Protein AF-0000000065868910 (afdb_homodimer)

Foldseek 3Di:
DPPCVVPPVPPPPPPPVVVPPVPPPPPDLVRQLVVLLVVDPLLVVLVVVLVVLQVLLVVLCVVQPQCLQLDFDQVLLQLQALFAAADDCPDPRRNRWDQFVPRPGTDNSNVVSVPDPVDGARLGAHSRNGRLVSQLSLQSNLLQVLLVLLLVLLLPVLLVLLLCLQLVDDPSVVVSVVVLVVLVVDPLVVVLVVLCVVVNAASVSLSVSSNSNNNSVSSNVNNVQSNVVCPDPVNVVVVVVPDDSVCCCVPPVCVLCVLVSLLVSLLVSLVSSVVLLVCLLVVRHHDPPRHHLSVQLSSLVVCCVGRVSSNVVSVVVSVVNSVSSNSNSVSSVCSSDPVNVVD/DPPCPVCPVVPPPPPPVVVPPVPPPPPDLVRQLVVLLVVDPLLVVLVVVLVVLQVLLVVLCVVQPQCLQLDFDQVLLQLQALFAAADDCPDPRRNRWDQFVPRPGTDNSNVVSVPDPVDGARLGAHSRNGRLVSQLSLQSNLLLVLLVLLLVLLLPVLLVLLLCLQLVDDPSVVVSVVVLVVLVVDPLVVVLVVLCVVVNAASVSLSVSSNSNNNSVSSNVNNVQSNVVCPDPVNVVVVVVPDDSVCCCVPPVCVLCVLVSLLVSLLVSLVSSVVLLVCLLVVRHHDPPRHHLSVQLSSLVVCCVGRVSSNVVSVVVSVVNSVSSNSNSVSSVCSSDPVNVVD

Solvent-accessible surface area (backbone atoms only — not comparable to full-atom values): 35095 Å² total; per-residue (Å²): 138,80,82,74,74,71,75,74,69,75,75,68,81,73,72,70,60,70,76,61,61,72,53,66,77,80,60,53,72,62,56,49,24,49,55,48,28,66,68,35,62,65,20,46,51,20,47,50,51,52,53,50,49,53,51,45,37,58,53,36,54,76,74,49,37,64,67,68,28,55,42,58,52,83,91,43,21,77,44,38,27,58,37,49,18,18,76,42,82,79,38,86,86,19,39,20,60,38,56,47,78,92,48,93,52,71,37,53,49,48,66,76,40,65,44,58,87,84,68,67,33,67,52,7,23,38,74,55,29,22,44,39,49,47,31,44,54,38,1,49,34,45,38,47,51,42,23,52,53,22,48,49,43,20,50,55,52,4,44,52,50,6,46,52,32,27,66,70,30,72,68,59,22,50,52,53,49,49,52,48,47,53,59,70,18,44,52,62,68,59,52,40,52,54,44,32,73,73,70,34,64,21,64,68,46,42,29,50,48,49,31,73,54,56,16,52,60,44,13,50,53,39,16,54,50,35,50,62,49,61,70,35,68,67,48,49,51,41,49,73,72,64,52,54,68,64,55,47,40,61,69,55,43,43,69,71,45,40,57,61,50,54,26,49,49,31,52,44,37,42,53,42,40,46,50,47,20,53,34,21,50,63,71,46,17,63,48,79,76,55,46,26,40,27,41,39,32,40,58,11,61,79,36,38,93,61,42,46,62,52,23,47,52,38,44,49,54,50,18,52,54,25,34,31,32,42,40,29,17,50,31,48,43,56,26,61,39,70,79,56,68,78,108,136,81,81,75,72,71,75,72,68,72,76,66,78,72,71,71,59,71,74,58,62,72,52,67,76,78,58,52,73,64,55,50,23,50,54,47,29,66,69,35,62,66,22,46,51,20,47,50,50,51,52,49,49,52,51,46,37,58,52,36,56,75,74,48,37,66,66,68,28,54,43,57,52,84,90,42,21,78,43,38,26,58,36,50,19,17,77,40,80,80,39,88,86,20,40,20,62,39,56,46,77,92,48,92,53,69,37,54,48,48,66,75,39,65,45,57,88,82,68,68,34,68,53,6,25,38,75,53,29,23,45,39,50,47,30,45,54,39,1,50,33,46,37,48,51,43,23,52,54,22,48,49,43,20,49,55,50,5,42,53,50,5,44,52,31,27,67,68,29,71,69,59,24,51,52,52,51,50,50,47,47,53,60,70,17,45,53,64,66,59,55,40,51,51,43,33,72,72,71,32,65,21,65,68,46,43,28,50,48,50,31,73,56,56,15,51,60,43,14,52,54,39,16,55,50,36,50,61,48,61,70,33,67,68,49,49,51,41,50,73,72,62,52,55,68,65,56,46,40,62,70,54,44,42,68,71,43,42,57,60,51,53,25,48,48,30,52,44,36,42,53,43,40,47,50,46,21,52,34,20,51,63,72,47,17,64,47,80,75,54,46,26,39,25,42,40,33,39,58,9,58,78,36,37,94,62,42,46,62,52,23,49,52,37,44,49,53,49,17,53,53,25,35,32,34,43,41,30,18,49,29,47,42,56,24,59,40,70,78,55,68,78,108

Organism: Lactococcus lactis subsp. cremoris (strain MG1363) (NCBI:txid416870)

Sequence (686 aa):
MENLNKDFTLVGSKGSDSTEKIAKPALSFFQDAWRRFKKNKIALVAMWIIAITLVFSVISAFVVPQSKANYFNPNKSQVYGNLPPKLSGDLPFWNGDFKAPGSAEKTDVYKAQGVPEKDKYVFGTDKYGRSLAKRTVVGLRISLIIALAAALIDLVIGVTYGIISGWMGGKVDMVMQRIIEIIQSVPNLVVVTMLALLLGQGISSIIIAIGLFAWTGMARQVRNMVLSYKERDFVLASKTLGQSTWKIAVKHLLPNVSGVIVVQIMFDIPSMIMYEAVLSAINLGVKPPTSSLGTLINDGIASLQFYPFQLIIPAIVLSVLSLTFIFFGDGLRDAFDPRASEDMENLNKDFTLVGSKGSDSTEKIAKPALSFFQDAWRRFKKNKIALVAMWIIAITLVFSVISAFVVPQSKANYFNPNKSQVYGNLPPKLSGDLPFWNGDFKAPGSAEKTDVYKAQGVPEKDKYVFGTDKYGRSLAKRTVVGLRISLIIALAAALIDLVIGVTYGIISGWMGGKVDMVMQRIIEIIQSVPNLVVVTMLALLLGQGISSIIIAIGLFAWTGMARQVRNMVLSYKERDFVLASKTLGQSTWKIAVKHLLPNVSGVIVVQIMFDIPSMIMYEAVLSAINLGVKPPTSSLGTLINDGIASLQFYPFQLIIPAIVLSVLSLTFIFFGDGLRDAFDPRASED

Radius of gyration: 32.15 Å; Cα contacts (8 Å, |Δi|>4): 1007; chains: 2; bounding box: 78×123×79 Å

pLDDT: mean 84.63, std 15.51, range [30.28, 97.25]

InterPro domains:
  IPR000515 ABC transporter type 1, transmembrane domain MetI-like [PF00528] (158-340)
  IPR000515 ABC transporter type 1, transmembrane domain MetI-like [PS50928] (140-329)
  IPR000515 ABC transporter type 1, transmembrane domain MetI-like [cd06261] (156-323)
  IPR025966 Oligopeptide transport permease C-like, N-terminal domain [PF12911] (28-85)
  IPR035906 MetI-like superfamily [G3DSA:1.10.3720.10] (132-335)
  IPR035906 MetI-like superfamily [SSF161098] (137-323)
  IPR050366 Binding-protein-dependent transport system permease [PTHR43386] (20-340)

Secondary structure (DSSP, 8-state):
---------------THHHHS-------HHHHHHHHHHH-HHHHHHHHHHHHHHHHHHHHHHHS-HHHHH---GGGHHHHTTPPPBS-TTSTTSBSEE--TT-SS-EEHHHHTT--TT---TT-B-TT--BHHHHHHHHHHHHHHHHHHHHHHIIIIIHHHHHHHHHH-HHHHHHHHHHHHHHHHS-HHHHHHHHHHHH-SSHHHHHHHHHHHHHHHHHHHHHHHHHHHTTSHHHHHHHHTT--HHHHIIIIIHHHHHHHHHHHHHHHHHHHHHHHHHHHHTT-SSPTTS--HHHHHHHHHHTTTT-THHHHHHHHHHHHHHHHHHHHHHHHHHHH-GGGGG-/---------------THHHHS-------HHHHHHHHHHH-HHHHHHHHHHHHHHHHHHHHHHHS-HHHHH---GGGHHHHTTPPPBS-TTSTTSBSEE--TT-SS-EEHHHHTT--TT---TT-B-TT--BHHHHHHHHHHHHHHHHHHHHHHIIIIIHHHHHHHHHH-HHHHHHHHHHHHHHHHS-HHHHHHHHHHHH-SSHHHHHHHHHHHHHHHHHHHHHHHHHHHTTSHHHHHHHHTT--HHHHIIIIIHHHHHHHHHHHHHHHHHHHHHHHHHHHHTT-SSPTTS--HHHHHHHHHHTTTT-THHHHHHHHHHHHHHHHHHHHHHHHHHHH-GGGGG-

Nearest PDB structures (foldseek):
  8j5q-assembly1_C  TM=9.088E-01  e=9.327E-14  Mycobacterium tuberculosis H37Rv
  8xfc-assembly1_C  TM=8.810E-01  e=1.397E-12  Mycobacterium tuberculosis H37Rv
  8j5q-assembly1_B  TM=5.494E-01  e=4.510E-04  Mycobacterium tuberculosis H37Rv
  7ahd-assembly1_A  TM=5.963E-01  e=2.029E-03  Lactococcus lactis subsp. lactis
  7cad-assembly1_B  TM=5.732E-01  e=3.934E-02  Mycolicibacterium smegmatis MC2 155

Structure (mmCIF, N/CA/C/O backbone):
data_AF-0000000065868910-model_v1
#
loop_
_entity.id
_entity.type
_entity.pdbx_description
1 polymer 'Dipeptide transport system permease protein DppC'
#
loop_
_atom_site.group_PDB
_atom_site.id
_atom_site.type_symbol
_atom_site.label_atom_id
_atom_site.label_alt_id
_atom_site.label_comp_id
_atom_site.label_asym_id
_atom_site.label_entity_id
_atom_site.label_seq_id
_atom_site.pdbx_PDB_ins_code
_atom_site.Cartn_x
_atom_site.Cartn_y
_atom_site.Cartn_z
_atom_site.occupancy
_atom_site.B_iso_or_equiv
_atom_site.auth_seq_id
_atom_site.auth_comp_id
_atom_site.auth_asym_id
_atom_site.auth_atom_id
_atom_site.pdbx_PDB_model_num
ATOM 1 N N . MET A 1 1 ? 25.719 87.688 30.594 1 30.28 1 MET A N 1
ATOM 2 C CA . MET A 1 1 ? 24.625 87 29.938 1 30.28 1 MET A CA 1
ATOM 3 C C . MET A 1 1 ? 25.016 86.625 28.516 1 30.28 1 MET A C 1
ATOM 5 O O . MET A 1 1 ? 25 87.438 27.609 1 30.28 1 MET A O 1
ATOM 9 N N . GLU A 1 2 ? 26.078 85.75 28.297 1 35.91 2 GLU A N 1
ATOM 10 C CA . GLU A 1 2 ? 26.875 85.25 27.203 1 35.91 2 GLU A CA 1
ATOM 11 C C . GLU A 1 2 ? 26 84.5 26.172 1 35.91 2 GLU A C 1
ATOM 13 O O . GLU A 1 2 ? 25.188 83.688 26.531 1 35.91 2 GLU A O 1
ATOM 18 N N . ASN A 1 3 ? 25.641 85.25 25.062 1 35.62 3 ASN A N 1
ATOM 19 C CA . ASN A 1 3 ? 24.781 84.812 23.953 1 35.62 3 ASN A CA 1
ATOM 20 C C . ASN A 1 3 ? 25.234 83.5 23.359 1 35.62 3 ASN A C 1
ATOM 22 O O . ASN A 1 3 ? 26.25 83.438 22.672 1 35.62 3 ASN A O 1
ATOM 26 N N . LEU A 1 4 ? 25.234 82.438 24.094 1 36.81 4 LEU A N 1
ATOM 27 C CA . LEU A 1 4 ? 25.531 81.062 23.641 1 36.81 4 LEU A CA 1
ATOM 28 C C . LEU A 1 4 ? 24.641 80.688 22.469 1 36.81 4 LEU A C 1
ATOM 30 O O . LEU A 1 4 ? 23.516 80.188 22.672 1 36.81 4 LEU A O 1
ATOM 34 N N . ASN A 1 5 ? 24.422 81.562 21.469 1 35.78 5 ASN A N 1
ATOM 35 C CA . ASN A 1 5 ? 23.688 81.188 20.281 1 35.78 5 ASN A CA 1
ATOM 36 C C . ASN A 1 5 ? 24.281 79.938 19.656 1 35.78 5 ASN A C 1
ATOM 38 O O . ASN A 1 5 ? 25.172 80 18.797 1 35.78 5 ASN A O 1
ATOM 42 N N . LYS A 1 6 ? 24.75 79 20.484 1 37.94 6 LYS A N 1
ATOM 43 C CA . LYS A 1 6 ? 25.312 77.812 19.859 1 37.94 6 LYS A CA 1
ATOM 44 C C . LYS A 1 6 ? 24.375 77.25 18.781 1 37.94 6 LYS A C 1
ATOM 46 O O . LYS A 1 6 ? 23.188 77.062 19.016 1 37.94 6 LYS A O 1
ATOM 51 N N . ASP A 1 7 ? 24.703 77.5 17.516 1 37.38 7 ASP A N 1
ATOM 52 C CA . ASP A 1 7 ? 24.156 77 16.266 1 37.38 7 ASP A CA 1
ATOM 53 C C . ASP A 1 7 ? 23.875 75.5 16.328 1 37.38 7 ASP A C 1
ATOM 55 O O . ASP A 1 7 ? 24.797 74.75 16.562 1 37.38 7 ASP A O 1
ATOM 59 N N . PHE A 1 8 ? 22.828 75.125 17.062 1 43.12 8 PHE A N 1
ATOM 60 C CA . PHE A 1 8 ? 22.375 73.75 16.938 1 43.12 8 PHE A CA 1
ATOM 61 C C . PHE A 1 8 ? 22.25 73.312 15.461 1 43.12 8 PHE A C 1
ATOM 63 O O . PHE A 1 8 ? 21.469 73.938 14.727 1 43.12 8 PHE A O 1
ATOM 70 N N . THR A 1 9 ? 23.406 73.125 14.797 1 40.53 9 THR A N 1
ATOM 71 C CA . THR A 1 9 ? 23.266 72.562 13.461 1 40.53 9 THR A CA 1
ATOM 72 C C . THR A 1 9 ? 22.344 71.312 13.484 1 40.53 9 THR A C 1
ATOM 74 O O . THR A 1 9 ? 22.578 70.438 14.266 1 40.53 9 THR A O 1
ATOM 77 N N . LEU A 1 10 ? 21.109 71.625 13.242 1 39.44 10 LEU A N 1
ATOM 78 C CA . LEU A 1 10 ? 20.203 70.5 13.031 1 39.44 10 LEU A CA 1
ATOM 79 C C . LEU A 1 10 ? 20.875 69.375 12.211 1 39.44 10 LEU A C 1
ATOM 81 O O . LEU A 1 10 ? 21.328 69.625 11.094 1 39.44 10 LEU A O 1
ATOM 85 N N . VAL A 1 11 ? 21.734 68.5 12.812 1 42.72 11 VAL A N 1
ATOM 86 C CA . VAL A 1 11 ? 22.156 67.312 12.086 1 42.72 11 VAL A CA 1
ATOM 87 C C . VAL A 1 11 ? 20.969 66.688 11.359 1 42.72 11 VAL A C 1
ATOM 89 O O . VAL A 1 11 ? 19.969 66.375 11.984 1 42.72 11 VAL A O 1
ATOM 92 N N . GLY A 1 12 ? 20.578 67.188 10.164 1 38.25 12 GLY A N 1
ATOM 93 C CA . GLY A 1 12 ? 19.594 66.562 9.305 1 38.25 12 GLY A CA 1
ATOM 94 C C . GLY A 1 12 ? 19.547 65.062 9.445 1 38.25 12 GLY A C 1
ATOM 95 O O . GLY A 1 12 ? 20.531 64.438 9.828 1 38.25 12 GLY A O 1
ATOM 96 N N . SER A 1 13 ? 18.359 64.5 9.805 1 38.5 13 SER A N 1
ATOM 97 C CA . SER A 1 13 ? 18.109 63.062 9.805 1 38.5 13 SER A CA 1
ATOM 98 C C . SER A 1 13 ? 18.859 62.375 8.672 1 38.5 13 SER A C 1
ATOM 100 O O . SER A 1 13 ? 18.641 62.688 7.5 1 38.5 13 SER A O 1
ATOM 102 N N . LYS A 1 14 ? 20.109 62.125 8.758 1 39.91 14 LYS A N 1
ATOM 103 C CA . LYS A 1 14 ? 20.719 61.188 7.828 1 39.91 14 LYS A CA 1
ATOM 104 C C . LYS A 1 14 ? 19.734 60.094 7.418 1 39.91 14 LYS A C 1
ATOM 106 O O . LYS A 1 14 ? 19.078 59.5 8.273 1 39.91 14 LYS A O 1
ATOM 111 N N . GLY A 1 15 ? 19.188 60.094 6.191 1 35.72 15 GLY A N 1
ATOM 112 C CA . GLY A 1 15 ? 18.297 59.156 5.52 1 35.72 15 GLY A CA 1
ATOM 113 C C . GLY A 1 15 ? 18.562 57.719 5.879 1 35.72 15 GLY A C 1
ATOM 114 O O . GLY A 1 15 ? 19.719 57.312 6.02 1 35.72 15 GLY A O 1
ATOM 115 N N . SER A 1 16 ? 17.688 57.062 6.656 1 37.5 16 SER A N 1
ATOM 116 C CA . SER A 1 16 ? 17.516 55.656 6.906 1 37.5 16 SER A CA 1
ATOM 117 C C . SER A 1 16 ? 17.812 54.812 5.66 1 37.5 16 SER A C 1
ATOM 119 O O . SER A 1 16 ? 17.359 53.688 5.535 1 37.5 16 SER A O 1
ATOM 121 N N . ASP A 1 17 ? 18.375 55.344 4.598 1 37.22 17 ASP A N 1
ATOM 122 C CA . ASP A 1 17 ? 18.688 54.531 3.426 1 37.22 17 ASP A CA 1
ATOM 123 C C . ASP A 1 17 ? 19.641 53.375 3.783 1 37.22 17 ASP A C 1
ATOM 125 O O . ASP A 1 17 ? 19.922 52.531 2.951 1 37.22 17 ASP A O 1
ATOM 129 N N . SER A 1 18 ? 20.547 53.562 4.684 1 40.16 18 SER A N 1
ATOM 130 C CA . SER A 1 18 ? 21.5 52.469 4.898 1 40.16 18 SER A CA 1
ATOM 131 C C . SER A 1 18 ? 20.828 51.25 5.473 1 40.16 18 SER A C 1
ATOM 133 O O . SER A 1 18 ? 21.391 50.156 5.426 1 40.16 18 SER A O 1
ATOM 135 N N . THR A 1 19 ? 19.859 51.438 6.324 1 39.56 19 THR A N 1
ATOM 136 C CA . THR A 1 19 ? 19.281 50.219 6.855 1 39.56 19 THR A CA 1
ATOM 137 C C . THR A 1 19 ? 18.547 49.469 5.758 1 39.56 19 THR A C 1
ATOM 139 O O . THR A 1 19 ? 18.141 48.312 5.953 1 39.56 19 THR A O 1
ATO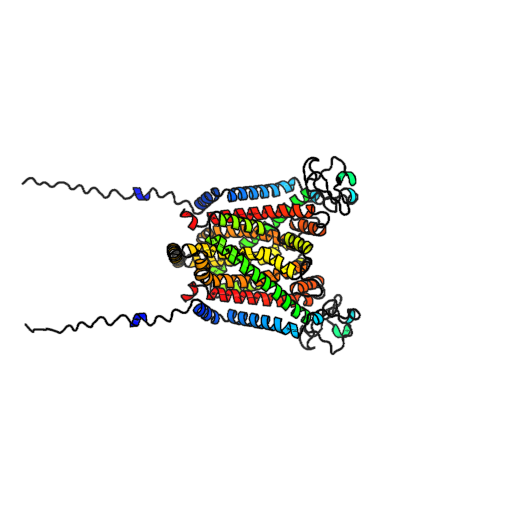M 142 N N . GLU A 1 20 ? 17.984 50.219 4.754 1 37.84 20 GLU A N 1
ATOM 143 C CA . GLU A 1 20 ? 17.156 49.5 3.781 1 37.84 20 GLU A CA 1
ATOM 144 C C . GLU A 1 20 ? 18.016 48.594 2.881 1 37.84 20 GLU A C 1
ATOM 146 O O . GLU A 1 20 ? 17.484 47.75 2.17 1 37.84 20 GLU A O 1
ATOM 151 N N . LYS A 1 21 ? 19.172 49.031 2.521 1 40.66 21 LYS A N 1
ATOM 152 C CA . LYS A 1 21 ? 19.875 48.375 1.429 1 40.66 21 LYS A CA 1
ATOM 153 C C . LYS A 1 21 ? 20.391 47 1.857 1 40.66 21 LYS A C 1
ATOM 155 O O . LYS A 1 21 ? 21 46.281 1.061 1 40.66 21 LYS A O 1
ATOM 160 N N . ILE A 1 22 ? 20.719 46.844 2.992 1 41.12 22 ILE A N 1
ATOM 161 C CA . ILE A 1 22 ? 21.312 45.531 3.217 1 41.12 22 ILE A CA 1
ATOM 162 C C . ILE A 1 22 ? 20.281 44.438 2.98 1 41.12 22 ILE A C 1
ATOM 164 O O . ILE A 1 22 ? 19.969 43.656 3.885 1 41.12 22 ILE A O 1
ATOM 168 N N . ALA A 1 23 ? 19.141 44.844 2.564 1 41.22 23 ALA A N 1
ATOM 169 C CA . ALA A 1 23 ? 18.219 43.75 2.291 1 41.22 23 ALA A CA 1
ATOM 170 C C . ALA A 1 23 ? 18.828 42.781 1.297 1 41.22 23 ALA A C 1
ATOM 172 O O . ALA A 1 23 ? 19.188 43.156 0.178 1 41.22 23 ALA A O 1
ATOM 173 N N . LYS A 1 24 ? 19.609 41.781 1.604 1 47.66 24 LYS A N 1
ATOM 174 C CA . LYS A 1 24 ? 19.922 40.688 0.692 1 47.66 24 LYS A CA 1
ATOM 175 C C . LYS A 1 24 ? 18.859 40.562 -0.392 1 47.66 24 LYS A C 1
ATOM 177 O O . LYS A 1 24 ? 17.672 40.656 -0.114 1 47.66 24 LYS A O 1
ATOM 182 N N . PRO A 1 25 ? 19.219 40.844 -1.608 1 46.59 25 PRO A N 1
ATOM 183 C CA . PRO A 1 25 ? 18.188 40.656 -2.627 1 46.59 25 PRO A CA 1
ATOM 184 C C . PRO A 1 25 ? 17.266 39.469 -2.314 1 46.59 25 PRO A C 1
ATOM 186 O O . PRO A 1 25 ? 17.719 38.438 -1.839 1 46.59 25 PRO A O 1
ATOM 189 N N . ALA A 1 26 ? 16.047 39.719 -1.896 1 52.47 26 ALA A N 1
ATOM 190 C CA . ALA A 1 26 ? 15.008 38.719 -1.653 1 52.47 26 ALA A CA 1
ATOM 191 C C . ALA A 1 26 ? 15.094 37.562 -2.664 1 52.47 26 ALA A C 1
ATOM 193 O O . ALA A 1 26 ? 14.859 37.781 -3.857 1 52.47 26 ALA A O 1
ATOM 194 N N . LEU A 1 27 ? 16.078 36.656 -2.541 1 61.53 27 LEU A N 1
ATOM 195 C CA . LEU A 1 27 ? 16.078 35.469 -3.408 1 61.53 27 LEU A CA 1
ATOM 196 C C . LEU A 1 27 ? 14.656 35 -3.674 1 61.53 27 LEU A C 1
ATOM 198 O O . LEU A 1 27 ? 13.773 35.125 -2.818 1 61.53 27 LEU A O 1
ATOM 202 N N . SER A 1 28 ? 14.523 34.719 -4.941 1 70.06 28 SER A N 1
ATOM 203 C CA . SER A 1 28 ? 13.266 34.062 -5.293 1 70.06 28 SER A CA 1
ATOM 204 C C . SER A 1 28 ? 13.047 32.781 -4.473 1 70.06 28 SER A C 1
ATOM 206 O O . SER A 1 28 ? 14 32.25 -3.922 1 70.06 28 SER A O 1
ATOM 208 N N . PHE A 1 29 ? 12.008 32.531 -4.027 1 73.69 29 PHE A N 1
ATOM 209 C CA . PHE A 1 29 ? 11.617 31.359 -3.268 1 73.69 29 PHE A CA 1
ATOM 210 C C . PHE A 1 29 ? 12.398 30.125 -3.73 1 73.69 29 PHE A C 1
ATOM 212 O O . PHE A 1 29 ? 12.938 29.391 -2.912 1 73.69 29 PHE A O 1
ATOM 219 N N . PHE A 1 30 ? 12.648 30.047 -4.977 1 77.69 30 PHE A N 1
ATOM 220 C CA . PHE A 1 30 ? 13.297 28.859 -5.531 1 77.69 30 PHE A CA 1
ATOM 221 C C . PHE A 1 30 ? 14.812 28.938 -5.371 1 77.69 30 PHE A C 1
ATOM 223 O O . PHE A 1 30 ? 15.484 27.922 -5.184 1 77.69 30 PHE A O 1
ATOM 230 N N . GLN A 1 31 ? 15.32 30.109 -5.473 1 82 31 GLN A N 1
ATOM 231 C CA . GLN A 1 31 ? 16.75 30.297 -5.293 1 82 31 GLN A CA 1
ATOM 232 C C . GLN A 1 31 ? 17.172 29.969 -3.861 1 82 31 GLN A C 1
ATOM 234 O O . GLN A 1 31 ? 18.219 29.344 -3.641 1 82 31 GLN A O 1
ATOM 239 N N . ASP A 1 32 ? 16.312 30.391 -2.969 1 84.44 32 ASP A N 1
ATOM 240 C CA . ASP A 1 32 ? 16.594 30.109 -1.564 1 84.44 32 ASP A CA 1
ATOM 241 C C . ASP A 1 32 ? 16.469 28.609 -1.268 1 84.44 32 ASP A C 1
ATOM 243 O O . ASP A 1 32 ? 17.281 28.047 -0.536 1 84.44 32 ASP A O 1
ATOM 247 N N . ALA A 1 33 ? 15.469 28.016 -1.807 1 85.75 33 ALA A N 1
ATOM 248 C CA . ALA A 1 33 ? 15.258 26.578 -1.625 1 85.75 33 ALA A CA 1
ATOM 249 C C . ALA A 1 33 ? 16.422 25.781 -2.184 1 85.75 33 ALA A C 1
ATOM 251 O O . ALA A 1 33 ? 16.859 24.797 -1.57 1 85.75 33 ALA A O 1
ATOM 252 N N . TRP A 1 34 ? 16.938 26.266 -3.301 1 87.75 34 TRP A N 1
ATOM 253 C CA . TRP A 1 34 ? 18.062 25.562 -3.93 1 87.75 34 TRP A CA 1
ATOM 254 C C . TRP A 1 34 ? 19.328 25.688 -3.084 1 87.75 34 TRP A C 1
ATOM 256 O O . TRP A 1 34 ? 20.094 24.734 -2.975 1 87.75 34 TRP A O 1
ATOM 266 N N . ARG A 1 35 ? 19.531 26.797 -2.561 1 89.19 35 ARG A N 1
ATOM 267 C CA . ARG A 1 35 ? 20.688 27.031 -1.694 1 89.19 35 ARG A CA 1
ATOM 268 C C . ARG A 1 35 ? 20.625 26.141 -0.458 1 89.19 35 ARG A C 1
ATOM 270 O O . ARG A 1 35 ? 21.625 25.547 -0.071 1 89.19 35 ARG A O 1
ATOM 277 N N . ARG A 1 36 ? 19.484 26.062 0.081 1 88.56 36 ARG A N 1
ATOM 278 C CA . ARG A 1 36 ? 19.297 25.219 1.259 1 88.56 36 ARG A CA 1
ATOM 279 C C . ARG A 1 36 ? 19.469 23.734 0.911 1 88.56 36 ARG A C 1
ATOM 281 O O . ARG A 1 36 ? 20.031 22.969 1.695 1 88.56 36 ARG A O 1
ATOM 288 N N . PHE A 1 37 ? 19.031 23.453 -0.189 1 91.44 37 PHE A N 1
ATOM 289 C CA . PHE A 1 37 ? 19.141 22.078 -0.653 1 91.44 37 PHE A CA 1
ATOM 290 C C . PHE A 1 37 ? 20.594 21.656 -0.79 1 91.44 37 PHE A C 1
ATOM 292 O O . PHE A 1 37 ? 20.969 20.547 -0.401 1 91.44 37 PHE A O 1
ATOM 299 N N . LYS A 1 38 ? 21.344 22.531 -1.324 1 92.12 38 LYS A N 1
ATOM 300 C CA . LYS A 1 38 ? 22.766 22.25 -1.573 1 92.12 38 LYS A CA 1
ATOM 301 C C . LYS A 1 38 ? 23.516 22.062 -0.264 1 92.12 38 LYS A C 1
ATOM 303 O O . LYS A 1 38 ? 24.594 21.453 -0.243 1 92.12 38 LYS A O 1
ATOM 308 N N . LYS A 1 39 ? 22.953 22.531 0.779 1 90.69 39 LYS A N 1
ATOM 309 C CA . LYS A 1 39 ? 23.609 22.406 2.078 1 90.69 39 LYS A CA 1
ATOM 310 C C . LYS A 1 39 ? 23.406 21.016 2.66 1 90.69 39 LYS A C 1
ATOM 312 O O . LYS A 1 39 ? 24.188 20.578 3.506 1 90.69 39 LYS A O 1
ATOM 317 N N . ASN A 1 40 ? 22.438 20.344 2.199 1 91.12 40 ASN A N 1
ATOM 318 C CA . ASN A 1 40 ? 22.172 18.969 2.625 1 91.12 40 ASN A CA 1
ATOM 319 C C . ASN A 1 40 ? 22.953 17.969 1.787 1 91.12 40 ASN A C 1
ATOM 321 O O . ASN A 1 40 ? 22.547 17.625 0.674 1 91.12 40 ASN A O 1
ATOM 325 N N . LYS A 1 41 ? 23.938 17.422 2.256 1 93.25 41 LYS A N 1
ATOM 326 C CA . LYS A 1 41 ? 24.844 16.547 1.519 1 93.25 41 LYS A CA 1
ATOM 327 C C . LYS A 1 41 ? 24.141 15.266 1.086 1 93.25 41 LYS A C 1
ATOM 329 O O . LYS A 1 41 ? 24.359 14.781 -0.027 1 93.25 41 LYS A O 1
ATOM 334 N N . ILE A 1 42 ? 23.328 14.773 1.961 1 92.06 42 ILE A N 1
ATOM 335 C CA . ILE A 1 42 ? 22.625 13.531 1.662 1 92.06 42 ILE A CA 1
ATOM 336 C C . ILE A 1 42 ? 21.656 13.758 0.502 1 92.06 42 ILE A C 1
ATOM 338 O O . ILE A 1 42 ? 21.562 12.922 -0.402 1 92.06 42 ILE A O 1
ATOM 342 N N . ALA A 1 43 ? 21 14.867 0.55 1 92.88 43 ALA A N 1
ATOM 343 C CA . ALA A 1 43 ? 20.062 15.203 -0.513 1 92.88 43 ALA A CA 1
ATOM 344 C C . ALA A 1 43 ? 20.781 15.406 -1.843 1 92.88 43 ALA A C 1
ATOM 346 O O . ALA A 1 43 ? 20.281 15.008 -2.895 1 92.88 43 ALA A O 1
ATOM 347 N N . LEU A 1 44 ? 21.922 15.961 -1.807 1 94.94 44 LEU A N 1
ATOM 348 C CA . LEU A 1 44 ? 22.703 16.203 -3.018 1 94.94 44 LEU A CA 1
ATOM 349 C C . LEU A 1 44 ? 23.188 14.883 -3.621 1 94.94 44 LEU A C 1
ATOM 351 O O . LEU A 1 4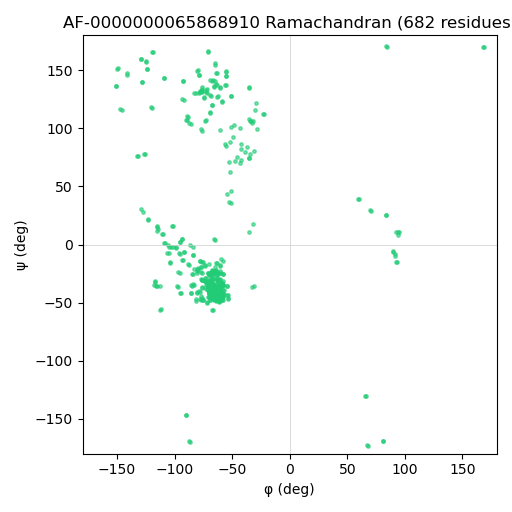4 ? 23.141 14.703 -4.84 1 94.94 44 LEU A O 1
ATOM 355 N N . VAL A 1 45 ? 23.625 14.055 -2.777 1 96.31 45 VAL A N 1
ATOM 356 C CA . VAL A 1 45 ? 24.062 12.742 -3.234 1 96.31 45 VAL A CA 1
ATOM 357 C C . VAL A 1 45 ? 22.891 11.992 -3.867 1 96.31 45 VAL A C 1
ATOM 359 O O . VAL A 1 45 ? 23.047 11.375 -4.926 1 96.31 45 VAL A O 1
ATOM 362 N N . ALA A 1 46 ? 21.766 12.062 -3.215 1 96.5 46 ALA A N 1
ATOM 363 C CA . ALA A 1 46 ? 20.562 11.406 -3.736 1 96.5 46 ALA A CA 1
ATOM 364 C C . ALA A 1 46 ? 20.188 11.969 -5.102 1 96.5 46 ALA A C 1
ATOM 366 O O . ALA A 1 46 ? 19.812 11.227 -6.008 1 96.5 46 ALA A O 1
ATOM 367 N N . MET A 1 47 ? 20.297 13.227 -5.223 1 95.94 47 MET A N 1
ATOM 368 C CA . MET A 1 47 ? 20 13.875 -6.496 1 95.94 47 MET A CA 1
ATOM 369 C C . MET A 1 47 ? 20.891 13.352 -7.605 1 95.94 47 MET A C 1
ATOM 371 O O . MET A 1 47 ? 20.422 13.031 -8.695 1 95.94 47 MET A O 1
ATOM 375 N N . TRP A 1 48 ? 22.141 13.266 -7.352 1 96.56 48 TRP A N 1
ATOM 376 C CA . TRP A 1 48 ? 23.109 12.789 -8.344 1 96.56 48 TRP A CA 1
ATOM 377 C C . TRP A 1 48 ? 22.859 11.328 -8.688 1 96.56 48 TRP A C 1
ATOM 379 O O . TRP A 1 48 ? 22.969 10.922 -9.844 1 96.56 48 TRP A O 1
ATOM 389 N N . ILE A 1 49 ? 22.562 10.547 -7.672 1 97.06 49 ILE A N 1
ATOM 390 C CA . ILE A 1 49 ? 22.281 9.133 -7.91 1 97.06 49 ILE A CA 1
ATOM 391 C C . ILE A 1 49 ? 21.062 8.984 -8.805 1 97.06 49 ILE A C 1
ATOM 393 O O . ILE A 1 49 ? 21.062 8.164 -9.727 1 97.06 49 ILE A O 1
ATOM 397 N N . ILE A 1 50 ? 20.031 9.734 -8.547 1 96.69 50 ILE A N 1
ATOM 398 C CA . ILE A 1 50 ? 18.828 9.695 -9.367 1 96.69 50 ILE A CA 1
ATOM 399 C C . ILE A 1 50 ? 19.172 10.102 -10.805 1 96.69 50 ILE A C 1
ATOM 401 O O . ILE A 1 50 ? 18.781 9.43 -11.758 1 96.69 50 ILE A O 1
ATOM 405 N N . ALA A 1 51 ? 19.969 11.211 -10.953 1 96.94 51 ALA A N 1
ATOM 406 C CA . ALA A 1 51 ? 20.344 11.703 -12.281 1 96.94 51 ALA A CA 1
ATOM 407 C C . ALA A 1 51 ? 21.172 10.656 -13.039 1 96.94 51 ALA A C 1
ATOM 409 O O . ALA A 1 51 ? 20.906 10.391 -14.211 1 96.94 51 ALA A O 1
ATOM 410 N N . ILE A 1 52 ? 22.062 10.094 -12.352 1 97.12 52 ILE A N 1
ATOM 411 C CA . ILE A 1 52 ? 22.922 9.086 -12.961 1 97.12 52 ILE A CA 1
ATOM 412 C C . ILE A 1 52 ? 22.094 7.859 -13.352 1 97.12 52 ILE A C 1
ATOM 414 O O . ILE A 1 52 ? 22.281 7.285 -14.422 1 97.12 52 ILE A O 1
ATOM 418 N N . THR A 1 53 ? 21.188 7.441 -12.453 1 96.75 53 THR A N 1
ATOM 419 C CA . THR A 1 53 ? 20.344 6.285 -12.711 1 96.75 53 THR A CA 1
ATOM 420 C C . THR A 1 53 ? 19.438 6.535 -13.914 1 96.75 53 THR A C 1
ATOM 422 O O . THR A 1 53 ? 19.25 5.645 -14.75 1 96.75 53 THR A O 1
ATOM 425 N N . LEU A 1 54 ? 18.922 7.723 -14.031 1 96.25 54 LEU A N 1
ATOM 426 C CA . LEU A 1 54 ? 18.062 8.07 -15.164 1 96.25 54 LEU A CA 1
ATOM 427 C C . LEU A 1 54 ? 18.859 8.078 -16.469 1 96.25 54 LEU A C 1
ATOM 429 O O . LEU A 1 54 ? 18.406 7.527 -17.469 1 96.25 54 LEU A O 1
ATOM 433 N N . VAL A 1 55 ? 20.031 8.672 -16.438 1 96.62 55 VAL A N 1
ATOM 434 C CA . VAL A 1 55 ? 20.875 8.711 -17.625 1 96.62 55 VAL A CA 1
ATOM 435 C C . VAL A 1 55 ? 21.312 7.293 -18 1 96.62 55 VAL A C 1
ATOM 437 O O . VAL A 1 55 ? 21.297 6.918 -19.172 1 96.62 55 VAL A O 1
ATOM 440 N N . PHE A 1 56 ? 21.703 6.555 -16.938 1 96.06 56 PHE A N 1
ATOM 441 C CA . PHE A 1 56 ? 22.094 5.164 -17.156 1 96.06 56 PHE A CA 1
ATOM 442 C C . PHE A 1 56 ? 20.938 4.375 -17.781 1 96.06 56 PHE A C 1
ATOM 444 O O . PHE A 1 56 ? 21.172 3.551 -18.672 1 96.06 56 PHE A O 1
ATOM 451 N N . SER A 1 57 ? 19.719 4.57 -17.234 1 94.69 57 SER A N 1
ATOM 452 C CA . SER A 1 57 ? 18.547 3.861 -17.75 1 94.69 57 SER A CA 1
ATOM 453 C C . SER A 1 57 ? 18.328 4.164 -19.234 1 94.69 57 SER A C 1
ATOM 455 O O . SER A 1 57 ? 17.984 3.268 -20 1 94.69 57 SER A O 1
ATOM 457 N N . VAL A 1 58 ? 18.594 5.367 -19.703 1 93.69 58 VAL A N 1
ATOM 458 C CA . VAL A 1 58 ? 18.406 5.762 -21.094 1 93.69 58 VAL A CA 1
ATOM 459 C C . VAL A 1 58 ? 19.531 5.18 -21.938 1 93.69 58 VAL A C 1
ATOM 461 O O . VAL A 1 58 ? 19.281 4.578 -23 1 93.69 58 VAL A O 1
ATOM 464 N N . ILE A 1 59 ? 20.734 5.297 -21.469 1 95.06 59 ILE A N 1
ATOM 465 C CA . ILE A 1 59 ? 21.891 4.828 -22.203 1 95.06 59 ILE A CA 1
ATOM 466 C C . ILE A 1 59 ? 21.859 3.307 -22.312 1 95.06 59 ILE A C 1
ATOM 468 O O . ILE A 1 59 ? 22.266 2.74 -23.328 1 95.06 59 ILE A O 1
ATOM 472 N N . SER A 1 60 ? 21.438 2.711 -21.234 1 93.81 60 SER A N 1
ATOM 473 C CA . SER A 1 60 ? 21.438 1.253 -21.203 1 93.81 60 SER A CA 1
ATOM 474 C C . SER A 1 60 ? 20.531 0.676 -22.281 1 93.81 60 SER A C 1
ATOM 476 O O . SER A 1 60 ? 20.703 -0.473 -22.688 1 93.81 60 SER A O 1
ATOM 478 N N . ALA A 1 61 ? 19.547 1.439 -22.719 1 92.56 61 ALA A N 1
ATOM 479 C CA . ALA A 1 61 ? 18.641 0.974 -23.766 1 92.56 61 ALA A CA 1
ATOM 480 C C . ALA A 1 61 ? 19.406 0.67 -25.047 1 92.56 61 ALA A C 1
ATOM 482 O O . ALA A 1 61 ? 19 -0.193 -25.828 1 92.56 61 ALA A O 1
ATOM 483 N N . PHE A 1 62 ? 20.609 1.29 -25.203 1 93.19 62 PHE A N 1
ATOM 484 C CA . PHE A 1 62 ? 21.406 1.112 -26.422 1 93.19 62 PHE A CA 1
ATOM 485 C C . PHE A 1 62 ? 22.469 0.035 -26.203 1 93.19 62 PHE A C 1
ATOM 487 O O . PHE A 1 62 ? 22.891 -0.611 -27.156 1 93.19 62 PHE A O 1
ATOM 494 N N . VAL A 1 63 ? 22.844 -0.204 -24.984 1 93.12 63 VAL A N 1
ATOM 495 C CA . VAL A 1 63 ? 23.938 -1.124 -24.688 1 93.12 63 VAL A CA 1
ATOM 496 C C . VAL A 1 63 ? 23.375 -2.496 -24.328 1 93.12 63 VAL A C 1
ATOM 498 O O . VAL A 1 63 ? 23.984 -3.523 -24.625 1 93.12 63 VAL A O 1
ATOM 501 N N . VAL A 1 64 ? 22.25 -2.488 -23.641 1 94.38 64 VAL A N 1
ATOM 502 C CA . VAL A 1 64 ? 21.594 -3.717 -23.203 1 94.38 64 VAL A CA 1
ATOM 503 C C . VAL A 1 64 ? 20.141 -3.719 -23.672 1 94.38 64 VAL A C 1
ATOM 505 O O . VAL A 1 64 ? 19.219 -3.521 -22.875 1 94.38 64 VAL A O 1
ATOM 508 N N . PRO A 1 65 ? 19.984 -4.027 -24.938 1 92.31 65 PRO A N 1
ATOM 509 C CA . PRO A 1 65 ? 18.594 -4.105 -25.406 1 92.31 65 PRO A CA 1
ATOM 510 C C . PRO A 1 65 ? 17.812 -5.234 -24.75 1 92.31 65 PRO A C 1
ATOM 512 O O . PRO A 1 65 ? 18.391 -6.176 -24.219 1 92.31 65 PRO A O 1
ATOM 515 N N . GLN A 1 66 ? 16.578 -5.09 -24.719 1 92.25 66 GLN A N 1
ATOM 516 C CA . GLN A 1 66 ? 15.688 -6.062 -24.094 1 92.25 66 GLN A CA 1
ATOM 517 C C . GLN A 1 66 ? 15.906 -7.461 -24.672 1 92.25 66 GLN A C 1
ATOM 519 O O . GLN A 1 66 ? 15.805 -8.453 -23.953 1 92.25 66 GLN A O 1
ATOM 524 N N . SER A 1 67 ? 16.188 -7.5 -25.938 1 92.44 67 SER A N 1
ATOM 525 C CA . SER A 1 67 ? 16.375 -8.781 -26.609 1 92.44 67 SER A CA 1
ATOM 526 C C . SER A 1 67 ? 17.578 -9.539 -26.031 1 92.44 67 SER A C 1
ATOM 528 O O . SER A 1 67 ? 17.516 -10.758 -25.859 1 92.44 67 SER A O 1
ATOM 530 N N . LYS A 1 68 ? 18.609 -8.789 -25.703 1 92.12 68 LYS A N 1
ATOM 531 C CA . LYS A 1 68 ? 19.797 -9.414 -25.109 1 92.12 68 LYS A CA 1
ATOM 532 C C . LYS A 1 68 ? 19.5 -9.922 -23.703 1 92.12 68 LYS A C 1
ATOM 534 O O . LYS A 1 68 ? 20 -10.969 -23.297 1 92.12 68 LYS A O 1
ATOM 539 N N . ALA A 1 69 ? 18.703 -9.227 -22.969 1 93.81 69 ALA A N 1
ATOM 540 C CA . ALA A 1 69 ? 18.359 -9.594 -21.609 1 93.81 69 ALA A CA 1
ATOM 541 C C . ALA A 1 69 ? 17.422 -10.805 -21.578 1 93.81 69 ALA A C 1
ATOM 543 O O . ALA A 1 69 ? 17.438 -11.586 -20.625 1 93.81 69 ALA A O 1
ATOM 544 N N . ASN A 1 70 ? 16.641 -10.922 -22.641 1 92.5 70 ASN A N 1
ATOM 545 C CA . ASN A 1 70 ? 15.641 -11.984 -22.688 1 92.5 70 ASN A CA 1
ATOM 546 C C . ASN A 1 70 ? 16.188 -13.242 -23.344 1 92.5 70 ASN A C 1
ATOM 548 O O . ASN A 1 70 ? 15.539 -14.297 -23.312 1 92.5 70 ASN A O 1
ATOM 552 N N . TYR A 1 71 ? 17.359 -13.133 -23.859 1 87.56 71 TYR A N 1
ATOM 553 C CA . TYR A 1 71 ? 17.906 -14.227 -24.656 1 87.56 71 TYR A CA 1
ATOM 554 C C . TYR A 1 71 ? 18.406 -15.352 -23.75 1 87.56 71 TYR A C 1
ATOM 556 O O . TYR A 1 71 ? 19 -15.109 -22.703 1 87.56 71 TYR A O 1
ATOM 564 N N . PHE A 1 72 ? 18 -16.516 -24.125 1 85.31 72 PHE A N 1
ATOM 565 C CA . PHE A 1 72 ? 18.594 -17.703 -23.547 1 85.31 72 PHE A CA 1
ATOM 566 C C . PHE A 1 72 ? 18.578 -18.859 -24.547 1 85.31 72 PHE A C 1
ATOM 568 O O . PHE A 1 72 ? 17.844 -18.812 -25.547 1 85.31 72 PHE A O 1
ATOM 575 N N . ASN A 1 73 ? 19.531 -19.734 -24.422 1 87.69 73 ASN A N 1
ATOM 576 C CA . ASN A 1 73 ? 19.578 -20.953 -25.234 1 87.69 73 ASN A CA 1
ATOM 577 C C . ASN A 1 73 ? 18.828 -22.094 -24.562 1 87.69 73 ASN A C 1
ATOM 579 O O . ASN A 1 73 ? 19.297 -22.672 -23.578 1 87.69 73 ASN A O 1
ATOM 583 N N . PRO A 1 74 ? 17.672 -22.406 -25.109 1 87.06 74 PRO A N 1
ATOM 584 C CA . PRO A 1 74 ? 16.859 -23.453 -24.484 1 87.06 74 PRO A CA 1
ATOM 585 C C . PRO A 1 74 ? 17.594 -24.797 -24.375 1 87.06 74 PRO A C 1
ATOM 587 O O . PRO A 1 74 ? 17.312 -25.594 -23.484 1 87.06 74 PRO A O 1
ATOM 590 N N . ASN A 1 75 ? 18.562 -25.062 -25.234 1 88.19 75 ASN A N 1
ATOM 591 C CA . ASN A 1 75 ? 19.281 -26.344 -25.25 1 88.19 75 ASN A CA 1
ATOM 592 C C . ASN A 1 75 ? 20.422 -26.344 -24.234 1 88.19 75 ASN A C 1
ATOM 594 O O . ASN A 1 75 ? 21.016 -27.391 -23.969 1 88.19 75 ASN A O 1
ATOM 598 N N . LYS A 1 76 ? 20.719 -25.219 -23.641 1 88.81 76 LYS A N 1
ATOM 599 C CA . LYS A 1 76 ? 21.828 -25.141 -22.703 1 88.81 76 LYS A CA 1
ATOM 600 C C . LYS A 1 76 ? 21.359 -24.625 -21.344 1 88.81 76 LYS A C 1
ATOM 602 O O . LYS A 1 76 ? 22.125 -23.984 -20.625 1 88.81 76 LYS A O 1
ATOM 607 N N . SER A 1 77 ? 20.094 -24.75 -21.094 1 88.06 77 SER A N 1
ATOM 608 C CA . SER A 1 77 ? 19.531 -24.25 -19.828 1 88.06 77 SER A CA 1
ATOM 609 C C . SER A 1 77 ? 20.125 -25 -18.641 1 88.06 77 SER A C 1
ATOM 611 O O . SER A 1 77 ? 20.25 -24.422 -17.547 1 88.06 77 SER A O 1
ATOM 613 N N . GLN A 1 78 ? 20.547 -26.188 -18.859 1 88.75 78 GLN A N 1
ATOM 614 C CA . GLN A 1 78 ? 21.125 -26.969 -17.766 1 88.75 78 GLN A CA 1
ATOM 615 C C . GLN A 1 78 ? 22.547 -26.516 -17.453 1 88.75 78 GLN A C 1
ATOM 617 O O . GLN A 1 78 ? 22.969 -26.562 -16.297 1 88.75 78 GLN A O 1
ATOM 622 N N . VAL A 1 79 ? 23.172 -26.031 -18.5 1 92.06 79 VAL A N 1
ATOM 623 C CA . VAL A 1 79 ? 24.547 -25.578 -18.344 1 92.06 79 VAL A CA 1
ATOM 624 C C . VAL A 1 79 ? 24.562 -24.172 -17.734 1 92.06 79 VAL A C 1
ATOM 626 O O . VAL A 1 79 ? 25.328 -23.906 -16.812 1 92.06 79 VAL A O 1
ATOM 629 N N . TYR A 1 80 ? 23.688 -23.375 -18.188 1 93.81 80 TYR A N 1
ATOM 630 C CA . TYR A 1 80 ? 23.781 -21.953 -17.844 1 93.81 80 TYR A CA 1
ATOM 631 C C . TYR A 1 80 ? 22.734 -21.578 -16.797 1 93.81 80 TYR A C 1
ATOM 633 O O . TYR A 1 80 ? 22.703 -20.453 -16.328 1 93.81 80 TYR A O 1
ATOM 641 N N . GLY A 1 81 ? 21.922 -22.516 -16.406 1 94.19 81 GLY A N 1
ATOM 642 C CA . GLY A 1 81 ? 20.859 -22.219 -15.469 1 94.19 81 GLY A CA 1
ATOM 643 C C . GLY A 1 81 ? 21.359 -22.078 -14.039 1 94.19 81 GLY A C 1
ATOM 644 O O . GLY A 1 81 ? 22.234 -22.812 -13.602 1 94.19 81 GLY A O 1
ATOM 645 N N . ASN A 1 82 ? 20.844 -21 -13.352 1 94.19 82 ASN A N 1
ATOM 646 C CA . ASN A 1 82 ? 21.031 -20.797 -11.914 1 94.19 82 ASN A CA 1
ATOM 647 C C . ASN A 1 82 ? 22.516 -20.703 -11.547 1 94.19 82 ASN A C 1
ATOM 649 O O . ASN A 1 82 ? 22.953 -21.297 -10.562 1 94.19 82 ASN A O 1
ATOM 653 N N . LEU A 1 83 ? 23.281 -20.062 -12.367 1 93.56 83 LEU A N 1
ATOM 654 C CA . LEU A 1 83 ? 24.672 -19.797 -12.055 1 93.56 83 LEU A CA 1
ATOM 655 C C . LEU A 1 83 ? 24.812 -18.672 -11.047 1 93.56 83 LEU A C 1
ATOM 657 O O . LEU A 1 83 ? 24.156 -17.625 -11.188 1 93.56 83 LEU A O 1
ATOM 661 N N . PRO A 1 84 ? 25.594 -18.844 -9.992 1 93.31 84 PRO A N 1
ATOM 662 C CA . PRO A 1 84 ? 25.812 -17.766 -9.023 1 93.31 84 PRO A CA 1
ATOM 663 C C . PRO A 1 84 ? 26.672 -16.641 -9.586 1 93.31 84 PRO A C 1
ATOM 665 O O . PRO A 1 84 ? 27.281 -16.797 -10.648 1 93.31 84 PRO A O 1
ATOM 668 N N . PRO A 1 85 ? 26.703 -15.5 -8.906 1 93.38 85 PRO A N 1
ATOM 669 C CA . PRO A 1 85 ? 27.516 -14.375 -9.367 1 93.38 85 PRO A CA 1
ATOM 670 C C . PRO A 1 85 ? 29 -14.703 -9.438 1 93.38 85 PRO A C 1
ATOM 672 O O . PRO A 1 85 ? 29.531 -15.383 -8.547 1 93.38 85 PRO A O 1
ATOM 675 N N . LYS A 1 86 ? 29.578 -14.328 -10.492 1 92.38 86 LYS A N 1
ATOM 676 C CA . LYS A 1 86 ? 31 -14.57 -10.68 1 92.38 86 LYS A CA 1
ATOM 677 C C . LYS A 1 86 ? 31.656 -13.445 -11.469 1 92.38 86 LYS A C 1
ATOM 679 O O . LYS A 1 86 ? 31.172 -13.062 -12.539 1 92.38 86 LYS A O 1
ATOM 684 N N . LEU A 1 87 ? 32.5 -12.773 -10.914 1 86.88 87 LEU A N 1
ATOM 685 C CA . LEU A 1 87 ? 33.312 -11.758 -11.594 1 86.88 87 LEU A CA 1
ATOM 686 C C . LEU A 1 87 ? 34.781 -12.188 -11.68 1 86.88 87 LEU A C 1
ATOM 688 O O . LEU A 1 87 ? 35.375 -12.109 -12.75 1 86.88 87 LEU A O 1
ATOM 692 N N . SER A 1 88 ? 35.281 -12.477 -10.461 1 81.69 88 SER A N 1
ATOM 693 C CA . SER A 1 88 ? 36.656 -12.977 -10.359 1 81.69 88 SER A CA 1
ATOM 694 C C . SER A 1 88 ? 36.75 -14.062 -9.297 1 81.69 88 SER A C 1
ATOM 696 O O . SER A 1 88 ? 35.969 -14.125 -8.375 1 81.69 88 SER A O 1
ATOM 698 N N . GLY A 1 89 ? 37.562 -14.93 -9.508 1 72.19 89 GLY A N 1
ATOM 699 C CA . GLY A 1 89 ? 37.75 -16.031 -8.586 1 72.19 89 GLY A CA 1
ATOM 700 C C . GLY A 1 89 ? 38.156 -15.586 -7.191 1 72.19 89 GLY A C 1
ATOM 701 O O . GLY A 1 89 ? 37.938 -16.312 -6.219 1 72.19 89 GLY A O 1
ATOM 702 N N . ASP A 1 90 ? 38.5 -14.406 -7.074 1 78.31 90 ASP A N 1
ATOM 703 C CA . ASP A 1 90 ? 39.094 -13.977 -5.809 1 78.31 90 ASP A CA 1
ATOM 704 C C . ASP A 1 90 ? 38.125 -13.125 -5.004 1 78.31 90 ASP A C 1
ATOM 706 O O . ASP A 1 90 ? 38.406 -12.781 -3.852 1 78.31 90 ASP A O 1
ATOM 710 N N . LEU A 1 91 ? 37.125 -12.836 -5.57 1 80.12 91 LEU A N 1
ATOM 711 C CA . LEU A 1 91 ? 36.188 -11.953 -4.863 1 80.12 91 LEU A CA 1
ATOM 712 C C . LEU A 1 91 ? 35.156 -12.75 -4.078 1 80.12 91 LEU A C 1
ATOM 714 O O . LEU A 1 91 ? 34.469 -13.586 -4.645 1 80.12 91 LEU A O 1
ATOM 718 N N . PRO A 1 92 ? 35.156 -12.391 -2.795 1 77.88 92 PRO A N 1
ATOM 719 C CA . PRO A 1 92 ? 34.156 -13.086 -2.002 1 77.88 92 PRO A CA 1
ATOM 720 C C . PRO A 1 92 ? 32.719 -12.773 -2.467 1 77.88 92 PRO A C 1
ATOM 722 O O . PRO A 1 92 ? 32.438 -11.656 -2.898 1 77.88 92 PRO A O 1
ATOM 725 N N . PHE A 1 93 ? 31.797 -13.609 -2.775 1 75.88 93 PHE A N 1
ATOM 726 C CA . PHE A 1 93 ? 30.391 -13.508 -3.15 1 75.88 93 PHE A CA 1
ATOM 727 C C . PHE A 1 93 ? 30.25 -13.414 -4.664 1 75.88 93 PHE A C 1
ATOM 729 O O . PHE A 1 93 ? 29.125 -13.469 -5.188 1 75.88 93 PHE A O 1
ATOM 736 N N . TRP A 1 94 ? 31.453 -13.266 -5.352 1 84.81 94 TRP A N 1
ATOM 737 C CA . TRP A 1 94 ? 31.438 -13.172 -6.805 1 84.81 94 TRP A CA 1
ATOM 738 C C . TRP A 1 94 ? 32.438 -14.164 -7.418 1 84.81 94 TRP A C 1
ATOM 740 O O . TRP A 1 94 ? 33.125 -13.844 -8.391 1 84.81 94 TRP A O 1
ATOM 750 N N . ASN A 1 95 ? 32.594 -15.195 -6.719 1 83.5 95 ASN A N 1
ATOM 751 C CA . ASN A 1 95 ? 33.594 -16.156 -7.188 1 83.5 95 ASN A CA 1
ATOM 752 C C . ASN A 1 95 ? 32.938 -17.359 -7.859 1 83.5 95 ASN A C 1
ATOM 754 O O . ASN A 1 95 ? 33.625 -18.281 -8.312 1 83.5 95 ASN A O 1
ATOM 758 N N . GLY A 1 96 ? 31.609 -17.375 -7.867 1 84.31 96 GLY A N 1
ATOM 759 C CA . GLY A 1 96 ? 30.922 -18.484 -8.531 1 84.31 96 GLY A CA 1
ATOM 760 C C . GLY A 1 96 ? 30.656 -19.656 -7.609 1 84.31 96 GLY A C 1
ATOM 761 O O . GLY A 1 96 ? 29.953 -20.594 -7.984 1 84.31 96 GLY A O 1
ATOM 762 N N . ASP A 1 97 ? 31.219 -19.516 -6.387 1 82.12 97 ASP A N 1
ATOM 763 C CA . ASP A 1 97 ? 31 -20.578 -5.414 1 82.12 97 ASP A CA 1
ATOM 764 C C . ASP A 1 97 ? 29.609 -20.469 -4.789 1 82.12 97 ASP A C 1
ATOM 766 O O . ASP A 1 97 ? 29.141 -19.375 -4.477 1 82.12 97 ASP A O 1
ATOM 770 N N . PHE A 1 98 ? 28.984 -21.594 -4.809 1 84.38 98 PHE A N 1
ATOM 771 C CA . PHE A 1 98 ? 27.641 -21.625 -4.258 1 84.38 98 PHE A CA 1
ATOM 772 C C . PHE A 1 98 ? 27.312 -23 -3.703 1 84.38 98 PHE A C 1
ATOM 774 O O . PHE A 1 98 ? 27.812 -24.016 -4.215 1 84.38 98 PHE A O 1
ATOM 781 N N . LYS A 1 99 ? 26.734 -22.875 -2.592 1 78.75 99 LYS A N 1
ATOM 782 C CA . LYS A 1 99 ? 26.266 -24.156 -2.049 1 78.75 99 LYS A CA 1
ATOM 783 C C . LYS A 1 99 ? 24.984 -24.609 -2.762 1 78.75 99 LYS A C 1
ATOM 785 O O . LYS A 1 99 ? 23.906 -24.094 -2.502 1 78.75 99 LYS A O 1
ATOM 790 N N . ALA A 1 100 ? 25.172 -25.516 -3.711 1 72.31 100 ALA A N 1
ATOM 791 C CA . ALA A 1 100 ? 24.031 -26.016 -4.477 1 72.31 100 ALA A CA 1
ATOM 792 C C . ALA A 1 100 ? 23.047 -26.766 -3.578 1 72.31 100 ALA A C 1
ATOM 794 O O . ALA A 1 100 ? 23.438 -27.281 -2.525 1 72.31 100 ALA A O 1
ATOM 795 N N . PRO A 1 101 ? 21.781 -26.672 -3.922 1 72.69 101 PRO A N 1
ATOM 796 C CA . PRO A 1 101 ? 20.812 -27.406 -3.123 1 72.69 101 PRO A CA 1
ATOM 797 C C . PRO A 1 101 ? 21.188 -28.875 -2.936 1 72.69 101 PRO A C 1
ATOM 799 O O . PRO A 1 101 ? 21.484 -29.562 -3.91 1 72.69 101 PRO A O 1
ATOM 802 N N . GLY A 1 102 ? 21.203 -29.281 -1.755 1 69.38 102 GLY A N 1
ATOM 803 C CA . GLY A 1 102 ? 21.484 -30.688 -1.478 1 69.38 102 GLY A CA 1
ATOM 804 C C . GLY A 1 102 ? 22.953 -30.953 -1.222 1 69.38 102 GLY A C 1
ATOM 805 O O . GLY A 1 102 ? 23.328 -32.031 -0.768 1 69.38 102 GLY A O 1
ATOM 806 N N . SER A 1 103 ? 23.781 -29.938 -1.61 1 73.19 103 SER A N 1
ATOM 807 C CA . SER A 1 103 ? 25.203 -30.141 -1.42 1 73.19 103 SER A CA 1
ATOM 808 C C . SER A 1 103 ? 25.672 -29.594 -0.07 1 73.19 103 SER A C 1
ATOM 810 O O . SER A 1 103 ? 25.094 -28.641 0.453 1 73.19 103 SER A O 1
ATOM 812 N N . ALA A 1 104 ? 26.547 -30.281 0.589 1 77 104 ALA A N 1
ATOM 813 C CA . ALA A 1 104 ? 27.062 -29.891 1.9 1 77 104 ALA A CA 1
ATOM 814 C C . ALA A 1 104 ? 28.156 -28.844 1.77 1 77 104 ALA A C 1
ATOM 816 O O . ALA A 1 104 ? 28.422 -28.094 2.715 1 77 104 ALA A O 1
ATOM 817 N N . GLU A 1 105 ? 28.734 -28.875 0.566 1 79.94 105 GLU A N 1
ATOM 818 C CA . GLU A 1 105 ? 29.875 -27.984 0.426 1 79.94 105 GLU A CA 1
ATOM 819 C C . GLU A 1 105 ? 29.688 -27.016 -0.748 1 79.94 105 GLU A C 1
ATOM 821 O O . GLU A 1 105 ? 28.891 -27.297 -1.653 1 79.94 105 GLU A O 1
ATOM 826 N N . LYS A 1 106 ? 30.312 -25.891 -0.541 1 84.56 106 LYS A N 1
ATOM 827 C CA . LYS A 1 106 ? 30.328 -24.938 -1.642 1 84.56 106 LYS A CA 1
ATOM 828 C C . LYS A 1 106 ? 31.203 -25.438 -2.791 1 84.56 106 LYS A C 1
ATOM 830 O O . LYS A 1 106 ? 32.281 -26 -2.564 1 84.56 106 LYS A O 1
ATOM 835 N N . THR A 1 107 ? 30.703 -25.453 -3.938 1 83.88 107 THR A N 1
ATOM 836 C CA . THR A 1 107 ? 31.438 -25.844 -5.125 1 83.88 107 THR A CA 1
ATOM 837 C C . THR A 1 107 ? 31.391 -24.75 -6.191 1 83.88 107 THR A C 1
ATOM 839 O O . THR A 1 107 ? 30.562 -23.844 -6.117 1 83.88 107 THR A O 1
ATOM 842 N N . ASP A 1 108 ? 32.344 -24.828 -7.023 1 87.25 108 ASP A N 1
ATOM 843 C CA . ASP A 1 108 ? 32.281 -23.969 -8.195 1 87.25 108 ASP A CA 1
ATOM 844 C C . ASP A 1 108 ? 31.234 -24.453 -9.188 1 87.25 108 ASP A C 1
ATOM 846 O O . ASP A 1 108 ? 31.484 -25.375 -9.977 1 87.25 108 ASP A O 1
ATOM 850 N N . VAL A 1 109 ? 30.188 -23.828 -9.297 1 90.06 109 VAL A N 1
ATOM 851 C CA . VAL A 1 109 ? 29.031 -24.266 -10.055 1 90.06 109 VAL A CA 1
ATOM 852 C C . VAL A 1 109 ? 29.312 -24.125 -11.555 1 90.06 109 VAL A C 1
ATOM 854 O O . VAL A 1 109 ? 28.812 -24.922 -12.352 1 90.06 109 VAL A O 1
ATOM 857 N N . TYR A 1 110 ? 30.109 -23.156 -11.922 1 92 110 TYR A N 1
ATOM 858 C CA . TYR A 1 110 ? 30.453 -22.953 -13.32 1 92 110 TYR A CA 1
ATOM 859 C C . TYR A 1 110 ? 31.203 -24.156 -13.883 1 92 110 TYR A C 1
ATOM 861 O O . TYR A 1 110 ? 30.891 -24.625 -14.984 1 92 110 TYR A O 1
ATOM 869 N N . LYS A 1 111 ? 32.156 -24.609 -13.109 1 89.31 111 LYS A N 1
ATOM 870 C CA . LYS A 1 111 ? 32.906 -25.781 -13.523 1 89.31 111 LYS A CA 1
ATOM 871 C C . LYS A 1 111 ? 32.062 -27.047 -13.5 1 89.31 111 LYS A C 1
ATOM 873 O O . LYS A 1 111 ? 32.125 -27.859 -14.414 1 89.31 111 LYS A O 1
ATOM 878 N N . ALA A 1 112 ? 31.297 -27.125 -12.461 1 88.69 112 ALA A N 1
ATOM 879 C CA . ALA A 1 112 ? 30.469 -28.312 -12.266 1 88.69 112 ALA A CA 1
ATOM 880 C C . ALA A 1 112 ? 29.453 -28.453 -13.391 1 88.69 112 ALA A C 1
ATOM 882 O O . ALA A 1 112 ? 29.109 -29.578 -13.789 1 88.69 112 ALA A O 1
ATOM 883 N N . GLN A 1 113 ? 29.016 -27.312 -13.938 1 91.81 113 GLN A N 1
ATOM 884 C CA . GLN A 1 113 ? 27.969 -27.344 -14.953 1 91.81 113 GLN A CA 1
ATOM 885 C C . GLN A 1 113 ? 28.562 -27.25 -16.359 1 91.81 113 GLN A C 1
ATOM 887 O O . GLN A 1 113 ? 27.828 -27.219 -17.344 1 91.81 113 GLN A O 1
ATOM 892 N N . GLY A 1 114 ? 29.891 -27.109 -16.438 1 91.94 114 GLY A N 1
ATOM 893 C CA . GLY A 1 114 ? 30.578 -27.141 -17.719 1 91.94 114 GLY A CA 1
ATOM 894 C C . GLY A 1 114 ? 30.562 -25.797 -18.438 1 91.94 114 GLY A C 1
ATOM 895 O O . GLY A 1 114 ? 30.547 -25.75 -19.672 1 91.94 114 GLY A O 1
ATOM 896 N N . VAL A 1 115 ? 30.438 -24.781 -17.75 1 92.69 115 VAL A N 1
ATOM 897 C CA . VAL A 1 115 ? 30.438 -23.438 -18.344 1 92.69 115 VAL A CA 1
ATOM 898 C C . VAL A 1 115 ? 31.844 -23.094 -18.812 1 92.69 115 VAL A C 1
ATOM 900 O O . VAL A 1 115 ? 32.812 -23.266 -18.062 1 92.69 115 VAL A O 1
ATOM 903 N N . PRO A 1 116 ? 31.953 -22.641 -20.031 1 92.31 116 PRO A N 1
ATOM 904 C CA . PRO A 1 116 ? 33.281 -22.203 -20.484 1 92.31 116 PRO A CA 1
ATOM 905 C C . PRO A 1 116 ? 33.906 -21.141 -19.578 1 92.31 116 PRO A C 1
ATOM 907 O O . PRO A 1 116 ? 33.188 -20.281 -19.062 1 92.31 116 PRO A O 1
ATOM 910 N N . GLU A 1 117 ? 35.188 -21.094 -19.453 1 87.56 117 GLU A N 1
ATOM 911 C CA . GLU A 1 117 ? 35.906 -20.203 -18.547 1 87.56 117 GLU A CA 1
ATOM 912 C C . GLU A 1 117 ? 35.719 -18.75 -18.922 1 87.56 117 GLU A C 1
ATOM 914 O O . GLU A 1 117 ? 35.75 -17.875 -18.062 1 87.56 117 GLU A O 1
ATOM 919 N N . LYS A 1 118 ? 35.406 -18.594 -20.094 1 88.38 118 LYS A N 1
ATOM 920 C CA . LYS A 1 118 ? 35.25 -17.219 -20.562 1 88.38 118 LYS A CA 1
ATOM 921 C C . LYS A 1 118 ? 33.906 -16.625 -20.172 1 88.38 118 LYS A C 1
ATOM 923 O O . LYS A 1 118 ? 33.781 -15.398 -20.094 1 88.38 118 LYS A O 1
ATOM 928 N N . ASP A 1 119 ? 33 -17.469 -19.922 1 90.62 119 ASP A N 1
ATOM 929 C CA . ASP A 1 119 ? 31.656 -17 -19.625 1 90.62 119 ASP A CA 1
ATOM 930 C C . ASP A 1 119 ? 31.484 -16.734 -18.125 1 90.62 119 ASP A C 1
ATOM 932 O O . ASP A 1 119 ? 31.656 -17.641 -17.312 1 90.62 119 ASP A O 1
ATOM 936 N N . LYS A 1 120 ? 31.375 -15.453 -17.781 1 91.25 120 LYS A N 1
ATOM 937 C CA . LYS A 1 120 ? 31.125 -15.039 -16.406 1 91.25 120 LYS A CA 1
ATOM 938 C C . LYS A 1 120 ? 29.938 -14.078 -16.328 1 91.25 120 LYS A C 1
ATOM 940 O O . LYS A 1 120 ? 29.766 -13.234 -17.203 1 91.25 120 LYS A O 1
ATOM 945 N N . TYR A 1 121 ? 29.203 -14.281 -15.344 1 94.06 121 TYR A N 1
ATOM 946 C CA . TYR A 1 121 ? 28.016 -13.453 -15.141 1 94.06 121 TYR A CA 1
ATOM 947 C C . TYR A 1 121 ? 28.078 -12.727 -13.805 1 94.06 121 TYR A C 1
ATOM 949 O O . TYR A 1 121 ? 28 -13.352 -12.742 1 94.06 121 TYR A O 1
ATOM 957 N N . VAL A 1 122 ? 28.078 -11.516 -13.852 1 93.88 122 VAL A N 1
ATOM 958 C CA . VAL A 1 122 ? 28.328 -10.656 -12.695 1 93.88 122 VAL A CA 1
ATOM 959 C C . VAL A 1 122 ? 27.281 -10.922 -11.617 1 93.88 122 VAL A C 1
ATOM 961 O O . VAL A 1 122 ? 27.594 -11 -10.43 1 93.88 122 VAL A O 1
ATOM 964 N N . PHE A 1 123 ? 25.984 -11.094 -12.016 1 95.94 123 PHE A N 1
ATOM 965 C CA . PHE A 1 123 ? 24.922 -11.312 -11.047 1 95.94 123 PHE A CA 1
ATOM 966 C C . PHE A 1 123 ? 24.391 -12.734 -11.148 1 95.94 123 PHE A C 1
ATOM 968 O O . PHE A 1 123 ? 23.359 -13.062 -10.555 1 95.94 123 PHE A O 1
ATOM 975 N N . GLY A 1 124 ? 25.109 -13.484 -11.922 1 95.19 124 GLY A N 1
ATOM 976 C CA . GLY A 1 124 ? 24.609 -14.836 -12.133 1 95.19 124 GLY A CA 1
ATOM 977 C C . GLY A 1 124 ? 23.516 -14.914 -13.172 1 95.19 124 GLY A C 1
ATOM 978 O O . GLY A 1 124 ? 23.328 -13.992 -13.969 1 95.19 124 GLY A O 1
ATOM 979 N N . THR A 1 125 ? 22.859 -16.109 -13.234 1 95.62 125 THR A N 1
ATOM 980 C CA . THR A 1 125 ? 21.812 -16.344 -14.219 1 95.62 125 THR A CA 1
ATOM 981 C C . THR A 1 125 ? 20.547 -16.891 -13.547 1 95.62 125 THR A C 1
ATOM 983 O O . THR A 1 125 ? 20.578 -17.25 -12.375 1 95.62 125 THR A O 1
ATOM 986 N N . ASP A 1 126 ? 19.453 -16.75 -14.242 1 95.25 126 ASP A N 1
ATOM 987 C CA . ASP A 1 126 ? 18.203 -17.281 -13.719 1 95.25 126 ASP A CA 1
ATOM 988 C C . ASP A 1 126 ? 18.031 -18.75 -14.133 1 95.25 126 ASP A C 1
ATOM 990 O O . ASP A 1 126 ? 18.969 -19.391 -14.594 1 95.25 126 ASP A O 1
ATOM 994 N N . LYS A 1 127 ? 16.906 -19.312 -13.938 1 92.5 127 LYS A N 1
ATOM 995 C CA . LYS A 1 127 ? 16.641 -20.719 -14.148 1 92.5 127 LYS A CA 1
ATOM 996 C C . LYS A 1 127 ? 16.797 -21.109 -15.617 1 92.5 127 LYS A C 1
ATOM 998 O O . LYS A 1 127 ? 17.078 -22.25 -15.945 1 92.5 127 LYS A O 1
ATOM 1003 N N . TYR A 1 128 ? 16.656 -20.109 -16.516 1 93.38 128 TYR A N 1
ATOM 1004 C CA . TYR A 1 128 ? 16.75 -20.359 -17.953 1 93.38 128 TYR A CA 1
ATOM 1005 C C . TYR A 1 128 ? 18.141 -20.078 -18.469 1 93.38 128 TYR A C 1
ATOM 1007 O O . TYR A 1 128 ? 18.453 -20.344 -19.641 1 93.38 128 TYR A O 1
ATOM 1015 N N . GLY A 1 129 ? 18.984 -19.5 -17.609 1 94.25 129 GLY A N 1
ATOM 1016 C CA . GLY A 1 129 ? 20.344 -19.172 -18.031 1 94.25 129 GLY A CA 1
ATOM 1017 C C . GLY A 1 129 ? 20.484 -17.75 -18.516 1 94.25 129 GLY A C 1
ATOM 1018 O O . GLY A 1 129 ? 21.5 -17.391 -19.125 1 94.25 129 GLY A O 1
ATOM 1019 N N . ARG A 1 130 ? 19.484 -16.984 -18.297 1 95.62 130 ARG A N 1
ATOM 1020 C CA . ARG A 1 130 ? 19.562 -15.578 -18.719 1 95.62 130 ARG A CA 1
ATOM 1021 C C . ARG A 1 130 ? 20.391 -14.766 -17.719 1 95.62 130 ARG A C 1
ATOM 1023 O O . ARG A 1 130 ? 20.297 -14.977 -16.5 1 95.62 130 ARG A O 1
ATOM 1030 N N . SER A 1 131 ? 21.109 -13.789 -18.188 1 95.81 131 SER A N 1
ATOM 1031 C CA . SER A 1 131 ? 21.969 -12.945 -17.359 1 95.81 131 SER A CA 1
ATOM 1032 C C . SER A 1 131 ? 21.125 -12.086 -16.406 1 95.81 131 SER A C 1
ATOM 1034 O O . SER A 1 131 ? 20.359 -11.227 -16.859 1 95.81 131 SER A O 1
ATOM 1036 N N . LEU A 1 132 ? 21.344 -12.25 -15.156 1 97 132 LEU A N 1
ATOM 1037 C CA . LEU A 1 132 ? 20.609 -11.469 -14.172 1 97 132 LEU A CA 1
ATOM 1038 C C . LEU A 1 132 ? 21.031 -10 -14.211 1 97 132 LEU A C 1
ATOM 1040 O O . LEU A 1 132 ? 20.219 -9.109 -13.969 1 97 132 LEU A O 1
ATOM 1044 N N . ALA A 1 133 ? 22.281 -9.812 -14.57 1 96.62 133 ALA A N 1
ATOM 1045 C CA . ALA A 1 133 ? 22.75 -8.438 -14.672 1 96.62 133 ALA A CA 1
ATOM 1046 C C . ALA A 1 133 ? 22.031 -7.684 -15.781 1 96.62 133 ALA A C 1
ATOM 1048 O O . ALA A 1 133 ? 21.547 -6.566 -15.57 1 96.62 133 ALA A O 1
ATOM 1049 N N . LYS A 1 134 ? 21.922 -8.281 -16.922 1 96.81 134 LYS A N 1
ATOM 1050 C CA . LYS A 1 134 ? 21.25 -7.652 -18.047 1 96.81 134 LYS A CA 1
ATOM 1051 C C . LYS A 1 134 ? 19.766 -7.473 -17.781 1 96.81 134 LYS A C 1
ATOM 1053 O O . LYS A 1 134 ? 19.203 -6.422 -18.078 1 96.81 134 LYS A O 1
ATOM 1058 N N . ARG A 1 135 ? 19.219 -8.453 -17.156 1 97.25 135 ARG A N 1
ATOM 1059 C CA . ARG A 1 135 ? 17.797 -8.391 -16.859 1 97.25 135 ARG A CA 1
ATOM 1060 C C . ARG A 1 135 ? 17.5 -7.344 -15.781 1 97.25 135 ARG A C 1
ATOM 1062 O O . ARG A 1 135 ? 16.438 -6.711 -15.797 1 97.25 135 ARG A O 1
ATOM 1069 N N . THR A 1 136 ? 18.391 -7.18 -14.867 1 97.12 136 THR A N 1
ATOM 1070 C CA . THR A 1 136 ? 18.234 -6.156 -13.836 1 97.12 136 THR A CA 1
ATOM 1071 C C . THR A 1 136 ? 18.328 -4.762 -14.445 1 97.12 136 THR A C 1
ATOM 1073 O O . THR A 1 136 ? 17.562 -3.861 -14.062 1 97.12 136 THR A O 1
ATOM 1076 N N . VAL A 1 137 ? 19.219 -4.609 -15.391 1 97.19 137 VAL A N 1
ATOM 1077 C CA . VAL A 1 137 ? 19.375 -3.322 -16.062 1 97.19 137 VAL A CA 1
ATOM 1078 C C . VAL A 1 137 ? 18.078 -2.973 -16.812 1 97.19 137 VAL A C 1
ATOM 1080 O O . VAL A 1 137 ? 17.578 -1.856 -16.688 1 97.19 137 VAL A O 1
ATOM 1083 N N . VAL A 1 138 ? 17.594 -3.914 -17.531 1 96.56 138 VAL A N 1
ATOM 1084 C CA . VAL A 1 138 ? 16.359 -3.695 -18.266 1 96.56 138 VAL A CA 1
ATOM 1085 C C . VAL A 1 138 ? 15.203 -3.49 -17.281 1 96.56 138 VAL A C 1
ATOM 1087 O O . VAL A 1 138 ? 14.344 -2.635 -17.5 1 96.56 138 VAL A O 1
ATOM 1090 N N . GLY A 1 139 ? 15.227 -4.273 -16.234 1 96.06 139 GLY A N 1
ATOM 1091 C CA . GLY A 1 139 ? 14.211 -4.145 -15.195 1 96.06 139 GLY A CA 1
ATOM 1092 C C . GLY A 1 139 ? 14.188 -2.771 -14.547 1 96.06 139 GLY A C 1
ATOM 1093 O O . GLY A 1 139 ? 13.117 -2.227 -14.281 1 96.06 139 GLY A O 1
ATOM 1094 N N . LEU A 1 140 ? 15.344 -2.268 -14.328 1 96.25 140 LEU A N 1
ATOM 1095 C CA . LEU A 1 140 ? 15.453 -0.921 -13.773 1 96.25 140 LEU A CA 1
ATOM 1096 C C . LEU A 1 140 ? 14.836 0.106 -14.719 1 96.25 140 LEU A C 1
ATOM 1098 O O . LEU A 1 140 ? 14.078 0.978 -14.281 1 96.25 140 LEU A O 1
ATOM 1102 N N . ARG A 1 141 ? 15.102 -0.001 -15.953 1 96.25 141 ARG A N 1
ATOM 1103 C CA . ARG A 1 141 ? 14.578 0.91 -16.969 1 96.25 141 ARG A CA 1
ATOM 1104 C C . ARG A 1 141 ? 13.055 0.849 -17.031 1 96.25 141 ARG A C 1
ATOM 1106 O O . ARG A 1 141 ? 12.383 1.885 -17.016 1 96.25 141 ARG A O 1
ATOM 1113 N N . ILE A 1 142 ? 12.531 -0.336 -17.031 1 95 142 ILE A N 1
ATOM 1114 C CA . ILE A 1 142 ? 11.094 -0.537 -17.188 1 95 142 ILE A CA 1
ATOM 1115 C C . ILE A 1 142 ? 10.375 -0.051 -15.93 1 95 142 ILE A C 1
ATOM 1117 O O . ILE A 1 142 ? 9.344 0.621 -16.016 1 95 142 ILE A O 1
ATOM 1121 N N . SER A 1 143 ? 10.891 -0.397 -14.758 1 95.12 143 SER A N 1
ATOM 1122 C CA . SER A 1 143 ? 10.289 0.045 -13.5 1 95.12 143 SER A CA 1
ATOM 1123 C C . SER A 1 143 ? 10.281 1.566 -13.398 1 95.12 143 SER A C 1
ATOM 1125 O O . SER A 1 143 ? 9.305 2.156 -12.922 1 95.12 143 SER A O 1
ATOM 1127 N N . LEU A 1 144 ? 11.312 2.184 -13.883 1 95.69 144 LEU A N 1
ATOM 1128 C CA . LEU A 1 144 ? 11.391 3.641 -13.859 1 95.69 144 LEU A CA 1
ATOM 1129 C C . LEU A 1 144 ? 10.375 4.254 -14.82 1 95.69 144 LEU A C 1
ATOM 1131 O O . LEU A 1 144 ? 9.719 5.246 -14.492 1 95.69 144 LEU A O 1
ATOM 1135 N N . ILE A 1 145 ? 10.227 3.668 -15.953 1 95.12 145 ILE A N 1
ATOM 1136 C CA . ILE A 1 145 ? 9.266 4.152 -16.938 1 95.12 145 ILE A CA 1
ATOM 1137 C C . ILE A 1 145 ? 7.855 4.074 -16.359 1 95.12 145 ILE A C 1
ATOM 1139 O O . ILE A 1 145 ? 7.09 5.035 -16.453 1 95.12 145 ILE A O 1
ATOM 1143 N N . ILE A 1 146 ? 7.547 2.973 -15.734 1 95 146 ILE A N 1
ATOM 1144 C CA . ILE A 1 146 ? 6.223 2.764 -15.148 1 95 146 ILE A CA 1
ATOM 1145 C C . ILE A 1 146 ? 5.984 3.775 -14.031 1 95 146 ILE A C 1
ATOM 1147 O O . ILE A 1 146 ? 4.941 4.434 -13.992 1 95 146 ILE A O 1
ATOM 1151 N N . ALA A 1 147 ? 6.941 3.893 -13.172 1 95.69 147 ALA A N 1
ATOM 1152 C CA . ALA A 1 147 ? 6.805 4.777 -12.023 1 95.69 147 ALA A CA 1
ATOM 1153 C C . ALA A 1 147 ? 6.676 6.234 -12.461 1 95.69 147 ALA A C 1
ATOM 1155 O O . ALA A 1 147 ? 5.848 6.98 -11.93 1 95.69 147 ALA A O 1
ATOM 1156 N N . LEU A 1 148 ? 7.457 6.66 -13.43 1 95.88 148 LEU A N 1
ATOM 1157 C CA . LEU A 1 148 ? 7.441 8.047 -13.891 1 95.88 148 LEU A CA 1
ATOM 1158 C C . LEU A 1 148 ? 6.156 8.352 -14.656 1 95.88 148 LEU A C 1
ATOM 1160 O O . LEU A 1 148 ? 5.605 9.445 -14.531 1 95.88 148 LEU A O 1
ATOM 1164 N N . ALA A 1 149 ? 5.723 7.426 -15.438 1 96.56 149 ALA A N 1
ATOM 1165 C CA . ALA A 1 149 ? 4.453 7.605 -16.125 1 96.56 149 ALA A CA 1
ATOM 1166 C C . ALA A 1 149 ? 3.297 7.723 -15.141 1 96.56 149 ALA A C 1
ATOM 1168 O O . ALA A 1 149 ? 2.43 8.586 -15.289 1 96.56 149 ALA A O 1
ATOM 1169 N N . ALA A 1 150 ? 3.293 6.836 -14.164 1 96 150 ALA A N 1
ATOM 1170 C CA . ALA A 1 150 ? 2.262 6.891 -13.133 1 96 150 ALA A CA 1
ATOM 1171 C C . ALA A 1 150 ? 2.344 8.195 -12.344 1 96 150 ALA A C 1
ATOM 1173 O O . ALA A 1 150 ? 1.318 8.766 -11.977 1 96 150 ALA A O 1
ATOM 1174 N N . ALA A 1 151 ? 3.555 8.602 -12.078 1 96.5 151 ALA A N 1
ATOM 1175 C CA . ALA A 1 151 ? 3.764 9.859 -11.375 1 96.5 151 ALA A CA 1
ATOM 1176 C C . ALA A 1 151 ? 3.191 11.031 -12.164 1 96.5 151 ALA A C 1
ATOM 1178 O O . ALA A 1 151 ? 2.662 11.984 -11.578 1 96.5 151 ALA A O 1
ATOM 1179 N N . LEU A 1 152 ? 3.322 10.977 -13.453 1 96.69 152 LEU A N 1
ATOM 1180 C CA . LEU A 1 152 ? 2.777 12.031 -14.305 1 96.69 152 LEU A CA 1
ATOM 1181 C C . LEU A 1 152 ? 1.256 12.07 -14.211 1 96.69 152 LEU A C 1
ATOM 1183 O O . LEU A 1 152 ? 0.663 13.156 -14.148 1 96.69 152 LEU A O 1
ATOM 1187 N N . ILE A 1 153 ? 0.677 10.961 -14.18 1 96.12 153 ILE A N 1
ATOM 1188 C CA . ILE A 1 153 ? -0.771 10.883 -14.016 1 96.12 153 ILE A CA 1
ATOM 1189 C C . ILE A 1 153 ? -1.165 11.438 -12.648 1 96.12 153 ILE A C 1
ATOM 1191 O O . ILE A 1 153 ? -2.115 12.219 -12.539 1 96.12 153 ILE A O 1
ATOM 1195 N N . ASP A 1 154 ? -0.451 11.016 -11.703 1 96.06 154 ASP A N 1
ATOM 1196 C CA . ASP A 1 154 ? -0.651 11.492 -10.336 1 96.06 154 ASP A CA 1
ATOM 1197 C C . ASP A 1 154 ? -0.587 13.016 -10.273 1 96.06 154 ASP A C 1
ATOM 1199 O O . ASP A 1 154 ? -1.437 13.648 -9.648 1 96.06 154 ASP A O 1
ATOM 1203 N N . LEU A 1 155 ? 0.359 13.531 -10.945 1 95.5 155 LEU A N 1
ATOM 1204 C CA . LEU A 1 155 ? 0.581 14.969 -10.945 1 95.5 155 LEU A CA 1
ATOM 1205 C C . LEU A 1 155 ? -0.54 15.688 -11.688 1 95.5 155 LEU A C 1
ATOM 1207 O O . LEU A 1 155 ? -1.134 16.625 -11.156 1 95.5 155 LEU A O 1
ATOM 1211 N N . VAL A 1 156 ? -0.891 15.258 -12.812 1 95.94 156 VAL A N 1
ATOM 1212 C CA . VAL A 1 156 ? -1.849 15.945 -13.672 1 95.94 156 VAL A CA 1
ATOM 1213 C C . VAL A 1 156 ? -3.252 15.82 -13.078 1 95.94 156 VAL A C 1
ATOM 1215 O O . VAL A 1 156 ? -3.932 16.828 -12.852 1 95.94 156 VAL A O 1
ATOM 1218 N N . ILE A 1 157 ? -3.631 14.648 -12.75 1 96.88 157 ILE A N 1
ATOM 1219 C CA . ILE A 1 157 ? -4.988 14.422 -12.266 1 96.88 157 ILE A CA 1
ATOM 1220 C C . ILE A 1 157 ? -5.098 14.867 -10.805 1 96.88 157 ILE A C 1
ATOM 1222 O O . ILE A 1 157 ? -6.047 15.562 -10.438 1 96.88 157 ILE A O 1
ATOM 1226 N N . GLY A 1 158 ? -4.137 14.461 -10.008 1 96.94 158 GLY A N 1
ATOM 1227 C CA . GLY A 1 158 ? -4.18 14.781 -8.586 1 96.94 158 GLY A CA 1
ATOM 1228 C C . GLY A 1 158 ? -4.16 16.281 -8.312 1 96.94 158 GLY A C 1
ATOM 1229 O O . GLY A 1 158 ? -4.984 16.781 -7.555 1 96.94 158 GLY A O 1
ATOM 1230 N N . VAL A 1 159 ? -3.266 16.938 -8.93 1 94.56 159 VAL A N 1
ATOM 1231 C CA . VAL A 1 159 ? -3.131 18.375 -8.711 1 94.56 159 VAL A CA 1
ATOM 1232 C C . VAL A 1 159 ? -4.367 19.094 -9.242 1 94.56 159 VAL A C 1
ATOM 1234 O O . VAL A 1 159 ? -4.941 19.953 -8.547 1 94.56 159 VAL A O 1
ATOM 1237 N N . THR A 1 160 ? -4.797 18.75 -10.469 1 94.75 160 THR A N 1
ATOM 1238 C CA . THR A 1 160 ? -5.961 19.391 -11.062 1 94.75 160 THR A CA 1
ATOM 1239 C C . THR A 1 160 ? -7.207 19.141 -10.219 1 94.75 160 THR A C 1
ATOM 1241 O O . THR A 1 160 ? -7.961 20.078 -9.922 1 94.75 160 THR A O 1
ATOM 1244 N N . TYR A 1 161 ? -7.418 17.938 -9.82 1 96.5 161 TYR A N 1
ATOM 1245 C CA . TYR A 1 161 ? -8.562 17.562 -8.992 1 96.5 161 TYR A CA 1
ATOM 1246 C C . TYR A 1 161 ? -8.523 18.297 -7.652 1 96.5 161 TYR A C 1
ATOM 1248 O O . TYR A 1 161 ? -9.547 18.812 -7.191 1 96.5 161 TYR A O 1
ATOM 1256 N N . GLY A 1 162 ? -7.348 18.344 -7.031 1 95.38 162 GLY A N 1
ATOM 1257 C CA . GLY A 1 162 ? -7.191 19.016 -5.754 1 95.38 162 GLY A CA 1
ATOM 1258 C C . GLY A 1 162 ? -7.457 20.5 -5.828 1 95.38 162 GLY A C 1
ATOM 1259 O O . GLY A 1 162 ? -8.086 21.078 -4.934 1 95.38 162 GLY A O 1
ATOM 1260 N N . ILE A 1 163 ? -6.988 21.109 -6.863 1 92.62 163 ILE A N 1
ATOM 1261 C CA . ILE A 1 163 ? -7.188 22.547 -7.039 1 92.62 163 ILE A CA 1
ATOM 1262 C C . ILE A 1 163 ? -8.672 22.844 -7.203 1 92.62 163 ILE A C 1
ATOM 1264 O O . ILE A 1 163 ? -9.211 23.75 -6.562 1 92.62 163 ILE A O 1
ATOM 1268 N N . ILE A 1 164 ? -9.352 22.062 -8.047 1 93.75 164 ILE A N 1
ATOM 1269 C CA . ILE A 1 164 ? -10.773 22.281 -8.297 1 93.75 164 ILE A CA 1
ATOM 1270 C C . ILE A 1 164 ? -11.57 22.078 -7.012 1 93.75 164 ILE A C 1
ATOM 1272 O O . ILE A 1 164 ? -12.391 22.922 -6.641 1 93.75 164 ILE A O 1
ATOM 1276 N N . SER A 1 165 ? -11.273 20.984 -6.324 1 95.31 165 SER A N 1
ATOM 1277 C CA . SER A 1 165 ? -11.984 20.656 -5.09 1 95.31 165 SER A CA 1
ATOM 1278 C C . SER A 1 165 ? -11.766 21.734 -4.031 1 95.31 165 SER A C 1
ATOM 1280 O O . SER A 1 165 ? -12.727 22.234 -3.438 1 95.31 165 SER A O 1
ATOM 1282 N N . GLY A 1 166 ? -10.57 22.141 -3.846 1 91.62 166 GLY A N 1
ATOM 1283 C CA . GLY A 1 166 ? -10.25 23.156 -2.846 1 91.62 166 GLY A CA 1
ATOM 1284 C C . GLY A 1 166 ? -10.766 24.531 -3.201 1 91.62 166 GLY A C 1
ATOM 1285 O O . GLY A 1 166 ? -11.289 25.25 -2.34 1 91.62 166 GLY A O 1
ATOM 1286 N N . TRP A 1 167 ? -10.688 24.875 -4.406 1 89 167 TRP A N 1
ATOM 1287 C CA . TRP A 1 167 ? -11.023 26.219 -4.84 1 89 167 TRP A CA 1
ATOM 1288 C C . TRP A 1 167 ? -12.531 26.422 -4.859 1 89 167 TRP A C 1
ATOM 1290 O O . TRP A 1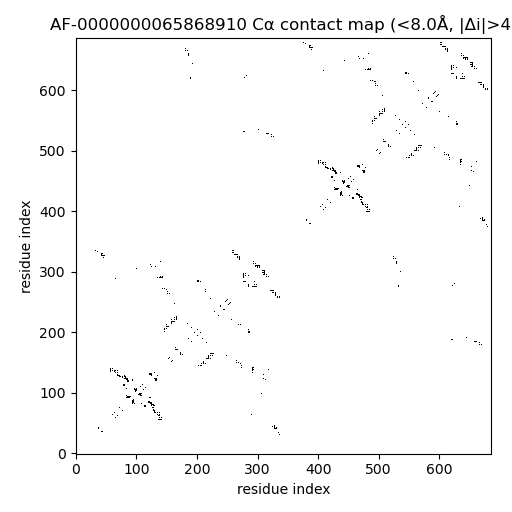 167 ? -13.031 27.469 -4.438 1 89 167 TRP A O 1
ATOM 1300 N N . MET A 1 168 ? -13.242 25.547 -5.414 1 90.12 168 MET A N 1
ATOM 1301 C CA . MET A 1 168 ? -14.688 25.688 -5.523 1 90.12 168 MET A CA 1
ATOM 1302 C C . MET A 1 168 ? -15.359 25.531 -4.16 1 90.12 168 MET A C 1
ATOM 1304 O O . MET A 1 168 ? -16.25 26.312 -3.818 1 90.12 168 MET A O 1
ATOM 1308 N N . GLY A 1 169 ? -14.961 24.547 -3.424 1 89.69 169 GLY A N 1
ATOM 1309 C CA . GLY A 1 169 ? -15.531 24.344 -2.102 1 89.69 169 GLY A CA 1
ATOM 1310 C C . GLY A 1 169 ? -16.984 23.922 -2.137 1 89.69 169 GLY A C 1
ATOM 1311 O O . GLY A 1 169 ? -17.484 23.5 -3.182 1 89.69 169 GLY A O 1
ATOM 1312 N N . GLY A 1 170 ? -17.672 23.828 -0.973 1 91.88 170 GLY A N 1
ATOM 1313 C CA . GLY A 1 170 ? -19.109 23.594 -0.867 1 91.88 170 GLY A CA 1
ATOM 1314 C C . GLY A 1 170 ? -19.5 22.219 -1.37 1 91.88 170 GLY A C 1
ATOM 1315 O O . GLY A 1 170 ? -18.906 21.203 -0.992 1 91.88 170 GLY A O 1
ATOM 1316 N N . LYS A 1 171 ? -20.5 22.25 -2.209 1 94.94 171 LYS A N 1
ATOM 1317 C CA . LYS A 1 171 ? -21.062 21 -2.691 1 94.94 171 LYS A CA 1
ATOM 1318 C C . LYS A 1 171 ? -20.125 20.297 -3.662 1 94.94 171 LYS A C 1
ATOM 1320 O O . LYS A 1 171 ? -20.047 19.062 -3.693 1 94.94 171 LYS A O 1
ATOM 1325 N N . VAL A 1 172 ? -19.438 21.125 -4.414 1 95.88 172 VAL A N 1
ATOM 1326 C CA . VAL A 1 172 ? -18.484 20.547 -5.367 1 95.88 172 VAL A CA 1
ATOM 1327 C C . VAL A 1 172 ? -17.391 19.812 -4.617 1 95.88 172 VAL A C 1
ATOM 1329 O O . VAL A 1 172 ? -17.062 18.672 -4.945 1 95.88 172 VAL A O 1
ATOM 1332 N N . ASP A 1 173 ? -16.844 20.406 -3.619 1 95.38 173 ASP A N 1
ATOM 1333 C CA . ASP A 1 173 ? -15.828 19.781 -2.779 1 95.38 173 ASP A CA 1
ATOM 1334 C C . ASP A 1 173 ? -16.359 18.516 -2.123 1 95.38 173 ASP A C 1
ATOM 1336 O O . ASP A 1 173 ? -15.68 17.484 -2.109 1 95.38 173 ASP A O 1
ATOM 1340 N N . MET A 1 174 ? -17.578 18.625 -1.682 1 92.81 174 MET A N 1
ATOM 1341 C CA . MET A 1 174 ? -18.172 17.484 -1.001 1 92.81 174 MET A CA 1
ATOM 1342 C C . MET A 1 174 ? -18.297 16.297 -1.945 1 92.81 174 MET A C 1
ATOM 1344 O O . MET A 1 174 ? -17.938 15.172 -1.589 1 92.81 174 MET A O 1
ATOM 1348 N N . VAL A 1 175 ? -18.766 16.547 -3.088 1 96.5 175 VAL A N 1
ATOM 1349 C CA . VAL A 1 175 ? -18.969 15.484 -4.062 1 96.5 175 VAL A CA 1
ATOM 1350 C C . VAL A 1 175 ? -17.609 14.914 -4.496 1 96.5 175 VAL A C 1
ATOM 1352 O O . VAL A 1 175 ? -17.453 13.703 -4.609 1 96.5 175 VAL A O 1
ATOM 1355 N N . MET A 1 176 ? -16.703 15.789 -4.723 1 97.25 176 MET A N 1
ATOM 1356 C CA . MET A 1 176 ? -15.383 15.359 -5.18 1 97.25 176 MET A CA 1
ATOM 1357 C C . MET A 1 176 ? -14.672 14.531 -4.109 1 97.25 176 MET A C 1
ATOM 1359 O O . MET A 1 176 ? -14.016 13.539 -4.414 1 97.25 176 MET A O 1
ATOM 1363 N N . GLN A 1 177 ? -14.859 14.852 -2.885 1 94.25 177 GLN A N 1
ATOM 1364 C CA . GLN A 1 177 ? -14.281 14.086 -1.793 1 94.25 177 GLN A CA 1
ATOM 1365 C C . GLN A 1 177 ? -14.961 12.727 -1.655 1 94.25 177 GLN A C 1
ATOM 1367 O O . GLN A 1 177 ? -14.305 11.719 -1.377 1 94.25 177 GLN A O 1
ATOM 1372 N N . ARG A 1 178 ? -16.297 12.734 -1.909 1 93.88 178 ARG A N 1
ATOM 1373 C CA . ARG A 1 178 ? -17.016 11.461 -1.872 1 93.88 178 ARG A CA 1
ATOM 1374 C C . ARG A 1 178 ? -16.484 10.508 -2.941 1 93.88 178 ARG A C 1
ATOM 1376 O O . ARG A 1 178 ? -16.359 9.305 -2.703 1 93.88 178 ARG A O 1
ATOM 1383 N N . ILE A 1 179 ? -16.203 11.016 -4.027 1 96.5 179 ILE A N 1
ATOM 1384 C CA . ILE A 1 179 ? -15.688 10.203 -5.121 1 96.5 179 ILE A CA 1
ATOM 1385 C C . ILE A 1 179 ? -14.344 9.594 -4.727 1 96.5 179 ILE A C 1
ATOM 1387 O O . ILE A 1 179 ? -14.109 8.406 -4.934 1 96.5 179 ILE A O 1
ATOM 1391 N N . ILE A 1 180 ? -13.461 10.375 -4.141 1 95.5 180 ILE A N 1
ATOM 1392 C CA . ILE A 1 180 ? -12.156 9.898 -3.697 1 95.5 180 ILE A CA 1
ATOM 1393 C C . ILE A 1 180 ? -12.336 8.805 -2.648 1 95.5 180 ILE A C 1
ATOM 1395 O O . ILE A 1 180 ? -11.648 7.777 -2.686 1 95.5 180 ILE A O 1
ATOM 1399 N N . GLU A 1 181 ? -13.305 8.984 -1.762 1 91.75 181 GLU A N 1
ATOM 1400 C CA . GLU A 1 181 ? -13.531 8.008 -0.699 1 91.75 181 GLU A CA 1
ATOM 1401 C C . GLU A 1 181 ? -14.031 6.68 -1.266 1 91.75 181 GLU A C 1
ATOM 1403 O O . GLU A 1 181 ? -13.609 5.609 -0.815 1 91.75 181 GLU A O 1
ATOM 1408 N N . ILE A 1 182 ? -14.812 6.766 -2.234 1 93 182 ILE A N 1
ATOM 1409 C CA . ILE A 1 182 ? -15.328 5.566 -2.881 1 93 182 ILE A CA 1
ATOM 1410 C C . ILE A 1 182 ? -14.195 4.836 -3.598 1 93 182 ILE A C 1
ATOM 1412 O O . ILE A 1 182 ? -14.055 3.617 -3.473 1 93 182 ILE A O 1
ATOM 1416 N N . ILE A 1 183 ? -13.414 5.547 -4.301 1 93.19 183 ILE A N 1
ATOM 1417 C CA . ILE A 1 183 ? -12.289 4.957 -5.02 1 93.19 183 ILE A CA 1
ATOM 1418 C C . ILE A 1 183 ? -11.344 4.273 -4.031 1 93.19 183 ILE A C 1
ATOM 1420 O O . ILE A 1 183 ? -10.891 3.152 -4.27 1 93.19 183 ILE A O 1
ATOM 1424 N N . GLN A 1 184 ? -11.094 4.879 -2.912 1 91 184 GLN A N 1
ATOM 1425 C CA . GLN A 1 184 ? -10.141 4.375 -1.932 1 91 184 GLN A CA 1
ATOM 1426 C C . GLN A 1 184 ? -10.719 3.188 -1.165 1 91 184 GLN A C 1
ATOM 1428 O O . GLN A 1 184 ? -9.977 2.449 -0.508 1 91 184 GLN A O 1
ATOM 1433 N N . SER A 1 185 ? -12 3.008 -1.256 1 90.94 185 SER A N 1
ATOM 1434 C CA . SER A 1 185 ? -12.641 1.942 -0.49 1 90.94 185 SER A CA 1
ATOM 1435 C C . SER A 1 185 ? -12.633 0.627 -1.262 1 90.94 185 SER A C 1
ATOM 1437 O O . SER A 1 185 ? -12.859 -0.439 -0.683 1 90.94 185 SER A O 1
ATOM 1439 N N . VAL A 1 186 ? -12.422 0.711 -2.525 1 90.38 186 VAL A N 1
ATOM 1440 C CA . VAL A 1 186 ? -12.414 -0.48 -3.367 1 90.38 186 VAL A CA 1
ATOM 1441 C C . VAL A 1 186 ? -11.055 -1.167 -3.277 1 90.38 186 VAL A C 1
ATOM 1443 O O . VAL A 1 186 ? -10.016 -0.516 -3.396 1 90.38 186 VAL A O 1
ATOM 1446 N N . PRO A 1 187 ? -11.062 -2.424 -3.037 1 87.62 187 PRO A N 1
ATOM 1447 C CA . PRO A 1 187 ? -9.781 -3.133 -3.01 1 87.62 187 PRO A CA 1
ATOM 1448 C C . PRO A 1 187 ? -9.016 -3.016 -4.324 1 87.62 187 PRO A C 1
ATOM 1450 O O . PRO A 1 187 ? -9.516 -3.422 -5.375 1 87.62 187 PRO A O 1
ATOM 1453 N N . ASN A 1 188 ? -7.875 -2.531 -4.242 1 85.19 188 ASN A N 1
ATOM 1454 C CA . ASN A 1 188 ? -7.078 -2.268 -5.434 1 85.19 188 ASN A CA 1
ATOM 1455 C C . ASN A 1 188 ? -6.848 -3.539 -6.246 1 85.19 188 ASN A C 1
ATOM 1457 O O . ASN A 1 188 ? -6.809 -3.494 -7.477 1 85.19 188 ASN A O 1
ATOM 1461 N N . LEU A 1 189 ? -6.75 -4.617 -5.543 1 82 189 LEU A N 1
ATOM 1462 C CA . LEU A 1 189 ? -6.488 -5.887 -6.211 1 82 189 LEU A CA 1
ATOM 1463 C C . LEU A 1 189 ? -7.629 -6.246 -7.16 1 82 189 LEU A C 1
ATOM 1465 O O . LEU A 1 189 ? -7.395 -6.793 -8.234 1 82 189 LEU A O 1
ATOM 1469 N N . VAL A 1 190 ? -8.812 -5.965 -6.719 1 83.94 190 VAL A N 1
ATOM 1470 C CA . VAL A 1 190 ? -9.992 -6.293 -7.508 1 83.94 190 VAL A CA 1
ATOM 1471 C C . VAL A 1 190 ? -10.016 -5.449 -8.781 1 83.94 190 VAL A C 1
ATOM 1473 O O . VAL A 1 190 ? -10.219 -5.977 -9.883 1 83.94 190 VAL A O 1
ATOM 1476 N N . VAL A 1 191 ? -9.711 -4.281 -8.633 1 84.75 191 VAL A N 1
ATOM 1477 C CA . VAL A 1 191 ? -9.75 -3.352 -9.758 1 84.75 191 VAL A CA 1
ATOM 1478 C C . VAL A 1 191 ? -8.641 -3.697 -10.758 1 84.75 191 VAL A C 1
ATOM 1480 O O . VAL A 1 191 ? -8.883 -3.734 -11.961 1 84.75 191 VAL A O 1
ATOM 1483 N N . VAL A 1 192 ? -7.539 -3.957 -10.258 1 82 192 VAL A N 1
ATOM 1484 C CA . VAL A 1 192 ? -6.398 -4.219 -11.125 1 82 192 VAL A CA 1
ATOM 1485 C C . VAL A 1 192 ? -6.602 -5.539 -11.859 1 82 192 VAL A C 1
ATOM 1487 O O . VAL A 1 192 ? -6.227 -5.672 -13.031 1 82 192 VAL A O 1
ATOM 1490 N N . THR A 1 193 ? -7.141 -6.516 -11.172 1 81.56 193 THR A N 1
ATOM 1491 C CA . THR A 1 193 ? -7.426 -7.797 -11.812 1 81.56 193 THR A CA 1
ATOM 1492 C C . THR A 1 193 ? -8.453 -7.621 -12.93 1 81.56 193 THR A C 1
ATOM 1494 O O . THR A 1 193 ? -8.297 -8.188 -14.016 1 81.56 193 THR A O 1
ATOM 1497 N N . MET A 1 194 ? -9.461 -6.824 -12.594 1 83.25 194 MET A N 1
ATOM 1498 C CA . MET A 1 194 ? -10.484 -6.562 -13.602 1 83.25 194 MET A CA 1
ATOM 1499 C C . MET A 1 194 ? -9.891 -5.828 -14.797 1 83.25 194 MET A C 1
ATOM 1501 O O . MET A 1 194 ? -10.234 -6.125 -15.945 1 83.25 194 MET A O 1
ATOM 1505 N N . LEU A 1 195 ? -9.008 -4.969 -14.547 1 84.19 195 LEU A N 1
ATOM 1506 C CA . LEU A 1 195 ? -8.359 -4.223 -15.617 1 84.19 195 LEU A CA 1
ATOM 1507 C C . LEU A 1 195 ? -7.469 -5.137 -16.453 1 84.19 195 LEU A C 1
ATOM 1509 O O . LEU A 1 195 ? -7.398 -4.992 -17.672 1 84.19 195 LEU A O 1
ATOM 1513 N N . ALA A 1 196 ? -6.77 -5.98 -15.75 1 79.56 196 ALA A N 1
ATOM 1514 C CA . ALA A 1 196 ? -5.918 -6.938 -16.453 1 79.56 196 ALA A CA 1
ATOM 1515 C C . ALA A 1 196 ? -6.742 -7.832 -17.375 1 79.56 196 ALA A C 1
ATOM 1517 O O . ALA A 1 196 ? -6.281 -8.211 -18.453 1 79.56 196 ALA A O 1
ATOM 1518 N N . LEU A 1 197 ? -7.926 -8.188 -16.969 1 79.69 197 LEU A N 1
ATOM 1519 C CA . LEU A 1 197 ? -8.812 -9.008 -17.797 1 79.69 197 LEU A CA 1
ATOM 1520 C C . LEU A 1 197 ? -9.289 -8.227 -19.016 1 79.69 197 LEU A C 1
ATOM 1522 O O . LEU A 1 197 ? -9.445 -8.797 -20.094 1 79.69 197 LEU A O 1
ATOM 1526 N N . LEU A 1 198 ? -9.445 -6.938 -18.844 1 83.81 198 LEU A N 1
ATOM 1527 C CA . LEU A 1 198 ? -10 -6.109 -19.906 1 83.81 198 LEU A CA 1
ATOM 1528 C C . LEU A 1 198 ? -8.906 -5.66 -20.875 1 83.81 198 LEU A C 1
ATOM 1530 O O . LEU A 1 198 ? -9.109 -5.668 -22.094 1 83.81 198 LEU A O 1
ATOM 1534 N N . LEU A 1 199 ? -7.727 -5.277 -20.344 1 86.25 199 LEU A N 1
ATOM 1535 C CA . LEU A 1 199 ? -6.684 -4.672 -21.156 1 86.25 199 LEU A CA 1
ATOM 1536 C C . LEU A 1 199 ? -5.562 -5.664 -21.438 1 86.25 199 LEU A C 1
ATOM 1538 O O . LEU A 1 199 ? -4.738 -5.445 -22.328 1 86.25 199 LEU A O 1
ATOM 1542 N N . GLY A 1 200 ? -5.527 -6.766 -20.688 1 82.56 200 GLY A N 1
ATOM 1543 C CA . GLY A 1 200 ? -4.418 -7.703 -20.766 1 82.56 200 GLY A CA 1
ATOM 1544 C C . GLY A 1 200 ? -3.232 -7.312 -19.906 1 82.56 200 GLY A C 1
ATOM 1545 O O . GLY A 1 200 ? -3.225 -6.234 -19.312 1 82.56 200 GLY A O 1
ATOM 1546 N N . GLN A 1 201 ? -2.285 -8.195 -19.781 1 82.88 201 GLN A N 1
ATOM 1547 C CA . GLN A 1 201 ? -1.045 -7.918 -19.062 1 82.88 201 GLN A CA 1
ATOM 1548 C C . GLN A 1 201 ? -0.15 -6.969 -19.859 1 82.88 201 GLN A C 1
ATOM 1550 O O . GLN A 1 201 ? -0.088 -7.043 -21.094 1 82.88 201 GLN A O 1
ATOM 1555 N N . GLY A 1 202 ? 0.383 -5.91 -19.156 1 86.38 202 GLY A N 1
ATOM 1556 C CA . GLY A 1 202 ? 1.275 -5.016 -19.875 1 86.38 202 GLY A CA 1
ATOM 1557 C C . GLY A 1 202 ? 1.597 -3.748 -19.109 1 86.38 202 GLY A C 1
ATOM 1558 O O . GLY A 1 202 ? 0.982 -3.467 -18.078 1 86.38 202 GLY A O 1
ATOM 1559 N N . ILE A 1 203 ? 2.531 -3.086 -19.672 1 89.94 203 ILE A N 1
ATOM 1560 C CA . ILE A 1 203 ? 3.049 -1.873 -19.047 1 89.94 203 ILE A CA 1
ATOM 1561 C C . ILE A 1 203 ? 1.944 -0.822 -18.969 1 89.94 203 ILE A C 1
ATOM 1563 O O . ILE A 1 203 ? 1.768 -0.174 -17.938 1 89.94 203 ILE A O 1
ATOM 1567 N N . SER A 1 204 ? 1.142 -0.748 -20 1 89.81 204 SER A N 1
ATOM 1568 C CA . SER A 1 204 ? 0.075 0.248 -20.031 1 89.81 204 SER A CA 1
ATOM 1569 C C . SER A 1 204 ? -0.986 -0.048 -18.969 1 89.81 204 SER A C 1
ATOM 1571 O O . SER A 1 204 ? -1.481 0.866 -18.312 1 89.81 204 SER A O 1
ATOM 1573 N N . SER A 1 205 ? -1.313 -1.347 -18.859 1 88.88 205 SER A N 1
ATOM 1574 C CA . SER A 1 205 ? -2.305 -1.744 -17.859 1 88.88 205 SER A CA 1
ATOM 1575 C C . SER A 1 205 ? -1.835 -1.417 -16.453 1 88.88 205 SER A C 1
ATOM 1577 O O . SER A 1 205 ? -2.625 -0.976 -15.609 1 88.88 205 SER A O 1
ATOM 1579 N N . ILE A 1 206 ? -0.559 -1.576 -16.203 1 90.75 206 ILE A N 1
ATOM 1580 C CA . ILE A 1 206 ? 0.017 -1.327 -14.891 1 90.75 206 ILE A CA 1
ATOM 1581 C C . ILE A 1 206 ? -0.005 0.171 -14.594 1 90.75 206 ILE A C 1
ATOM 1583 O O . ILE A 1 206 ? -0.394 0.586 -13.5 1 90.75 206 ILE A O 1
ATOM 1587 N N . ILE A 1 207 ? 0.333 0.949 -15.602 1 93.62 207 ILE A N 1
ATOM 1588 C CA . ILE A 1 207 ? 0.375 2.398 -15.438 1 93.62 207 ILE A CA 1
ATOM 1589 C C . ILE A 1 207 ? -1.025 2.924 -15.133 1 93.62 207 ILE A C 1
ATOM 1591 O O . ILE A 1 207 ? -1.206 3.734 -14.219 1 93.62 207 ILE A O 1
ATOM 1595 N N . ILE A 1 208 ? -1.97 2.398 -15.773 1 91.12 208 ILE A N 1
ATOM 1596 C CA . ILE A 1 208 ? -3.35 2.828 -15.578 1 91.12 208 ILE A CA 1
ATOM 1597 C C . ILE A 1 208 ? -3.846 2.379 -14.203 1 91.12 208 ILE A C 1
ATOM 1599 O O . ILE A 1 208 ? -4.52 3.137 -13.5 1 91.12 208 ILE A O 1
ATOM 1603 N N . ALA A 1 209 ? -3.482 1.151 -13.867 1 90.06 209 ALA A N 1
ATOM 1604 C CA . ALA A 1 209 ? -3.896 0.609 -12.578 1 90.06 209 ALA A CA 1
ATOM 1605 C C . ALA A 1 209 ? -3.346 1.449 -11.43 1 90.06 209 ALA A C 1
ATOM 1607 O O . ALA A 1 209 ? -4.074 1.786 -10.492 1 90.06 209 ALA A O 1
ATOM 1608 N N . ILE A 1 210 ? -2.098 1.794 -11.516 1 91 210 ILE A N 1
ATOM 1609 C CA . ILE A 1 210 ? -1.467 2.605 -10.477 1 91 210 ILE A CA 1
ATOM 1610 C C . ILE A 1 210 ? -2.064 4.012 -10.492 1 91 210 ILE A C 1
ATOM 1612 O O . ILE A 1 210 ? -2.402 4.555 -9.438 1 91 210 ILE A O 1
ATOM 1616 N N . GLY A 1 211 ? -2.26 4.527 -11.688 1 91.56 211 GLY A N 1
ATOM 1617 C CA . GLY A 1 211 ? -2.773 5.879 -11.852 1 91.56 211 GLY A CA 1
ATOM 1618 C C . GLY A 1 211 ? -4.207 6.031 -11.375 1 91.56 211 GLY A C 1
ATOM 1619 O O . GLY A 1 211 ? -4.625 7.121 -10.984 1 91.56 211 GLY A O 1
ATOM 1620 N N . LEU A 1 212 ? -4.953 5 -11.305 1 90.12 212 LEU A N 1
ATOM 1621 C CA . LEU A 1 212 ? -6.355 5.043 -10.906 1 90.12 212 LEU A CA 1
ATOM 1622 C C . LEU A 1 212 ? -6.496 5.344 -9.422 1 90.12 212 LEU A C 1
ATOM 1624 O O . LEU A 1 212 ? -7.508 5.902 -8.992 1 90.12 212 LEU A O 1
ATOM 1628 N N . PHE A 1 213 ? -5.434 5.008 -8.656 1 89.62 213 PHE A N 1
ATOM 1629 C CA . PHE A 1 213 ? -5.547 5.145 -7.207 1 89.62 213 PHE A CA 1
ATOM 1630 C C . PHE A 1 213 ? -4.551 6.176 -6.684 1 89.62 213 PHE A C 1
ATOM 1632 O O . PHE A 1 213 ? -4.844 6.902 -5.734 1 89.62 213 PHE A O 1
ATOM 1639 N N . ALA A 1 214 ? -3.459 6.285 -7.301 1 90.56 214 ALA A N 1
ATOM 1640 C CA . ALA A 1 214 ? -2.334 7.035 -6.75 1 90.56 214 ALA A CA 1
ATOM 1641 C C . ALA A 1 214 ? -2.643 8.531 -6.695 1 90.56 214 ALA A C 1
ATOM 1643 O O . ALA A 1 214 ? -2.156 9.242 -5.812 1 90.56 214 ALA A O 1
ATOM 1644 N N . TRP A 1 215 ? -3.537 8.992 -7.527 1 95.06 215 TRP A N 1
ATOM 1645 C CA . TRP A 1 215 ? -3.77 10.43 -7.641 1 95.06 215 TRP A CA 1
ATOM 1646 C C . TRP A 1 215 ? -4.602 10.945 -6.473 1 95.06 215 TRP A C 1
ATOM 1648 O O . TRP A 1 215 ? -4.625 12.148 -6.199 1 95.06 215 TRP A O 1
ATOM 1658 N N . THR A 1 216 ? -5.312 10.125 -5.762 1 94.44 216 THR A N 1
ATOM 1659 C CA . THR A 1 216 ? -6.242 10.562 -4.723 1 94.44 216 THR A CA 1
ATOM 1660 C C . THR A 1 216 ? -5.492 11.203 -3.562 1 94.44 216 THR A C 1
ATOM 1662 O O . THR A 1 216 ? -5.953 12.203 -2.996 1 94.44 216 THR A O 1
ATOM 1665 N N . GLY A 1 217 ? -4.324 10.68 -3.227 1 91.69 217 GLY A N 1
ATOM 1666 C CA . GLY A 1 217 ? -3.518 11.289 -2.18 1 91.69 217 GLY A CA 1
ATOM 1667 C C . GLY A 1 217 ? -3.018 12.672 -2.541 1 91.69 217 GLY A C 1
ATOM 1668 O O . GLY A 1 217 ? -3.1 13.594 -1.731 1 91.69 217 GLY A O 1
ATOM 1669 N N . MET A 1 218 ? -2.543 12.773 -3.707 1 94.56 218 MET A N 1
ATOM 1670 C CA . MET A 1 218 ? -2.092 14.062 -4.215 1 94.56 218 MET A CA 1
ATOM 1671 C C . MET A 1 218 ? -3.242 15.062 -4.25 1 94.56 218 MET A C 1
ATOM 1673 O O . MET A 1 218 ? -3.076 16.219 -3.855 1 94.56 218 MET A O 1
ATOM 1677 N N . ALA A 1 219 ? -4.367 14.609 -4.664 1 96.38 219 ALA A N 1
ATOM 1678 C CA . ALA A 1 219 ? -5.539 15.477 -4.73 1 96.38 219 ALA A CA 1
ATOM 1679 C C . ALA A 1 219 ? -5.902 16.016 -3.354 1 96.38 219 ALA A C 1
ATOM 1681 O O . ALA A 1 219 ? -6.172 17.219 -3.205 1 96.38 219 ALA A O 1
ATOM 1682 N N . ARG A 1 220 ? -5.867 15.203 -2.443 1 92.38 220 ARG A N 1
ATOM 1683 C CA . ARG A 1 220 ? -6.219 15.625 -1.091 1 92.38 220 ARG A CA 1
ATOM 1684 C C . ARG A 1 220 ? -5.176 16.578 -0.531 1 92.38 220 ARG A C 1
ATOM 1686 O O . ARG A 1 220 ? -5.52 17.547 0.151 1 92.38 220 ARG A O 1
ATOM 1693 N N . GLN A 1 221 ? -4.008 16.266 -0.745 1 90.88 221 GLN A N 1
ATOM 1694 C CA . GLN A 1 221 ? -2.938 17.125 -0.262 1 90.88 221 GLN A CA 1
ATOM 1695 C C . GLN A 1 221 ? -3.031 18.516 -0.882 1 90.88 221 GLN A C 1
ATOM 1697 O O . GLN A 1 221 ? -2.951 19.531 -0.176 1 90.88 221 GLN A O 1
ATOM 1702 N N . VAL A 1 222 ? -3.191 18.547 -2.148 1 93.44 222 VAL A N 1
ATOM 1703 C CA . VAL A 1 222 ? -3.285 19.812 -2.859 1 93.44 222 VAL A CA 1
ATOM 1704 C C . VAL A 1 222 ? -4.539 20.562 -2.414 1 93.44 222 VAL A C 1
ATOM 1706 O O . VAL A 1 222 ? -4.5 21.781 -2.188 1 93.44 222 VAL A O 1
ATOM 1709 N N . ARG A 1 223 ? -5.602 19.828 -2.324 1 94.31 223 ARG A N 1
ATOM 1710 C CA . ARG A 1 223 ? -6.836 20.438 -1.837 1 94.31 223 ARG A CA 1
ATOM 1711 C C . ARG A 1 223 ? -6.617 21.125 -0.496 1 94.31 223 ARG A C 1
ATOM 1713 O O . ARG A 1 223 ? -7.07 22.266 -0.29 1 94.31 223 ARG A O 1
ATOM 1720 N N . ASN A 1 224 ? -5.973 20.5 0.387 1 89.44 224 ASN A N 1
ATOM 1721 C CA . ASN A 1 224 ? -5.738 21.047 1.716 1 89.44 224 ASN A CA 1
ATOM 1722 C C . ASN A 1 224 ? -4.898 22.328 1.65 1 89.44 224 ASN A C 1
ATOM 1724 O O . ASN A 1 224 ? -5.145 23.281 2.398 1 89.44 224 ASN A O 1
ATOM 1728 N N . MET A 1 225 ? -4.008 22.328 0.786 1 89.31 225 MET A N 1
ATOM 1729 C CA . MET A 1 225 ? -3.188 23.531 0.613 1 89.31 225 MET A CA 1
ATOM 1730 C C . MET A 1 225 ? -4.004 24.672 0.01 1 89.31 225 MET A C 1
ATOM 1732 O O . MET A 1 225 ? -3.846 25.828 0.399 1 89.31 225 MET A O 1
ATOM 1736 N N . VAL A 1 226 ? -4.816 24.297 -0.893 1 90.06 226 VAL A N 1
ATOM 1737 C CA . VAL A 1 226 ? -5.66 25.281 -1.553 1 90.06 226 VAL A CA 1
ATOM 1738 C C . VAL A 1 226 ? -6.621 25.906 -0.539 1 90.06 226 VAL A C 1
ATOM 1740 O O . VAL A 1 226 ? -6.832 27.125 -0.537 1 90.06 226 VAL A O 1
ATOM 1743 N N . LEU A 1 227 ? -7.176 25.141 0.28 1 88.06 227 LEU A N 1
ATOM 1744 C CA . LEU A 1 227 ? -8.102 25.625 1.294 1 88.06 227 LEU A CA 1
ATOM 1745 C C . LEU A 1 227 ? -7.422 26.625 2.227 1 88.06 227 LEU A C 1
ATOM 1747 O O . LEU A 1 227 ? -8.016 27.641 2.6 1 88.06 227 LEU A O 1
ATOM 1751 N N . SER A 1 228 ? -6.227 26.312 2.545 1 85.44 228 SER A N 1
ATOM 1752 C CA . SER A 1 228 ? -5.473 27.203 3.42 1 85.44 228 SER A CA 1
ATOM 1753 C C . SER A 1 228 ? -5.051 28.469 2.682 1 85.44 228 SER A C 1
ATOM 1755 O O . SER A 1 228 ? -5.035 29.562 3.264 1 85.44 228 SER A O 1
ATOM 1757 N N . TYR A 1 229 ? -4.805 28.344 1.452 1 82.62 229 TYR A N 1
ATOM 1758 C CA . TYR A 1 229 ? -4.297 29.438 0.643 1 82.62 229 TYR A CA 1
ATOM 1759 C C . TYR A 1 229 ? -5.422 30.406 0.266 1 82.62 229 TYR A C 1
ATOM 1761 O O . TYR A 1 229 ? -5.211 31.609 0.185 1 82.62 229 TYR A O 1
ATOM 1769 N N . LYS A 1 230 ? -6.492 29.875 -0.025 1 84.75 230 LYS A N 1
ATOM 1770 C CA . LYS A 1 230 ? -7.605 30.672 -0.534 1 84.75 230 LYS A CA 1
ATOM 1771 C C . LYS A 1 230 ? -8.094 31.672 0.512 1 84.75 230 LYS A C 1
ATOM 1773 O O . LYS A 1 230 ? -8.758 32.656 0.178 1 84.75 230 LYS A O 1
ATOM 1778 N N . GLU A 1 231 ? -7.723 31.484 1.727 1 82.25 231 GLU A N 1
ATOM 1779 C CA . GLU A 1 231 ? -8.164 32.344 2.807 1 82.25 231 GLU A CA 1
ATOM 1780 C C . GLU A 1 231 ? -7.16 33.469 3.061 1 82.25 231 GLU A C 1
ATOM 1782 O O . GLU A 1 231 ? -7.387 34.344 3.91 1 82.25 231 GLU A O 1
ATOM 1787 N N . ARG A 1 232 ? -6.203 33.5 2.256 1 81.44 232 ARG A N 1
ATOM 1788 C CA . ARG A 1 232 ? -5.188 34.531 2.426 1 81.44 232 ARG A CA 1
ATOM 1789 C C . ARG A 1 232 ? -5.652 35.875 1.829 1 81.44 232 ARG A C 1
ATOM 1791 O O . ARG A 1 232 ? -6.383 35.875 0.837 1 81.44 232 ARG A O 1
ATOM 1798 N N . ASP A 1 233 ? -5.195 37 2.4 1 74.12 233 ASP A N 1
ATOM 1799 C CA . ASP A 1 233 ? -5.66 38.344 2.092 1 74.12 233 ASP A CA 1
ATOM 1800 C C . ASP A 1 233 ? -5.422 38.688 0.621 1 74.12 233 ASP A C 1
ATOM 1802 O O . ASP A 1 233 ? -6.277 39.281 -0.026 1 74.12 233 ASP A O 1
ATOM 1806 N N . PHE A 1 234 ? -4.328 38.344 0.121 1 72.19 234 PHE A N 1
ATOM 1807 C CA . PHE A 1 234 ? -4.008 38.719 -1.252 1 72.19 234 PHE A CA 1
ATOM 1808 C C . PHE A 1 234 ? -4.922 38 -2.236 1 72.19 234 PHE A C 1
ATOM 1810 O O . PHE A 1 234 ? -5.242 38.531 -3.299 1 72.19 234 PHE A O 1
ATOM 1817 N N . VAL A 1 235 ? -5.297 36.812 -1.931 1 77.31 235 VAL A N 1
ATOM 1818 C CA . VAL A 1 235 ? -6.215 36.062 -2.789 1 77.31 235 VAL A CA 1
ATOM 1819 C C . VAL A 1 235 ? -7.586 36.719 -2.785 1 77.31 235 VAL A C 1
ATOM 1821 O O . VAL A 1 235 ? -8.203 36.875 -3.84 1 77.31 235 VAL A O 1
ATOM 1824 N N . LEU A 1 236 ? -7.93 37.156 -1.605 1 76.81 236 LEU A N 1
ATOM 1825 C CA . LEU A 1 236 ? -9.211 37.844 -1.473 1 76.81 236 LEU A CA 1
ATOM 1826 C C . LEU A 1 236 ? -9.211 39.156 -2.244 1 76.81 236 LEU A C 1
ATOM 1828 O O . LEU A 1 236 ? -10.203 39.5 -2.887 1 76.81 236 LEU A O 1
ATOM 1832 N N . ALA A 1 237 ? -8.062 39.75 -2.129 1 75.81 237 ALA A N 1
ATOM 1833 C CA . ALA A 1 237 ? -7.91 41.031 -2.846 1 75.81 237 ALA A CA 1
ATOM 1834 C C . ALA A 1 237 ? -7.98 40.812 -4.355 1 75.81 237 ALA A C 1
ATOM 1836 O O . ALA A 1 237 ? -8.625 41.562 -5.07 1 75.81 237 ALA A O 1
ATOM 1837 N N . SER A 1 238 ? -7.402 39.75 -4.832 1 78.88 238 SER A N 1
ATOM 1838 C CA . SER A 1 238 ? -7.379 39.469 -6.262 1 78.88 238 SER A CA 1
ATOM 1839 C C . SER A 1 238 ? -8.773 39.094 -6.77 1 78.88 238 SER A C 1
ATOM 1841 O O . SER A 1 238 ? -9.148 39.469 -7.879 1 78.88 238 SER A O 1
ATOM 1843 N N . LYS A 1 239 ? -9.5 38.406 -5.992 1 78.06 239 LYS A N 1
ATOM 1844 C CA . LYS A 1 239 ? -10.867 38.062 -6.348 1 78.06 239 LYS A CA 1
ATOM 1845 C C . LYS A 1 239 ? -11.75 39.281 -6.441 1 78.06 239 LYS A C 1
ATOM 1847 O O . LYS A 1 239 ? -12.602 39.375 -7.332 1 78.06 239 LYS A O 1
ATOM 1852 N N . THR A 1 240 ? -11.445 40.188 -5.559 1 77.5 240 THR A N 1
ATOM 1853 C CA . THR A 1 240 ? -12.211 41.438 -5.547 1 77.5 240 THR A CA 1
ATOM 1854 C C . THR A 1 240 ? -11.898 42.281 -6.773 1 77.5 240 THR A C 1
ATOM 1856 O O . THR A 1 240 ? -12.742 43.062 -7.246 1 77.5 240 THR A O 1
ATOM 1859 N N . LEU A 1 241 ? -10.742 42.094 -7.297 1 81.31 241 LEU A N 1
ATOM 1860 C CA . LEU A 1 241 ? -10.32 42.812 -8.477 1 81.31 241 LEU A CA 1
ATOM 1861 C C . LEU A 1 241 ? -10.797 42.156 -9.75 1 81.31 241 LEU A C 1
ATOM 1863 O O . LEU A 1 241 ? -10.5 42.594 -10.859 1 81.31 241 LEU A O 1
ATOM 1867 N N . GLY A 1 242 ? -11.484 41.031 -9.656 1 77.31 242 GLY A N 1
ATOM 1868 C CA . GLY A 1 242 ? -12.148 40.375 -10.781 1 77.31 242 GLY A CA 1
ATOM 1869 C C . GLY A 1 242 ? -11.305 39.344 -11.461 1 77.31 242 GLY A C 1
ATOM 1870 O O . GLY A 1 242 ? -11.594 38.938 -12.594 1 77.31 242 GLY A O 1
ATOM 1871 N N . GLN A 1 243 ? -10.258 39 -10.906 1 77.75 243 GLN A N 1
ATOM 1872 C CA . GLN A 1 243 ? -9.43 38 -11.547 1 77.75 243 GLN A CA 1
ATOM 1873 C C . GLN A 1 243 ? -10.109 36.625 -11.516 1 77.75 243 GLN A C 1
ATOM 1875 O O . GLN A 1 243 ? -10.797 36.281 -10.547 1 77.75 243 GLN A O 1
ATOM 1880 N N . SER A 1 244 ? -9.891 35.938 -12.68 1 81.94 244 SER A N 1
ATOM 1881 C CA . SER A 1 244 ? -10.469 34.594 -12.781 1 81.94 244 SER A CA 1
ATOM 1882 C C . SER A 1 244 ? -9.812 33.625 -11.789 1 81.94 244 SER A C 1
ATOM 1884 O O . SER A 1 244 ? -8.617 33.719 -11.531 1 81.94 244 SER A O 1
ATOM 1886 N N . THR A 1 245 ? -10.578 32.75 -11.188 1 76.56 245 THR A N 1
ATOM 1887 C CA . THR A 1 245 ? -10.148 31.812 -10.156 1 76.56 245 THR A CA 1
ATOM 1888 C C . THR A 1 245 ? -9.023 30.922 -10.68 1 76.56 245 THR A C 1
ATOM 1890 O O . THR A 1 245 ? -8.07 30.625 -9.953 1 76.56 245 THR A O 1
ATOM 1893 N N . TRP A 1 246 ? -9.172 30.656 -11.898 1 80.25 246 TRP A N 1
ATOM 1894 C CA . TRP A 1 246 ? -8.172 29.766 -12.484 1 80.25 246 TRP A CA 1
ATOM 1895 C C . TRP A 1 246 ? -6.848 30.484 -12.672 1 80.25 246 TRP A C 1
ATOM 1897 O O . TRP A 1 246 ? -5.781 29.906 -12.453 1 80.25 246 TRP A O 1
ATOM 1907 N N . LYS A 1 247 ? -6.922 31.688 -13.008 1 81.12 247 LYS A N 1
ATOM 1908 C CA . LYS A 1 247 ? -5.711 32.469 -13.172 1 81.12 247 LYS A CA 1
ATOM 1909 C C . LYS A 1 247 ? -4.996 32.688 -11.836 1 81.12 247 LYS A C 1
ATOM 1911 O O . LYS A 1 247 ? -3.766 32.625 -11.773 1 81.12 247 LYS A O 1
ATOM 1916 N N . ILE A 1 248 ? -5.777 32.844 -10.859 1 80.62 248 ILE A N 1
ATOM 1917 C CA . ILE A 1 248 ? -5.211 33 -9.523 1 80.62 248 ILE A CA 1
ATOM 1918 C C . ILE A 1 248 ? -4.531 31.688 -9.102 1 80.62 248 ILE A C 1
ATOM 1920 O O . ILE A 1 248 ? -3.426 31.703 -8.555 1 80.62 248 ILE A O 1
ATOM 1924 N N . ALA A 1 249 ? -5.207 30.578 -9.391 1 78.81 249 ALA A N 1
ATOM 1925 C CA . ALA A 1 249 ? -4.668 29.281 -8.992 1 78.81 249 ALA A CA 1
ATOM 1926 C C . ALA A 1 249 ? -3.338 29 -9.688 1 78.81 249 ALA A C 1
ATOM 1928 O O . ALA A 1 249 ? -2.361 28.625 -9.039 1 78.81 249 ALA A O 1
ATOM 1929 N N . VAL A 1 250 ? -3.268 29.25 -10.938 1 80.56 250 VAL A N 1
ATOM 1930 C CA . VAL A 1 250 ? -2.092 28.891 -11.727 1 80.56 250 VAL A CA 1
ATOM 1931 C C . VAL A 1 250 ? -0.966 29.891 -11.445 1 80.56 250 VAL A C 1
ATOM 1933 O O . VAL A 1 250 ? 0.2 29.5 -11.344 1 80.56 250 VAL A O 1
ATOM 1936 N N . LYS A 1 251 ? -1.282 31.109 -11.258 1 78.94 251 LYS A N 1
ATOM 1937 C CA . LYS A 1 251 ? -0.275 32.156 -11.141 1 78.94 251 LYS A CA 1
ATOM 1938 C C . LYS A 1 251 ? 0.244 32.281 -9.711 1 78.94 251 LYS A C 1
ATOM 1940 O O . LYS A 1 251 ? 1.427 32.531 -9.492 1 78.94 251 LYS A O 1
ATOM 1945 N N . HIS A 1 252 ? -0.607 32.062 -8.781 1 78.25 252 HIS A N 1
ATOM 1946 C CA . HIS A 1 252 ? -0.2 32.375 -7.414 1 78.25 252 HIS A CA 1
ATOM 1947 C C . HIS A 1 252 ? -0.19 31.125 -6.547 1 78.25 252 HIS A C 1
ATOM 1949 O O . HIS A 1 252 ? 0.695 30.953 -5.707 1 78.25 252 HIS A O 1
ATOM 1955 N N . LEU A 1 253 ? -1.082 30.234 -6.77 1 82.5 253 LEU A N 1
ATOM 1956 C CA . LEU A 1 253 ? -1.204 29.078 -5.891 1 82.5 253 LEU A CA 1
ATOM 1957 C C . LEU A 1 253 ? -0.185 28.016 -6.258 1 82.5 253 LEU A C 1
ATOM 1959 O O . LEU A 1 253 ? 0.529 27.5 -5.387 1 82.5 253 LEU A O 1
ATOM 1963 N N . LEU A 1 254 ? -0.117 27.703 -7.551 1 85 254 LEU A N 1
ATOM 1964 C CA . LEU A 1 254 ? 0.697 26.578 -7.996 1 85 254 LEU A CA 1
ATOM 1965 C C . LEU A 1 254 ? 2.164 26.797 -7.637 1 85 254 LEU A C 1
ATOM 1967 O O . LEU A 1 254 ? 2.814 25.891 -7.105 1 85 254 LEU A O 1
ATOM 1971 N N . PRO A 1 255 ? 2.67 27.969 -7.898 1 80.81 255 PRO A N 1
ATOM 1972 C CA . PRO A 1 255 ? 4.062 28.203 -7.508 1 80.81 255 PRO A CA 1
ATOM 1973 C C . PRO A 1 255 ? 4.285 28.078 -6.004 1 80.81 255 PRO A C 1
ATOM 1975 O O . PRO A 1 255 ? 5.34 27.609 -5.566 1 80.81 255 PRO A O 1
ATOM 1978 N N . ASN A 1 256 ? 3.279 28.438 -5.234 1 79.88 256 ASN A N 1
ATOM 1979 C CA . ASN A 1 256 ? 3.395 28.406 -3.779 1 79.88 256 ASN A CA 1
ATOM 1980 C C . ASN A 1 256 ? 3.277 27 -3.23 1 79.88 256 ASN A C 1
ATOM 1982 O O . ASN A 1 256 ? 3.822 26.688 -2.168 1 79.88 256 ASN A O 1
ATOM 1986 N N . VAL A 1 257 ? 2.629 26.156 -3.992 1 86.44 257 VAL A N 1
ATOM 1987 C CA . VAL A 1 257 ? 2.4 24.812 -3.469 1 86.44 257 VAL A CA 1
ATOM 1988 C C . VAL A 1 257 ? 3.271 23.812 -4.223 1 86.44 257 VAL A C 1
ATOM 1990 O O . VAL A 1 257 ? 3.264 22.625 -3.912 1 86.44 257 VAL A O 1
ATOM 1993 N N . SER A 1 258 ? 4.07 24.266 -5.152 1 88.25 258 SER A N 1
ATOM 1994 C CA . SER A 1 258 ? 4.883 23.406 -5.996 1 88.25 258 SER A CA 1
ATOM 1995 C C . SER A 1 258 ? 5.895 22.609 -5.164 1 88.25 258 SER A C 1
ATOM 1997 O O . SER A 1 258 ? 6.191 21.453 -5.473 1 88.25 258 SER A O 1
ATOM 1999 N N . GLY A 1 259 ? 6.418 23.234 -4.141 1 86.44 259 GLY A N 1
ATOM 2000 C CA . GLY A 1 25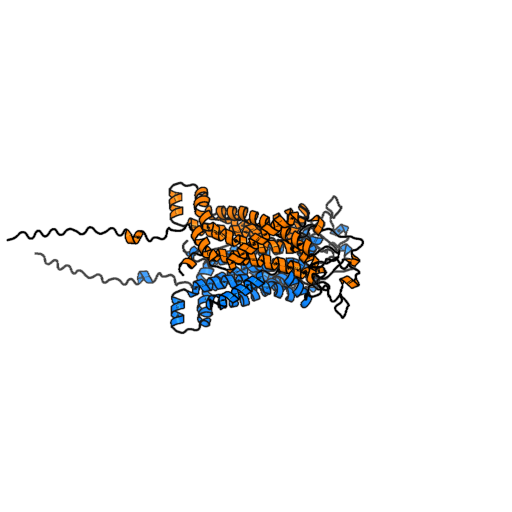9 ? 7.352 22.547 -3.273 1 86.44 259 GLY A CA 1
ATOM 2001 C C . GLY A 1 259 ? 6.754 21.297 -2.641 1 86.44 259 GLY A C 1
ATOM 2002 O O . GLY A 1 259 ? 7.355 20.219 -2.689 1 86.44 259 GLY A O 1
ATOM 2003 N N . VAL A 1 260 ? 5.582 21.453 -2.172 1 87 260 VAL A N 1
ATOM 2004 C CA . VAL A 1 260 ? 4.902 20.359 -1.502 1 87 260 VAL A CA 1
ATOM 2005 C C . VAL A 1 260 ? 4.559 19.266 -2.518 1 87 260 VAL A C 1
ATOM 2007 O O . VAL A 1 260 ? 4.656 18.078 -2.217 1 87 260 VAL A O 1
ATOM 2010 N N . ILE A 1 261 ? 4.215 19.656 -3.688 1 93.19 261 ILE A N 1
ATOM 2011 C CA . ILE A 1 261 ? 3.83 18.719 -4.746 1 93.19 261 ILE A CA 1
ATOM 2012 C C . ILE A 1 261 ? 5.035 17.875 -5.156 1 93.19 261 ILE A C 1
ATOM 2014 O O . ILE A 1 261 ? 4.938 16.656 -5.254 1 93.19 261 ILE A O 1
ATOM 2018 N N . VAL A 1 262 ? 6.16 18.562 -5.332 1 91.69 262 VAL A N 1
ATOM 2019 C CA . VAL A 1 262 ? 7.359 17.859 -5.777 1 91.69 262 VAL A CA 1
ATOM 2020 C C . VAL A 1 262 ? 7.828 16.891 -4.691 1 91.69 262 VAL A C 1
ATOM 2022 O O . VAL A 1 262 ? 8.242 15.766 -4.984 1 91.69 262 VAL A O 1
ATOM 2025 N N . VAL A 1 263 ? 7.766 17.344 -3.48 1 90.94 263 VAL A N 1
ATOM 2026 C CA . VAL A 1 263 ? 8.148 16.5 -2.355 1 90.94 263 VAL A CA 1
ATOM 2027 C C . VAL A 1 263 ? 7.266 15.25 -2.312 1 90.94 263 VAL A C 1
ATOM 2029 O O . VAL A 1 263 ? 7.762 14.133 -2.166 1 90.94 263 VAL A O 1
ATOM 2032 N N . GLN A 1 264 ? 6.035 15.422 -2.535 1 92.56 264 GLN A N 1
ATOM 2033 C CA . GLN A 1 264 ? 5.098 14.305 -2.48 1 92.56 264 GLN A CA 1
ATOM 2034 C C . GLN A 1 264 ? 5.371 13.305 -3.598 1 92.56 264 GLN A C 1
ATOM 2036 O O . GLN A 1 264 ? 5.305 12.094 -3.381 1 92.56 264 GLN A O 1
ATOM 2041 N N . ILE A 1 265 ? 5.668 13.766 -4.688 1 94.31 265 ILE A N 1
ATOM 2042 C CA . ILE A 1 265 ? 5.922 12.891 -5.828 1 94.31 265 ILE A CA 1
ATOM 2043 C C . ILE A 1 265 ? 7.156 12.031 -5.555 1 94.31 265 ILE A C 1
ATOM 2045 O O . ILE A 1 265 ? 7.203 10.859 -5.938 1 94.31 265 ILE A O 1
ATOM 2049 N N . MET A 1 266 ? 8.148 12.641 -4.969 1 93.81 266 MET A N 1
ATOM 2050 C CA . MET A 1 266 ? 9.375 11.906 -4.66 1 93.81 266 MET A CA 1
ATOM 2051 C C . MET A 1 266 ? 9.094 10.75 -3.707 1 93.81 266 MET A C 1
ATOM 2053 O O . MET A 1 266 ? 9.742 9.703 -3.787 1 93.81 266 MET A O 1
ATOM 2057 N N . PHE A 1 267 ? 8.141 10.906 -2.906 1 90 267 PHE A N 1
ATOM 2058 C CA . PHE A 1 267 ? 7.785 9.844 -1.971 1 90 267 PHE A CA 1
ATOM 2059 C C . PHE A 1 267 ? 6.852 8.836 -2.625 1 90 267 PHE A C 1
ATOM 2061 O O . PHE A 1 267 ? 6.836 7.66 -2.25 1 90 267 PHE A O 1
ATOM 2068 N N . ASP A 1 268 ? 6.105 9.227 -3.623 1 93.81 268 ASP A N 1
ATOM 2069 C CA . ASP A 1 268 ? 5.145 8.344 -4.289 1 93.81 268 ASP A CA 1
ATOM 2070 C C . ASP A 1 268 ? 5.852 7.371 -5.227 1 93.81 268 ASP A C 1
ATOM 2072 O O . ASP A 1 268 ? 5.406 6.238 -5.402 1 93.81 268 ASP A O 1
ATOM 2076 N N . ILE A 1 269 ? 6.953 7.82 -5.754 1 93.88 269 ILE A N 1
ATOM 2077 C CA . ILE A 1 269 ? 7.625 7.043 -6.793 1 93.88 269 ILE A CA 1
ATOM 2078 C C . ILE A 1 269 ? 8.047 5.688 -6.23 1 93.88 269 ILE A C 1
ATOM 2080 O O . ILE A 1 269 ? 7.727 4.645 -6.809 1 93.88 269 ILE A O 1
ATOM 2084 N N . PRO A 1 270 ? 8.688 5.637 -5.082 1 92.19 270 PRO A N 1
ATOM 2085 C CA . PRO A 1 270 ? 9.016 4.328 -4.516 1 92.19 270 PRO A CA 1
ATOM 2086 C C . PRO A 1 270 ? 7.777 3.457 -4.293 1 92.19 270 PRO A C 1
ATOM 2088 O O . PRO A 1 270 ? 7.812 2.25 -4.551 1 92.19 270 PRO A O 1
ATOM 2091 N N . SER A 1 271 ? 6.738 4.051 -3.861 1 90.62 271 SER A N 1
ATOM 2092 C CA . SER A 1 271 ? 5.504 3.314 -3.625 1 90.62 271 SER A CA 1
ATOM 2093 C C . SER A 1 271 ? 4.938 2.752 -4.926 1 90.62 271 SER A C 1
ATOM 2095 O O . SER A 1 271 ? 4.383 1.651 -4.941 1 90.62 271 SER A O 1
ATOM 2097 N N . MET A 1 272 ? 5.062 3.486 -5.941 1 92.75 272 MET A N 1
ATOM 2098 C CA . MET A 1 272 ? 4.574 3.051 -7.246 1 92.75 272 MET A CA 1
ATOM 2099 C C . MET A 1 272 ? 5.395 1.877 -7.77 1 92.75 272 MET A C 1
ATOM 2101 O O . MET A 1 272 ? 4.848 0.938 -8.352 1 92.75 272 MET A O 1
ATOM 2105 N N . ILE A 1 273 ? 6.656 1.993 -7.562 1 90.81 273 ILE A N 1
ATOM 2106 C CA . ILE A 1 273 ? 7.527 0.9 -7.98 1 90.81 273 ILE A CA 1
ATOM 2107 C C . ILE A 1 273 ? 7.18 -0.364 -7.195 1 90.81 273 ILE A C 1
ATOM 2109 O O . ILE A 1 273 ? 7.078 -1.45 -7.77 1 90.81 273 ILE A O 1
ATOM 2113 N N . MET A 1 274 ? 6.977 -0.212 -5.977 1 87.75 274 MET A N 1
ATOM 2114 C CA . MET A 1 274 ? 6.637 -1.348 -5.125 1 87.75 274 MET A CA 1
ATOM 2115 C C . MET A 1 274 ? 5.281 -1.928 -5.508 1 87.75 274 MET A C 1
ATOM 2117 O O . MET A 1 274 ? 5.086 -3.145 -5.465 1 87.75 274 MET A O 1
ATOM 2121 N N . TYR A 1 275 ? 4.355 -1.044 -5.797 1 88.38 275 TYR A N 1
ATOM 2122 C CA . TYR A 1 275 ? 3.039 -1.506 -6.227 1 88.38 275 TYR A CA 1
ATOM 2123 C C . TYR A 1 275 ? 3.141 -2.318 -7.512 1 88.38 275 TYR A C 1
ATOM 2125 O O . TYR A 1 275 ? 2.449 -3.326 -7.672 1 88.38 275 TYR A O 1
ATOM 2133 N N . GLU A 1 276 ? 3.98 -1.848 -8.398 1 88.06 276 GLU A N 1
ATOM 2134 C CA . GLU A 1 276 ? 4.23 -2.605 -9.625 1 88.06 276 GLU A CA 1
ATOM 2135 C C . GLU A 1 276 ? 4.781 -3.992 -9.305 1 88.06 276 GLU A C 1
ATOM 2137 O O . GLU A 1 276 ? 4.414 -4.973 -9.953 1 88.06 276 GLU A O 1
ATOM 2142 N N . ALA A 1 277 ? 5.633 -4.047 -8.359 1 84.69 277 ALA A N 1
ATOM 2143 C CA . ALA A 1 277 ? 6.207 -5.328 -7.961 1 84.69 277 ALA A CA 1
ATOM 2144 C C . ALA A 1 277 ? 5.129 -6.262 -7.418 1 84.69 277 ALA A C 1
ATOM 2146 O O . ALA A 1 277 ? 5.145 -7.465 -7.695 1 84.69 277 ALA A O 1
ATOM 2147 N N . VAL A 1 278 ? 4.23 -5.699 -6.738 1 82.44 278 VAL A N 1
ATOM 2148 C CA . VAL A 1 278 ? 3.135 -6.48 -6.176 1 82.44 278 VAL A CA 1
ATOM 2149 C C . VAL A 1 278 ? 2.25 -7.012 -7.305 1 82.44 278 VAL A C 1
ATOM 2151 O O . VAL A 1 278 ? 1.852 -8.18 -7.293 1 82.44 278 VAL A O 1
ATOM 2154 N N . LEU A 1 279 ? 1.982 -6.223 -8.242 1 84.06 279 LEU A N 1
ATOM 2155 C CA . LEU A 1 279 ? 1.166 -6.637 -9.375 1 84.06 279 LEU A CA 1
ATOM 2156 C C . LEU A 1 279 ? 1.858 -7.742 -10.164 1 84.06 279 LEU A C 1
ATOM 2158 O O . LEU A 1 279 ? 1.206 -8.68 -10.641 1 84.06 279 LEU A O 1
ATOM 2162 N N . SER A 1 280 ? 3.127 -7.602 -10.25 1 80.88 280 SER A N 1
ATOM 2163 C CA . SER A 1 280 ? 3.9 -8.625 -10.953 1 80.88 280 SER A CA 1
ATOM 2164 C C . SER A 1 280 ? 3.867 -9.945 -10.203 1 80.88 280 SER A C 1
ATOM 2166 O O . SER A 1 280 ? 3.834 -11.016 -10.82 1 80.88 280 SER A O 1
ATOM 2168 N N . ALA A 1 281 ? 3.826 -9.875 -8.961 1 75.56 281 ALA A N 1
ATOM 2169 C CA . ALA A 1 281 ? 3.822 -11.07 -8.133 1 75.56 281 ALA A CA 1
ATOM 2170 C C . ALA A 1 281 ? 2.516 -11.844 -8.297 1 75.56 281 ALA A C 1
ATOM 2172 O O . ALA A 1 281 ? 2.48 -13.062 -8.109 1 75.56 281 ALA A O 1
ATOM 2173 N N . ILE A 1 282 ? 1.472 -11.172 -8.648 1 74 282 ILE A N 1
ATOM 2174 C CA . ILE A 1 282 ? 0.203 -11.859 -8.836 1 74 282 ILE A CA 1
ATOM 2175 C C . ILE A 1 282 ? -0.06 -12.055 -10.328 1 74 282 ILE A C 1
ATOM 2177 O O . ILE A 1 282 ? -1.211 -12.188 -10.75 1 74 282 ILE A O 1
ATOM 2181 N N . ASN A 1 283 ? 1.006 -11.883 -11.047 1 75.19 283 ASN A N 1
ATOM 2182 C CA . ASN A 1 283 ? 1.012 -12.141 -12.484 1 75.19 283 ASN A CA 1
ATOM 2183 C C . ASN A 1 283 ? 0.175 -11.117 -13.242 1 75.19 283 ASN A C 1
ATOM 2185 O O . ASN A 1 283 ? -0.479 -11.453 -14.227 1 75.19 283 ASN A O 1
ATOM 2189 N N . LEU A 1 284 ? 0.104 -9.969 -12.719 1 77.44 284 LEU A N 1
ATOM 2190 C CA . LEU A 1 284 ? -0.592 -8.883 -13.406 1 77.44 284 LEU A CA 1
ATOM 2191 C C . LEU A 1 284 ? 0.38 -7.773 -13.789 1 77.44 284 LEU A C 1
ATOM 2193 O O . LEU A 1 284 ? -0.041 -6.668 -14.125 1 77.44 284 LEU A O 1
ATOM 2197 N N . GLY A 1 285 ? 1.598 -8.109 -13.656 1 79.94 285 GLY A N 1
ATOM 2198 C CA . GLY A 1 285 ? 2.631 -7.129 -13.961 1 79.94 285 GLY A CA 1
ATOM 2199 C C . GLY A 1 285 ? 3.072 -7.164 -15.414 1 79.94 285 GLY A C 1
ATOM 2200 O O . GLY A 1 285 ? 2.258 -7.387 -16.312 1 79.94 285 GLY A O 1
ATOM 2201 N N . VAL A 1 286 ? 4.266 -6.902 -15.617 1 88.06 286 VAL A N 1
ATOM 2202 C CA . VAL A 1 286 ? 4.883 -6.871 -16.938 1 88.06 286 VAL A CA 1
ATOM 2203 C C . VAL A 1 286 ? 4.887 -8.273 -17.547 1 88.06 286 VAL A C 1
ATOM 2205 O O . VAL A 1 286 ? 5.164 -9.258 -16.844 1 88.06 286 VAL A O 1
ATOM 2208 N N . LYS A 1 287 ? 4.535 -8.336 -18.75 1 88.31 287 LYS A N 1
ATOM 2209 C CA . LYS A 1 287 ? 4.441 -9.625 -19.438 1 88.31 287 LYS A CA 1
ATOM 2210 C C . LYS A 1 287 ? 5.824 -10.172 -19.766 1 88.31 287 LYS A C 1
ATOM 2212 O O . LYS A 1 287 ? 6.664 -9.461 -20.312 1 88.31 287 LYS A O 1
ATOM 2217 N N . PRO A 1 288 ? 6.035 -11.398 -19.328 1 87.75 288 PRO A N 1
ATOM 2218 C CA . PRO A 1 288 ? 7.27 -12.039 -19.781 1 87.75 288 PRO A CA 1
ATOM 2219 C C . PRO A 1 288 ? 7.402 -12.07 -21.297 1 87.75 288 PRO A C 1
ATOM 2221 O O . PRO A 1 288 ? 6.395 -12.133 -22.016 1 87.75 288 PRO A O 1
ATOM 2224 N N . PRO A 1 289 ? 8.664 -11.938 -21.828 1 91.81 289 PRO A N 1
ATOM 2225 C CA . PRO A 1 289 ? 9.953 -12.117 -21.156 1 91.81 289 PRO A CA 1
ATOM 2226 C C . PRO A 1 289 ? 10.531 -10.805 -20.641 1 91.81 289 PRO A C 1
ATOM 2228 O O . PRO A 1 289 ? 11.609 -10.797 -20.031 1 91.81 289 PRO A O 1
ATOM 2231 N N . THR A 1 290 ? 9.75 -9.773 -20.859 1 90 290 THR A N 1
ATOM 2232 C CA . THR A 1 290 ? 10.227 -8.492 -20.359 1 90 290 THR A CA 1
ATOM 2233 C C . THR A 1 290 ? 10.336 -8.5 -18.844 1 90 290 THR A C 1
ATOM 2235 O O . THR A 1 290 ? 9.461 -9.039 -18.156 1 90 290 THR A O 1
ATOM 2238 N N . SER A 1 291 ? 11.43 -7.918 -18.422 1 92.5 291 SER A N 1
ATOM 2239 C CA . SER A 1 291 ? 11.633 -7.93 -16.984 1 92.5 291 SER A CA 1
ATOM 2240 C C . SER A 1 291 ? 11.461 -6.539 -16.391 1 92.5 291 SER A C 1
ATOM 2242 O O . SER A 1 291 ? 11.75 -5.535 -17.047 1 92.5 291 SER A O 1
ATOM 2244 N N . SER A 1 292 ? 10.906 -6.48 -15.25 1 94.62 292 SER A N 1
ATOM 2245 C CA . SER A 1 292 ? 10.961 -5.359 -14.32 1 94.62 292 SER A CA 1
ATOM 2246 C C . SER A 1 292 ? 11.602 -5.77 -13 1 94.62 292 SER A C 1
ATOM 2248 O O . SER A 1 292 ? 11.867 -6.953 -12.773 1 94.62 292 SER A O 1
ATOM 2250 N N . LEU A 1 293 ? 11.961 -4.809 -12.227 1 93.75 293 LEU A N 1
ATOM 2251 C CA . LEU A 1 293 ? 12.5 -5.172 -10.922 1 93.75 293 LEU A CA 1
ATOM 2252 C C . LEU A 1 293 ? 11.492 -5.996 -10.133 1 93.75 293 LEU A C 1
ATOM 2254 O O . LEU A 1 293 ? 11.867 -6.926 -9.414 1 93.75 293 LEU A O 1
ATOM 2258 N N . GLY A 1 294 ? 10.266 -5.68 -10.32 1 90.5 294 GLY A N 1
ATOM 2259 C CA . GLY A 1 294 ? 9.211 -6.426 -9.656 1 90.5 294 GLY A CA 1
ATOM 2260 C C . GLY A 1 294 ? 9.094 -7.859 -10.141 1 90.5 294 GLY A C 1
ATOM 2261 O O . GLY A 1 294 ? 8.961 -8.781 -9.328 1 90.5 294 GLY A O 1
ATOM 2262 N N . THR A 1 295 ? 9.141 -8.07 -11.43 1 92.25 295 THR A N 1
ATOM 2263 C CA . THR A 1 295 ? 9.031 -9.422 -11.953 1 92.25 295 THR A CA 1
ATOM 2264 C C . THR A 1 295 ? 10.25 -10.25 -11.547 1 92.25 295 THR A C 1
ATOM 2266 O O . THR A 1 295 ? 10.141 -11.461 -11.32 1 92.25 295 THR A O 1
ATOM 2269 N N . LEU A 1 296 ? 11.414 -9.562 -11.484 1 94.25 296 LEU A N 1
ATOM 2270 C CA . LEU A 1 296 ? 12.609 -10.273 -11.062 1 94.25 296 LEU A CA 1
ATOM 2271 C C . LEU A 1 296 ? 12.492 -10.711 -9.609 1 94.25 296 LEU A C 1
ATOM 2273 O O . LEU A 1 296 ? 12.922 -11.82 -9.25 1 94.25 296 LEU A O 1
ATOM 2277 N N . ILE A 1 297 ? 11.93 -9.922 -8.836 1 91.06 297 ILE A N 1
ATOM 2278 C CA . ILE A 1 297 ? 11.703 -10.258 -7.434 1 91.06 297 ILE A CA 1
ATOM 2279 C C . ILE A 1 297 ? 10.711 -11.414 -7.336 1 91.06 297 ILE A C 1
ATOM 2281 O O . ILE A 1 297 ? 10.938 -12.375 -6.602 1 91.06 297 ILE A O 1
ATOM 2285 N N . ASN A 1 298 ? 9.695 -11.352 -8.117 1 87.56 298 ASN A N 1
ATOM 2286 C CA . ASN A 1 298 ? 8.703 -12.422 -8.133 1 87.56 298 ASN A CA 1
ATOM 2287 C C . ASN A 1 298 ? 9.328 -13.75 -8.547 1 87.56 298 ASN A C 1
ATOM 2289 O O . ASN A 1 298 ? 9.07 -14.781 -7.926 1 87.56 298 ASN A O 1
ATOM 2293 N N . ASP A 1 299 ? 10.102 -13.688 -9.586 1 90.5 299 ASP A N 1
ATOM 2294 C CA . ASP A 1 299 ? 10.797 -14.883 -10.047 1 90.5 299 ASP A CA 1
ATOM 2295 C C . ASP A 1 299 ? 11.75 -15.414 -8.977 1 90.5 299 ASP A C 1
ATOM 2297 O O . ASP A 1 299 ? 11.914 -16.625 -8.82 1 90.5 299 ASP A O 1
ATOM 2301 N N . GLY A 1 300 ? 12.375 -14.477 -8.297 1 90.44 300 GLY A N 1
ATOM 2302 C CA . GLY A 1 300 ? 13.312 -14.828 -7.246 1 90.44 300 GLY A CA 1
ATOM 2303 C C . GLY A 1 300 ? 12.656 -15.484 -6.051 1 90.44 300 GLY A C 1
ATOM 2304 O O . GLY A 1 300 ? 13.266 -16.312 -5.375 1 90.44 300 GLY A O 1
ATOM 2305 N N . ILE A 1 301 ? 11.438 -15.164 -5.797 1 85 301 ILE A N 1
ATOM 2306 C CA . ILE A 1 301 ? 10.703 -15.75 -4.68 1 85 301 ILE A CA 1
ATOM 2307 C C . ILE A 1 301 ? 10.523 -17.25 -4.906 1 85 301 ILE A C 1
ATOM 2309 O O . ILE A 1 301 ? 10.688 -18.047 -3.984 1 85 301 ILE A O 1
ATOM 2313 N N . ALA A 1 302 ? 10.297 -17.609 -6.113 1 83 302 ALA A N 1
ATOM 2314 C CA . ALA A 1 302 ? 10.078 -19 -6.457 1 83 302 ALA A CA 1
ATOM 2315 C C . ALA A 1 302 ? 11.344 -19.828 -6.234 1 83 302 ALA A C 1
ATOM 2317 O O . ALA A 1 302 ? 11.273 -21.031 -5.953 1 83 302 ALA A O 1
ATOM 2318 N N . SER A 1 303 ? 12.492 -19.172 -6.285 1 86.56 303 SER A N 1
ATOM 2319 C CA . SER A 1 303 ? 13.758 -19.875 -6.172 1 86.56 303 SER A CA 1
ATOM 2320 C C . SER A 1 303 ? 14.508 -19.469 -4.91 1 86.56 303 SER A C 1
ATOM 2322 O O . SER A 1 303 ? 15.711 -19.734 -4.781 1 86.56 303 SER A O 1
ATOM 2324 N N . LEU A 1 304 ? 13.867 -18.875 -4.023 1 85.12 304 LEU A N 1
ATOM 2325 C CA . LEU A 1 304 ? 14.5 -18.25 -2.873 1 85.12 304 LEU A CA 1
ATOM 2326 C C . LEU A 1 304 ? 15.219 -19.281 -2.014 1 85.12 304 LEU A C 1
ATOM 2328 O O . LEU A 1 304 ? 16.328 -19.047 -1.527 1 85.12 304 LEU A O 1
ATOM 2332 N N . GLN A 1 305 ? 14.688 -20.453 -1.873 1 82.19 305 GLN A N 1
ATOM 2333 C CA . GLN A 1 305 ? 15.227 -21.469 -0.982 1 82.19 305 GLN A CA 1
ATOM 2334 C C . GLN A 1 305 ? 16.547 -22.016 -1.519 1 82.19 305 GLN A C 1
ATOM 2336 O O . GLN A 1 305 ? 17.406 -22.438 -0.746 1 82.19 305 GLN A O 1
ATOM 2341 N N . PHE A 1 306 ? 16.734 -21.938 -2.812 1 86.25 306 PHE A N 1
ATOM 2342 C CA . PHE A 1 306 ? 17.891 -22.578 -3.418 1 86.25 306 PHE A CA 1
ATOM 2343 C C . PHE A 1 306 ? 18.859 -21.547 -3.977 1 86.25 306 PHE A C 1
ATOM 2345 O O . PHE A 1 306 ? 20.078 -21.719 -3.885 1 86.25 306 PHE A O 1
ATOM 2352 N N . TYR A 1 307 ? 18.281 -20.484 -4.5 1 90.81 307 TYR A N 1
ATOM 2353 C CA . TYR A 1 307 ? 19.109 -19.484 -5.16 1 90.81 307 TYR A CA 1
ATOM 2354 C C . TYR A 1 307 ? 18.75 -18.078 -4.684 1 90.81 307 TYR A C 1
ATOM 2356 O O . TYR A 1 307 ? 18.25 -17.266 -5.461 1 90.81 307 TYR A O 1
ATOM 2364 N N . PRO A 1 308 ? 19.172 -17.703 -3.482 1 89.12 308 PRO A N 1
ATOM 2365 C CA . PRO A 1 308 ? 18.734 -16.438 -2.877 1 89.12 308 PRO A CA 1
ATOM 2366 C C . PRO A 1 308 ? 19.266 -15.211 -3.609 1 89.12 308 PRO A C 1
ATOM 2368 O O . PRO A 1 308 ? 18.672 -14.133 -3.537 1 89.12 308 PRO A O 1
ATOM 2371 N N . PHE A 1 309 ? 20.375 -15.383 -4.355 1 91.38 309 PHE A N 1
ATOM 2372 C CA . PHE A 1 309 ? 20.953 -14.219 -5.031 1 91.38 309 PHE A CA 1
ATOM 2373 C C . PHE A 1 309 ? 20.016 -13.703 -6.109 1 91.38 309 PHE A C 1
ATOM 2375 O O . PHE A 1 309 ? 20.047 -12.523 -6.461 1 91.38 309 PHE A O 1
ATOM 2382 N N . GLN A 1 310 ? 19.125 -14.547 -6.629 1 94.06 310 GLN A N 1
ATOM 2383 C CA . GLN A 1 310 ? 18.188 -14.148 -7.684 1 94.06 310 GLN A CA 1
ATOM 2384 C C . GLN A 1 310 ? 17.141 -13.172 -7.156 1 94.06 310 GLN A C 1
ATOM 2386 O O . GLN A 1 310 ? 16.594 -12.375 -7.914 1 94.06 310 GLN A O 1
ATOM 2391 N N . LEU A 1 311 ? 16.906 -13.219 -5.906 1 92 311 LEU A N 1
ATOM 2392 C CA . LEU A 1 311 ? 15.961 -12.305 -5.273 1 92 311 LEU A CA 1
ATOM 2393 C C . LEU A 1 311 ? 16.688 -11.094 -4.691 1 92 311 LEU A C 1
ATOM 2395 O O . LEU A 1 311 ? 16.219 -9.961 -4.828 1 92 311 LEU A O 1
ATOM 2399 N N . ILE A 1 312 ? 17.781 -11.32 -4.086 1 92.06 312 ILE A N 1
ATOM 2400 C CA . ILE A 1 312 ? 18.469 -10.312 -3.293 1 92.06 312 ILE A CA 1
ATOM 2401 C C . ILE A 1 312 ? 18.984 -9.195 -4.203 1 92.06 312 ILE A C 1
ATOM 2403 O O . ILE A 1 312 ? 18.891 -8.016 -3.854 1 92.06 312 ILE A O 1
ATOM 2407 N N . ILE A 1 313 ? 19.422 -9.531 -5.332 1 94 313 ILE A N 1
ATOM 2408 C CA . ILE A 1 313 ? 20.047 -8.555 -6.215 1 94 313 ILE A CA 1
ATOM 2409 C C . ILE A 1 313 ? 19 -7.539 -6.684 1 94 313 ILE A C 1
ATOM 2411 O O . ILE A 1 313 ? 19.156 -6.336 -6.449 1 94 313 ILE A O 1
ATOM 2415 N N . PRO A 1 314 ? 17.906 -8.023 -7.305 1 94.75 314 PRO A N 1
ATOM 2416 C CA . PRO A 1 314 ? 16.906 -7.023 -7.691 1 94.75 314 PRO A CA 1
ATOM 2417 C C . PRO A 1 314 ? 16.297 -6.305 -6.488 1 94.75 314 PRO A C 1
ATOM 2419 O O . PRO A 1 314 ? 15.93 -5.129 -6.59 1 94.75 314 PRO A O 1
ATOM 2422 N N . ALA A 1 315 ? 16.219 -6.945 -5.391 1 93.75 315 ALA A N 1
ATOM 2423 C CA . ALA A 1 315 ? 15.68 -6.328 -4.184 1 93.75 315 ALA A CA 1
ATOM 2424 C C . ALA A 1 315 ? 16.578 -5.188 -3.705 1 93.75 315 ALA A C 1
ATOM 2426 O O . ALA A 1 315 ? 16.078 -4.137 -3.293 1 93.75 315 ALA A O 1
ATOM 2427 N N . ILE A 1 316 ? 17.844 -5.391 -3.754 1 95.19 316 ILE A N 1
ATOM 2428 C CA . ILE A 1 316 ? 18.797 -4.367 -3.338 1 95.19 316 ILE A CA 1
ATOM 2429 C C . ILE A 1 316 ? 18.734 -3.182 -4.297 1 95.19 316 ILE A C 1
ATOM 2431 O O . ILE A 1 316 ? 18.719 -2.025 -3.867 1 95.19 316 ILE A O 1
ATOM 2435 N N . VAL A 1 317 ? 18.6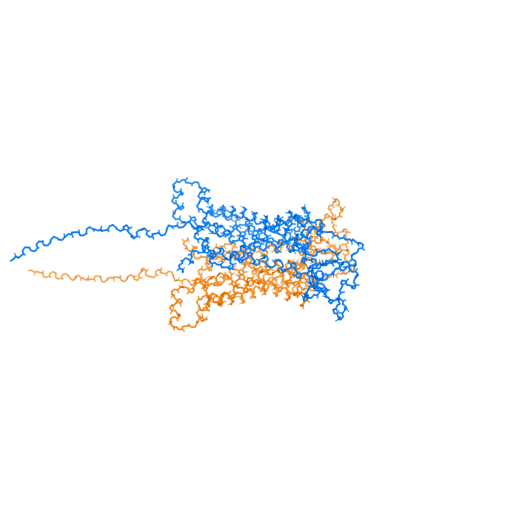88 -3.531 -5.562 1 95.5 317 VAL A N 1
ATOM 2436 C CA . VAL A 1 317 ? 18.609 -2.471 -6.562 1 95.5 317 VAL A CA 1
ATOM 2437 C C . VAL A 1 317 ? 17.344 -1.643 -6.34 1 95.5 317 VAL A C 1
ATOM 2439 O O . VAL A 1 317 ? 17.391 -0.41 -6.336 1 95.5 317 VAL A O 1
ATOM 2442 N N . LEU A 1 318 ? 16.281 -2.297 -6.113 1 94.88 318 LEU A N 1
ATOM 2443 C CA . LEU A 1 318 ? 15.016 -1.615 -5.871 1 94.88 318 LEU A CA 1
ATOM 2444 C C . LEU A 1 318 ? 15.07 -0.808 -4.578 1 94.88 318 LEU A C 1
ATOM 2446 O O . LEU A 1 318 ? 14.586 0.326 -4.531 1 94.88 318 LEU A O 1
ATOM 2450 N N . SER A 1 319 ? 15.617 -1.36 -3.57 1 95.06 319 SER A N 1
ATOM 2451 C CA . SER A 1 319 ? 15.719 -0.692 -2.277 1 95.06 319 SER A CA 1
ATOM 2452 C C . SER A 1 319 ? 16.578 0.562 -2.365 1 95.06 319 SER A C 1
ATOM 2454 O O . SER A 1 319 ? 16.219 1.609 -1.826 1 95.06 319 SER A O 1
ATOM 2456 N N . VAL A 1 320 ? 17.688 0.444 -3.014 1 95.25 320 VAL A N 1
ATOM 2457 C CA . VAL A 1 320 ? 18.578 1.585 -3.164 1 95.25 320 VAL A CA 1
ATOM 2458 C C . VAL A 1 320 ? 17.891 2.68 -3.973 1 95.25 320 VAL A C 1
ATOM 2460 O O . VAL A 1 320 ? 17.969 3.861 -3.625 1 95.25 320 VAL A O 1
ATOM 2463 N N . LEU A 1 321 ? 17.25 2.252 -5.023 1 95.25 321 LEU A N 1
ATOM 2464 C CA . LEU A 1 321 ? 16.5 3.205 -5.828 1 95.25 321 LEU A CA 1
ATOM 2465 C C . LEU A 1 321 ? 15.445 3.916 -4.988 1 95.25 321 LEU A C 1
ATOM 2467 O O . LEU A 1 321 ? 15.344 5.145 -5.02 1 95.25 321 LEU A O 1
ATOM 2471 N N . SER A 1 322 ? 14.711 3.17 -4.242 1 94.69 322 SER A N 1
ATOM 2472 C CA . SER A 1 322 ? 13.656 3.719 -3.396 1 94.69 322 SER A CA 1
ATOM 2473 C C . SER A 1 322 ? 14.234 4.652 -2.336 1 94.69 322 SER A C 1
ATOM 2475 O O . SER A 1 322 ? 13.695 5.742 -2.107 1 94.69 322 SER A O 1
ATOM 2477 N N . LEU A 1 323 ? 15.266 4.246 -1.725 1 94.88 323 LEU A N 1
ATOM 2478 C CA . LEU A 1 323 ? 15.914 5.047 -0.692 1 94.88 323 LEU A CA 1
ATOM 2479 C C . LEU A 1 323 ? 16.391 6.379 -1.259 1 94.88 323 LEU A C 1
ATOM 2481 O O . LEU A 1 323 ? 16.281 7.414 -0.598 1 94.88 323 LEU A O 1
ATOM 2485 N N . THR A 1 324 ? 16.922 6.277 -2.4 1 96.56 324 THR A N 1
ATOM 2486 C CA . THR A 1 324 ? 17.438 7.484 -3.043 1 96.56 324 THR A CA 1
ATOM 2487 C C . THR A 1 324 ? 16.312 8.492 -3.27 1 96.56 324 THR A C 1
ATOM 2489 O O . THR A 1 324 ? 16.469 9.68 -3.002 1 96.56 324 THR A O 1
ATOM 2492 N N . PHE A 1 325 ? 15.195 8.055 -3.713 1 96.19 325 PHE A N 1
ATOM 2493 C CA . PHE A 1 325 ? 14.062 8.945 -3.91 1 96.19 325 PHE A CA 1
ATOM 2494 C C . PHE A 1 325 ? 13.555 9.484 -2.578 1 96.19 325 PHE A C 1
ATOM 2496 O O . PHE A 1 325 ? 13.18 10.656 -2.48 1 96.19 325 PHE A O 1
ATOM 2503 N N . ILE A 1 326 ? 13.594 8.703 -1.567 1 93.94 326 ILE A N 1
ATOM 2504 C CA . ILE A 1 326 ? 13.133 9.117 -0.246 1 93.94 326 ILE A CA 1
ATOM 2505 C C . ILE A 1 326 ? 14.055 10.195 0.311 1 93.94 326 ILE A C 1
ATOM 2507 O O . ILE A 1 326 ? 13.586 11.234 0.781 1 93.94 326 ILE A O 1
ATOM 2511 N N . PHE A 1 327 ? 15.328 9.992 0.148 1 94.38 327 PHE A N 1
ATOM 2512 C CA . PHE A 1 327 ? 16.297 10.969 0.633 1 94.38 327 PHE A CA 1
ATOM 2513 C C . PHE A 1 327 ? 16.188 12.273 -0.153 1 94.38 327 PHE A C 1
ATOM 2515 O O . PHE A 1 327 ? 16.297 13.359 0.419 1 94.38 327 PHE A O 1
ATOM 2522 N N . PHE A 1 328 ? 16.031 12.117 -1.438 1 95.44 328 PHE A N 1
ATOM 2523 C CA . PHE A 1 328 ? 15.852 13.305 -2.271 1 95.44 328 PHE A CA 1
ATOM 2524 C C . PHE A 1 328 ? 14.609 14.078 -1.857 1 95.44 328 PHE A C 1
ATOM 2526 O O . PHE A 1 328 ? 14.641 15.305 -1.738 1 95.44 328 PHE A O 1
ATOM 2533 N N . GLY A 1 329 ? 13.516 13.352 -1.61 1 93.12 329 GLY A N 1
ATOM 2534 C CA . GLY A 1 329 ? 12.281 13.969 -1.141 1 93.12 329 GLY A CA 1
ATOM 2535 C C . GLY A 1 329 ? 12.445 14.68 0.19 1 93.12 329 GLY A C 1
ATOM 2536 O O . GLY A 1 329 ? 11.953 15.797 0.367 1 93.12 329 GLY A O 1
ATOM 2537 N N . ASP A 1 330 ? 13.109 14.07 1.089 1 89.69 330 ASP A N 1
ATOM 2538 C CA . ASP A 1 330 ? 13.367 14.672 2.393 1 89.69 330 ASP A CA 1
ATOM 2539 C C . ASP A 1 330 ? 14.203 15.945 2.252 1 89.69 330 ASP A C 1
ATOM 2541 O O . ASP A 1 330 ? 13.945 16.938 2.934 1 89.69 330 ASP A O 1
ATOM 2545 N N . GLY A 1 331 ? 15.203 15.82 1.45 1 90.94 331 GLY A N 1
ATOM 2546 C CA . GLY A 1 331 ? 16.016 17 1.193 1 90.94 331 GLY A CA 1
ATOM 2547 C C . GLY A 1 331 ? 15.211 18.156 0.626 1 90.94 331 GLY A C 1
ATOM 2548 O O . GLY A 1 331 ? 15.391 19.312 1.035 1 90.94 331 GLY A O 1
ATOM 2549 N N . LEU A 1 332 ? 14.336 17.844 -0.282 1 91.69 332 LEU A N 1
ATOM 2550 C CA . LEU A 1 332 ? 13.469 18.859 -0.864 1 91.69 332 LEU A CA 1
ATOM 2551 C C . LEU A 1 332 ? 12.516 19.438 0.184 1 91.69 332 LEU A C 1
ATOM 2553 O O . LEU A 1 332 ? 12.281 20.641 0.225 1 91.69 332 LEU A O 1
ATOM 2557 N N . ARG A 1 333 ? 12.023 18.531 0.941 1 88.31 333 ARG A N 1
ATOM 2558 C CA . ARG A 1 333 ? 11.109 18.953 1.993 1 88.31 333 ARG A CA 1
ATOM 2559 C C . ARG A 1 333 ? 11.781 19.938 2.947 1 88.31 333 ARG A C 1
ATOM 2561 O O . ARG A 1 333 ? 11.195 20.953 3.301 1 88.31 333 ARG A O 1
ATOM 2568 N N . ASP A 1 334 ? 12.961 19.672 3.361 1 86.75 334 ASP A N 1
ATOM 2569 C CA . ASP A 1 334 ? 13.719 20.547 4.242 1 86.75 334 ASP A CA 1
ATOM 2570 C C . ASP A 1 334 ? 14.008 21.891 3.572 1 86.75 334 ASP A C 1
ATOM 2572 O O . ASP A 1 334 ? 13.984 22.938 4.227 1 86.75 334 ASP A O 1
ATOM 2576 N N . ALA A 1 335 ? 14.266 21.797 2.344 1 87.94 335 ALA A N 1
ATOM 2577 C CA . ALA A 1 335 ? 14.609 23 1.598 1 87.94 335 ALA A CA 1
ATOM 2578 C C . ALA A 1 335 ? 13.398 23.922 1.459 1 87.94 335 ALA A C 1
ATOM 2580 O O . ALA A 1 335 ? 13.547 25.141 1.446 1 87.94 335 ALA A O 1
ATOM 2581 N N . PHE A 1 336 ? 12.219 23.344 1.37 1 84 336 PHE A N 1
ATOM 2582 C CA . PHE A 1 336 ? 11.016 24.125 1.132 1 84 336 PHE A CA 1
ATOM 2583 C C . PHE A 1 336 ? 10.344 24.5 2.447 1 84 336 PHE A C 1
ATOM 2585 O O . PHE A 1 336 ? 9.383 25.281 2.465 1 84 336 PHE A O 1
ATOM 2592 N N . ASP A 1 337 ? 10.789 23.844 3.549 1 73.5 337 ASP A N 1
ATOM 2593 C CA . ASP A 1 337 ? 10.242 24.172 4.859 1 73.5 337 ASP A CA 1
ATOM 2594 C C . ASP A 1 337 ? 10.695 25.562 5.312 1 73.5 337 ASP A C 1
ATOM 2596 O O . ASP A 1 337 ? 11.891 25.812 5.469 1 73.5 337 ASP A O 1
ATOM 2600 N N . PRO A 1 338 ? 9.742 26.562 5.43 1 60.34 338 PRO A N 1
ATOM 2601 C CA . PRO A 1 338 ? 10.109 27.938 5.809 1 60.34 338 PRO A CA 1
ATOM 2602 C C . PRO A 1 338 ? 10.719 28.016 7.207 1 60.34 338 PRO A C 1
ATOM 2604 O O . PRO A 1 338 ? 11.398 28.984 7.535 1 60.34 338 PRO A O 1
ATOM 2607 N N . ARG A 1 339 ? 10.258 27.188 8.109 1 54.34 339 ARG A N 1
ATOM 2608 C CA . ARG A 1 339 ? 10.758 27.297 9.477 1 54.34 339 ARG A CA 1
ATOM 2609 C C . ARG A 1 339 ? 12.266 27.062 9.531 1 54.34 339 ARG A C 1
ATOM 2611 O O . ARG A 1 339 ? 12.906 27.359 10.539 1 54.34 339 ARG A O 1
ATOM 2618 N N . ALA A 1 340 ? 12.781 26.516 8.578 1 48.41 340 ALA A N 1
ATOM 2619 C CA . ALA A 1 340 ? 14.219 26.234 8.578 1 48.41 340 ALA A CA 1
ATOM 2620 C C . ALA A 1 340 ? 15.031 27.5 8.367 1 48.41 340 ALA A C 1
ATOM 2622 O O . ALA A 1 340 ? 16.25 27.5 8.5 1 48.41 340 ALA A O 1
ATOM 2623 N N . SER A 1 341 ? 14.477 28.453 7.902 1 45.06 341 SER A N 1
ATOM 2624 C CA . SER A 1 341 ? 15.188 29.703 7.617 1 45.06 341 SER A CA 1
ATOM 2625 C C . SER A 1 341 ? 15.703 30.344 8.898 1 45.06 341 SER A C 1
ATOM 2627 O O . SER A 1 341 ? 16.516 31.266 8.852 1 45.06 341 SER A O 1
ATOM 2629 N N . GLU A 1 342 ? 15.07 30.031 10.016 1 40.47 342 GLU A N 1
ATOM 2630 C CA . GLU A 1 342 ? 15.523 30.812 11.164 1 40.47 342 GLU A CA 1
ATOM 2631 C C . GLU A 1 342 ? 16.844 30.297 11.711 1 40.47 342 GLU A C 1
ATOM 2633 O O . GLU A 1 342 ? 17.438 30.891 12.609 1 40.47 342 GLU A O 1
ATOM 2638 N N . ASP A 1 343 ? 17.297 29.125 11.344 1 37.41 343 ASP A N 1
ATOM 2639 C CA . ASP A 1 343 ? 18.625 28.859 11.875 1 37.41 343 ASP A CA 1
ATOM 2640 C C . ASP A 1 343 ? 19.703 29.281 10.891 1 37.41 343 ASP A C 1
ATOM 2642 O O . ASP A 1 343 ? 19.547 29.141 9.672 1 37.41 343 ASP A O 1
ATOM 2646 N N . MET B 1 1 ? -24.188 79.75 52.969 1 30.45 1 MET B N 1
ATOM 2647 C CA . MET B 1 1 ? -23.328 78.938 52.094 1 30.45 1 MET B CA 1
ATOM 2648 C C . MET B 1 1 ? -23.469 77.438 52.438 1 30.45 1 MET B C 1
ATOM 2650 O O . MET B 1 1 ? -22.938 77 53.469 1 30.45 1 MET B O 1
ATOM 2654 N N . GLU B 1 2 ? -24.625 76.812 52.219 1 35.03 2 GLU B N 1
ATOM 2655 C CA . GLU B 1 2 ? -25.125 75.438 52.375 1 35.03 2 GLU B CA 1
ATOM 2656 C C . GLU B 1 2 ? -24.188 74.438 51.719 1 35.03 2 GLU B C 1
ATOM 2658 O O . GLU B 1 2 ? -23.828 74.625 50.531 1 35.03 2 GLU B O 1
ATOM 2663 N N . ASN B 1 3 ? -23.344 73.75 52.5 1 35.19 3 ASN B N 1
ATOM 2664 C CA . ASN B 1 3 ? -22.312 72.75 52.219 1 35.19 3 ASN B CA 1
ATOM 2665 C C . ASN B 1 3 ? -22.891 71.625 51.375 1 35.19 3 ASN B C 1
ATOM 2667 O O . ASN B 1 3 ? -23.734 70.875 51.875 1 35.19 3 ASN B O 1
ATOM 2671 N N . LEU B 1 4 ? -23.203 71.812 50.156 1 37.91 4 LEU B N 1
ATOM 2672 C CA . LEU B 1 4 ? -23.625 70.812 49.188 1 37.91 4 LEU B CA 1
ATOM 2673 C C . LEU B 1 4 ? -22.625 69.625 49.156 1 37.91 4 LEU B C 1
ATOM 2675 O O . LEU B 1 4 ? -21.656 69.688 48.406 1 37.91 4 LEU B O 1
ATOM 2679 N N . ASN B 1 5 ? -22.047 69.25 50.312 1 36.03 5 ASN B N 1
ATOM 2680 C CA . ASN B 1 5 ? -21.219 68 50.25 1 36.03 5 ASN B CA 1
ATOM 2681 C C . ASN B 1 5 ? -21.953 66.875 49.625 1 36.03 5 ASN B C 1
ATOM 2683 O O . ASN B 1 5 ? -22.719 66.125 50.281 1 36.03 5 ASN B O 1
ATOM 2687 N N . LYS B 1 6 ? -22.625 67.125 48.5 1 38.25 6 LYS B N 1
ATOM 2688 C CA . LYS B 1 6 ? -23.281 66.062 47.812 1 38.25 6 LYS B CA 1
ATOM 2689 C C . LYS B 1 6 ? -22.375 64.812 47.75 1 38.25 6 LYS B C 1
ATOM 2691 O O . LYS B 1 6 ? -21.203 64.938 47.344 1 38.25 6 LYS B O 1
ATOM 2696 N N . ASP B 1 7 ? -22.609 63.844 48.625 1 37.31 7 ASP B N 1
ATOM 2697 C CA . ASP B 1 7 ? -22.062 62.5 48.75 1 37.31 7 ASP B CA 1
ATOM 2698 C C . ASP B 1 7 ? -21.984 61.812 47.406 1 37.31 7 ASP B C 1
ATOM 2700 O O . ASP B 1 7 ? -23 61.594 46.75 1 37.31 7 ASP B O 1
ATOM 2704 N N . PHE B 1 8 ? -21.078 62.25 46.531 1 43 8 PHE B N 1
ATOM 2705 C CA . PHE B 1 8 ? -20.828 61.406 45.375 1 43 8 PHE B CA 1
ATOM 2706 C C . PHE B 1 8 ? -20.672 59.938 45.812 1 43 8 PHE B C 1
ATOM 2708 O O . PHE B 1 8 ? -19.781 59.594 46.562 1 43 8 PHE B O 1
ATOM 2715 N N . THR B 1 9 ? -21.766 59.312 46.125 1 39.03 9 THR B N 1
ATOM 2716 C CA . THR B 1 9 ? -21.609 57.875 46.312 1 39.03 9 THR B CA 1
ATOM 2717 C C . THR B 1 9 ? -20.906 57.25 45.094 1 39.03 9 THR B C 1
ATOM 2719 O O . THR B 1 9 ? -21.359 57.438 43.969 1 39.03 9 THR B O 1
ATOM 2722 N N . LEU B 1 10 ? -19.656 57.25 45.156 1 39.09 10 LEU B N 1
ATOM 2723 C CA . LEU B 1 10 ? -18.953 56.469 44.156 1 39.09 10 LEU B CA 1
ATOM 2724 C C . LEU B 1 10 ? -19.688 55.188 43.844 1 39.09 10 LEU B C 1
ATOM 2726 O O . LEU B 1 10 ? -20 54.406 44.75 1 39.09 10 LEU B O 1
ATOM 2730 N N . VAL B 1 11 ? -20.672 55.219 42.969 1 42.28 11 VAL B N 1
ATOM 2731 C CA . VAL B 1 11 ? -21.203 53.938 42.469 1 42.28 11 VAL B CA 1
ATOM 2732 C C . VAL B 1 11 ? -20.047 53 42.188 1 42.28 11 VAL B C 1
ATOM 2734 O O . VAL B 1 11 ? -19.141 53.312 41.406 1 42.28 11 VAL B O 1
ATOM 2737 N N . GLY B 1 12 ? -19.547 52.25 43.156 1 37.5 12 GLY B N 1
ATOM 2738 C CA . GLY B 1 12 ? -18.594 51.156 43 1 37.5 12 GLY B CA 1
ATOM 2739 C C . GLY B 1 12 ? -18.734 50.438 41.656 1 37.5 12 GLY B C 1
ATOM 2740 O O . GLY B 1 12 ? -19.828 50.406 41.094 1 37.5 12 GLY B O 1
ATOM 2741 N N . SER B 1 13 ? -17.703 50.531 40.844 1 38.38 13 SER B N 1
ATOM 2742 C CA . SER B 1 13 ? -17.656 49.719 39.625 1 38.38 13 SER B CA 1
ATOM 2743 C C . SER B 1 13 ? -18.375 48.375 39.812 1 38.38 13 SER B C 1
ATOM 2745 O O . SER B 1 13 ? -18.031 47.594 40.719 1 38.38 13 SER B O 1
ATOM 2747 N N . LYS B 1 14 ? -19.641 48.312 39.719 1 39.75 14 LYS B N 1
ATOM 2748 C CA . LYS B 1 14 ? -20.281 47 39.531 1 39.75 14 LYS B CA 1
ATOM 2749 C C . LYS B 1 14 ? -19.359 46.031 38.812 1 39.75 14 LYS B C 1
ATOM 2751 O O . LYS B 1 14 ? -18.859 46.344 37.719 1 39.75 14 LYS B O 1
ATOM 2756 N N . GLY B 1 15 ? -18.672 45.125 39.5 1 35.44 15 GLY B N 1
ATOM 2757 C CA . GLY B 1 15 ? -17.812 44.031 39.062 1 35.44 15 GLY B CA 1
ATOM 2758 C C . GLY B 1 15 ? -18.281 43.406 37.75 1 35.44 15 GLY B C 1
ATOM 2759 O O . GLY B 1 15 ? -19.484 43.25 37.531 1 35.44 15 GLY B O 1
ATOM 2760 N N . SER B 1 16 ? -17.594 43.656 36.625 1 37.53 16 SER B N 1
ATOM 2761 C CA . SER B 1 16 ? -17.594 42.938 35.375 1 37.53 16 SER B CA 1
ATOM 2762 C C . SER B 1 16 ? -17.828 41.438 35.594 1 37.53 16 SER B C 1
ATOM 2764 O O . SER B 1 16 ? -17.312 40.625 34.844 1 37.53 16 SER B O 1
ATOM 2766 N N . ASP B 1 17 ? -18.312 40.969 36.688 1 36.62 17 ASP B N 1
ATOM 2767 C CA . ASP B 1 17 ? -18.625 39.562 36.844 1 36.62 17 ASP B CA 1
ATOM 2768 C C . ASP B 1 17 ? -19.625 39.094 35.812 1 36.62 17 ASP B C 1
ATOM 2770 O O . ASP B 1 17 ? -19.938 37.906 35.75 1 36.62 17 ASP B O 1
ATOM 2774 N N . SER B 1 18 ? -20.531 39.906 35.344 1 39.78 18 SER B N 1
ATOM 2775 C CA . SER B 1 18 ? -21.516 39.375 34.406 1 39.78 18 SER B CA 1
ATOM 2776 C C . SER B 1 18 ? -20.859 38.969 33.094 1 39.78 18 SER B C 1
ATOM 2778 O O . SER B 1 18 ? -21.453 38.219 32.312 1 39.78 18 SER B O 1
ATOM 2780 N N . THR B 1 19 ? -19.906 39.719 32.656 1 39.25 19 THR B N 1
ATOM 2781 C CA . THR B 1 19 ? -19.328 39.281 31.406 1 39.25 19 THR B CA 1
ATOM 2782 C C . THR B 1 19 ? -18.609 37.938 31.594 1 39.25 19 THR B C 1
ATOM 2784 O O . THR B 1 19 ? -18.203 37.312 30.625 1 39.25 19 THR B O 1
ATOM 2787 N N . GLU B 1 20 ? -18.078 37.688 32.844 1 37.16 20 GLU B N 1
ATOM 2788 C CA . GLU B 1 20 ? -17.281 36.469 32.969 1 37.16 20 GLU B CA 1
ATOM 2789 C C . GLU B 1 20 ? -18.156 35.219 32.875 1 37.16 20 GLU B C 1
ATOM 2791 O O . GLU B 1 20 ? -17.656 34.094 32.688 1 37.16 20 GLU B O 1
ATOM 2796 N N . LYS B 1 21 ? -19.344 35.25 33.438 1 40.19 21 LYS B N 1
ATOM 2797 C CA . LYS B 1 21 ? -20.047 34 33.656 1 40.19 21 LYS B CA 1
ATOM 2798 C C . LYS B 1 21 ? -20.547 33.406 32.344 1 40.19 21 LYS B C 1
ATOM 2800 O O . LYS B 1 21 ? -21.156 32.344 32.344 1 40.19 21 LYS B O 1
ATOM 2805 N N . ILE B 1 22 ? -20.844 34.156 31.469 1 40.94 22 ILE B N 1
ATOM 2806 C CA . ILE B 1 22 ? -21.438 33.438 30.344 1 40.94 22 ILE B CA 1
ATOM 2807 C C . ILE B 1 22 ? -20.391 32.531 29.719 1 40.94 22 ILE B C 1
ATOM 2809 O O . ILE B 1 22 ? -20.016 32.688 28.547 1 40.94 22 ILE B O 1
ATOM 2813 N N . ALA B 1 23 ? -19.266 32.5 30.328 1 40.75 23 ALA B N 1
ATOM 2814 C CA . ALA B 1 23 ? -18.328 31.547 29.719 1 40.75 23 ALA B CA 1
ATOM 2815 C C . ALA B 1 23 ? -18.938 30.141 29.641 1 40.75 23 ALA B C 1
ATOM 2817 O O . ALA B 1 23 ? -19.328 29.562 30.656 1 40.75 23 ALA B O 1
ATOM 2818 N N . LYS B 1 24 ? -19.703 29.734 28.672 1 47.25 24 LYS B N 1
ATOM 2819 C CA . LYS B 1 24 ? -20.016 28.328 28.484 1 47.25 24 LYS B CA 1
ATOM 2820 C C . LYS B 1 24 ? -18.969 27.438 29.125 1 47.25 24 LYS B C 1
ATOM 2822 O O . LYS B 1 24 ? -17.766 27.719 29.047 1 47.25 24 LYS B O 1
ATOM 2827 N N . PRO B 1 25 ? -19.344 26.734 30.156 1 46 25 PRO B N 1
ATOM 2828 C CA . PRO B 1 25 ? -18.312 25.844 30.719 1 46 25 PRO B CA 1
ATOM 2829 C C . PRO B 1 25 ? -17.359 25.297 29.672 1 46 25 PRO B C 1
ATOM 2831 O O . PRO B 1 25 ? -17.797 24.922 28.578 1 46 25 PRO B O 1
ATOM 2834 N N . ALA B 1 26 ? -16.156 25.781 29.578 1 51.59 26 ALA B N 1
ATOM 2835 C CA . ALA B 1 26 ? -15.102 25.297 28.688 1 51.59 26 ALA B CA 1
ATOM 2836 C C . ALA B 1 26 ? -15.172 23.781 28.531 1 51.59 26 ALA B C 1
ATOM 2838 O O . ALA B 1 26 ? -14.945 23.031 29.5 1 51.59 26 ALA B O 1
ATOM 2839 N N . LEU B 1 27 ? -16.156 23.219 27.766 1 61.22 27 LEU B N 1
ATOM 2840 C CA . LEU B 1 27 ? -16.125 21.781 27.484 1 61.22 27 LEU B CA 1
ATOM 2841 C C . LEU B 1 27 ? -14.695 21.297 27.328 1 61.22 27 LEU B C 1
ATOM 2843 O O . LEU B 1 27 ? -13.836 22.031 26.844 1 61.22 27 LEU B O 1
ATOM 2847 N N . SER B 1 28 ? -14.555 20.188 28 1 70 28 SER B N 1
ATOM 2848 C CA . SER B 1 28 ? -13.281 19.531 27.781 1 70 28 SER B CA 1
ATOM 2849 C C . SER B 1 28 ? -13.047 19.25 26.297 1 70 28 SER B C 1
ATOM 2851 O O . SER B 1 28 ? -13.992 19.266 25.5 1 70 28 SER B O 1
ATOM 2853 N N . PHE B 1 29 ? -11.992 19.438 25.797 1 73.69 29 PHE B N 1
ATOM 2854 C CA . PHE B 1 29 ? -11.594 19.188 24.422 1 73.69 29 PHE B CA 1
ATOM 2855 C C . PHE B 1 29 ? -12.352 18 23.844 1 73.69 29 PHE B C 1
ATOM 2857 O O . PHE B 1 29 ? -12.891 18.078 22.734 1 73.69 29 PHE B O 1
ATOM 2864 N N . PHE B 1 30 ? -12.609 17.016 24.641 1 77.56 30 PHE B N 1
ATOM 2865 C CA . PHE B 1 30 ? -13.234 15.797 24.141 1 77.56 30 PHE B CA 1
ATOM 2866 C C . PHE B 1 30 ? -14.75 15.953 24.094 1 77.56 30 PHE B C 1
ATOM 2868 O O . PHE B 1 30 ? -15.406 15.391 23.203 1 77.56 30 PHE B O 1
ATOM 2875 N N . GLN B 1 31 ? -15.273 16.656 24.984 1 81.88 31 GLN B N 1
ATOM 2876 C CA . GLN B 1 31 ? -16.719 16.906 25 1 81.88 31 GLN B CA 1
ATOM 2877 C C . GLN B 1 31 ? -17.141 17.719 23.781 1 81.88 31 GLN B C 1
ATOM 2879 O O . GLN B 1 31 ? -18.172 17.453 23.172 1 81.88 31 GLN B O 1
ATOM 2884 N N . ASP B 1 32 ? -16.297 18.688 23.484 1 84.25 32 ASP B N 1
ATOM 2885 C CA . ASP B 1 32 ? -16.578 19.516 22.312 1 84.25 32 ASP B CA 1
ATOM 2886 C C . ASP B 1 32 ? -16.422 18.703 21.031 1 84.25 32 ASP B C 1
ATOM 2888 O O . ASP B 1 32 ? -17.234 18.844 20.109 1 84.25 32 ASP B O 1
ATOM 2892 N N . ALA B 1 33 ? -15.422 17.922 20.969 1 85.62 33 ALA B N 1
ATOM 2893 C CA . ALA B 1 33 ? -15.188 17.078 19.797 1 85.62 33 ALA B CA 1
ATOM 2894 C C . ALA B 1 33 ? -16.344 16.109 19.594 1 85.62 33 ALA B C 1
ATOM 2896 O O . ALA B 1 33 ? -16.781 15.883 18.453 1 85.62 33 ALA B O 1
ATOM 2897 N N . TRP B 1 34 ? -16.859 15.617 20.688 1 87.62 34 TRP B N 1
ATOM 2898 C CA . TRP B 1 34 ? -17.969 14.664 20.609 1 87.62 34 TRP B CA 1
ATOM 2899 C C . TRP B 1 34 ? -19.234 15.352 20.109 1 87.62 34 TRP B C 1
ATOM 2901 O O . TRP B 1 34 ? -20 14.773 19.328 1 87.62 34 TRP B O 1
ATOM 2911 N N . ARG B 1 35 ? -19.453 16.484 20.578 1 89.06 35 ARG B N 1
ATOM 2912 C CA . ARG B 1 35 ? -20.609 17.266 20.141 1 89.06 35 ARG B CA 1
ATOM 2913 C C . ARG B 1 35 ? -20.547 17.562 18.641 1 89.06 35 ARG B C 1
ATOM 2915 O O . ARG B 1 35 ? -21.547 17.422 17.938 1 89.06 35 ARG B O 1
ATOM 2922 N N . ARG B 1 36 ? -19.406 17.906 18.234 1 88.56 36 ARG B N 1
ATOM 2923 C CA . ARG B 1 36 ? -19.203 18.188 16.812 1 88.56 36 ARG B CA 1
ATOM 2924 C C . ARG B 1 36 ? -19.359 16.938 15.977 1 88.56 36 ARG B C 1
ATOM 2926 O O . ARG B 1 36 ? -19.906 16.969 14.867 1 88.56 36 ARG B O 1
ATOM 2933 N N . PHE B 1 37 ? -18.891 15.906 16.547 1 91.38 37 PHE B N 1
ATOM 2934 C CA . PHE B 1 37 ? -18.984 14.625 15.852 1 91.38 37 PHE B CA 1
ATOM 2935 C C . PHE B 1 37 ? -20.438 14.219 15.625 1 91.38 37 PHE B C 1
ATOM 2937 O O . PHE B 1 37 ? -20.781 13.742 14.547 1 91.38 37 PHE B O 1
ATOM 2944 N N . LYS B 1 38 ? -21.234 14.477 16.594 1 91.94 38 LYS B N 1
ATOM 2945 C CA . LYS B 1 38 ? -22.641 14.086 16.531 1 91.94 38 LYS B CA 1
ATOM 2946 C C . LYS B 1 38 ? -23.406 14.914 15.508 1 91.94 38 LYS B C 1
ATOM 2948 O O . LYS B 1 38 ? -24.469 14.492 15.031 1 91.94 38 LYS B O 1
ATOM 2953 N N . LYS B 1 39 ? -22.844 15.977 15.133 1 90.62 39 LYS B N 1
ATOM 2954 C CA . LYS B 1 39 ? -23.5 16.828 14.148 1 90.62 39 LYS B CA 1
ATOM 2955 C C . LYS B 1 39 ? -23.297 16.312 12.734 1 90.62 39 LYS B C 1
ATOM 2957 O O . LYS B 1 39 ? -24.062 16.625 11.828 1 90.62 39 LYS B O 1
ATOM 2962 N N . ASN B 1 40 ? -22.297 15.523 12.562 1 91.06 40 ASN B N 1
ATOM 2963 C CA . ASN B 1 40 ? -22.016 14.891 11.273 1 91.06 40 ASN B CA 1
ATOM 2964 C C . ASN B 1 40 ? -22.797 13.586 11.109 1 91.06 40 ASN B C 1
ATOM 2966 O O . ASN B 1 40 ? -22.375 12.547 11.633 1 91.06 40 ASN B O 1
ATOM 2970 N N . LYS B 1 41 ? -23.781 13.555 10.398 1 93.25 41 LYS B N 1
ATOM 2971 C CA . LYS B 1 41 ? -24.672 12.414 10.258 1 93.25 41 LYS B CA 1
ATOM 2972 C C . LYS B 1 41 ? -23.953 11.227 9.617 1 93.25 41 LYS B C 1
ATOM 2974 O O . LYS B 1 41 ? -24.156 10.078 10.023 1 93.25 41 LYS B O 1
ATOM 2979 N N . ILE B 1 42 ? -23.141 11.531 8.664 1 92.06 42 ILE B N 1
ATOM 2980 C CA . ILE B 1 42 ? -22.422 10.469 7.969 1 92.06 42 ILE B CA 1
ATOM 2981 C C . ILE B 1 42 ? -21.453 9.789 8.93 1 92.06 42 ILE B C 1
ATOM 2983 O O . ILE B 1 42 ? -21.344 8.555 8.938 1 92.06 42 ILE B O 1
ATOM 2987 N N . ALA B 1 43 ? -20.797 10.594 9.711 1 92.88 43 ALA B N 1
ATOM 2988 C CA . ALA B 1 43 ? -19.859 10.055 10.688 1 92.88 43 ALA B CA 1
ATOM 2989 C C . ALA B 1 43 ? -20.578 9.219 11.734 1 92.88 43 ALA B C 1
ATOM 2991 O O . ALA B 1 43 ? -20.062 8.18 12.172 1 92.88 43 ALA B O 1
ATOM 2992 N N . LEU B 1 44 ? -21.734 9.617 12.117 1 94.94 44 LEU B N 1
ATOM 2993 C CA . LEU B 1 44 ? -22.516 8.883 13.109 1 94.94 44 LEU B CA 1
ATOM 2994 C C . LEU B 1 44 ? -22.969 7.539 12.555 1 94.94 44 LEU B C 1
ATOM 2996 O O . LEU B 1 44 ? -22.922 6.523 13.258 1 94.94 44 LEU B O 1
ATOM 3000 N N . VAL B 1 45 ? -23.406 7.57 11.375 1 96.25 45 VAL B N 1
ATOM 3001 C CA . VAL B 1 45 ? -23.828 6.336 10.727 1 96.25 45 VAL B CA 1
ATOM 3002 C C . VAL B 1 45 ? -22.641 5.375 10.609 1 96.25 45 VAL B C 1
ATOM 3004 O O . VAL B 1 45 ? -22.781 4.18 10.883 1 96.25 45 VAL B O 1
ATOM 3007 N N . ALA B 1 46 ? -21.516 5.918 10.227 1 96.5 46 ALA B N 1
ATOM 3008 C CA . ALA B 1 46 ? -20.312 5.102 10.109 1 96.5 46 ALA B CA 1
ATOM 3009 C C . ALA B 1 46 ? -19.922 4.492 11.461 1 96.5 46 ALA B C 1
ATOM 3011 O O . ALA B 1 46 ? -19.547 3.326 11.531 1 96.5 46 ALA B O 1
ATOM 3012 N N . MET B 1 47 ? -20.062 5.27 12.461 1 95.94 47 MET B N 1
ATOM 3013 C CA . MET B 1 47 ? -19.75 4.785 13.805 1 95.94 47 MET B CA 1
ATOM 3014 C C . MET B 1 47 ? -20.641 3.607 14.172 1 95.94 47 MET B C 1
ATOM 3016 O O . MET B 1 47 ? -20.172 2.596 14.688 1 95.94 47 MET B O 1
ATOM 3020 N N . TRP B 1 48 ? -21.891 3.709 13.93 1 96.56 48 TRP B N 1
ATOM 3021 C CA . TRP B 1 48 ? -22.844 2.65 14.258 1 96.56 48 TRP B CA 1
ATOM 3022 C C . TRP B 1 48 ? -22.578 1.405 13.414 1 96.56 48 TRP B C 1
ATOM 3024 O O . TRP B 1 48 ? -22.672 0.281 13.914 1 96.56 48 TRP B O 1
ATOM 3034 N N . ILE B 1 49 ? -22.266 1.608 12.156 1 97.06 49 ILE B N 1
ATOM 3035 C CA . ILE B 1 49 ? -21.984 0.474 11.289 1 97.06 49 ILE B CA 1
ATOM 3036 C C . ILE B 1 49 ? -20.75 -0.27 11.797 1 97.06 49 ILE B C 1
ATOM 3038 O O . ILE B 1 49 ? -20.734 -1.502 11.828 1 97.06 49 ILE B O 1
ATOM 3042 N N . ILE B 1 50 ? -19.734 0.46 12.172 1 96.69 50 ILE B N 1
ATOM 3043 C CA . ILE B 1 50 ? -18.531 -0.155 12.711 1 96.69 50 ILE B CA 1
ATOM 3044 C C . ILE B 1 50 ? -18.875 -0.927 13.984 1 96.69 50 ILE B C 1
ATOM 3046 O O . ILE B 1 50 ? -18.469 -2.082 14.148 1 96.69 50 ILE B O 1
ATOM 3050 N N . ALA B 1 51 ? -19.672 -0.302 14.906 1 96.94 51 ALA B N 1
ATOM 3051 C CA . ALA B 1 51 ? -20.047 -0.938 16.156 1 96.94 51 ALA B CA 1
ATOM 3052 C C . ALA B 1 51 ? -20.859 -2.213 15.914 1 96.94 51 ALA B C 1
ATOM 3054 O O . ALA B 1 51 ? -20.578 -3.254 16.516 1 96.94 51 ALA B O 1
ATOM 3055 N N . ILE B 1 52 ? -21.734 -2.109 15.031 1 97.12 52 ILE B N 1
ATOM 3056 C CA . ILE B 1 52 ? -22.594 -3.252 14.703 1 97.12 52 ILE B CA 1
ATOM 3057 C C . ILE B 1 52 ? -21.734 -4.359 14.078 1 97.12 52 ILE B C 1
ATOM 3059 O O . ILE B 1 52 ? -21.922 -5.539 14.383 1 97.12 52 ILE B O 1
ATOM 3063 N N . THR B 1 53 ? -20.844 -3.979 13.156 1 96.69 53 THR B N 1
ATOM 3064 C CA . THR B 1 53 ? -19.984 -4.949 12.492 1 96.69 53 THR B CA 1
ATOM 3065 C C . THR B 1 53 ? -19.078 -5.645 13.508 1 96.69 53 THR B C 1
ATOM 3067 O O . THR B 1 53 ? -18.859 -6.859 13.43 1 96.69 53 THR B O 1
ATOM 3070 N N . LEU B 1 54 ? -18.578 -4.914 14.461 1 96.25 54 LEU B N 1
ATOM 3071 C CA . LEU B 1 54 ? -17.703 -5.492 15.492 1 96.25 54 LEU B CA 1
ATOM 3072 C C . LEU B 1 54 ? -18.484 -6.449 16.375 1 96.25 54 LEU B C 1
ATOM 3074 O O . LEU B 1 54 ? -18.031 -7.555 16.672 1 96.25 54 LEU B O 1
ATOM 3078 N N . VAL B 1 55 ? -19.672 -6.031 16.797 1 96.62 55 VAL B N 1
ATOM 3079 C CA . VAL B 1 55 ? -20.531 -6.879 17.625 1 96.62 55 VAL B CA 1
ATOM 3080 C C . VAL B 1 55 ? -20.938 -8.125 16.844 1 96.62 55 VAL B C 1
ATOM 3082 O O . VAL B 1 55 ? -20.906 -9.234 17.375 1 96.62 55 VAL B O 1
ATOM 3085 N N . PHE B 1 56 ? -21.328 -7.871 15.578 1 96.12 56 PHE B N 1
ATOM 3086 C CA . PHE B 1 56 ? -21.688 -8.984 14.703 1 96.12 56 PHE B CA 1
ATOM 3087 C C . PHE B 1 56 ? -20.531 -9.961 14.562 1 96.12 56 PHE B C 1
ATOM 3089 O O . PHE B 1 56 ? -20.734 -11.18 14.562 1 96.12 56 PHE B O 1
ATOM 3096 N N . SER B 1 57 ? -19.312 -9.422 14.344 1 94.69 57 SER B N 1
ATOM 3097 C CA . SER B 1 57 ? -18.125 -10.258 14.18 1 94.69 57 SER B CA 1
ATOM 3098 C C . SER B 1 57 ? -17.891 -11.133 15.406 1 94.69 57 SER B C 1
ATOM 3100 O O . SER B 1 57 ? -17.531 -12.305 15.289 1 94.69 57 SER B O 1
ATOM 3102 N N . VAL B 1 58 ? -18.188 -10.648 16.609 1 93.81 58 VAL B N 1
ATOM 3103 C CA . VAL B 1 58 ? -18 -11.398 17.859 1 93.81 58 VAL B CA 1
ATOM 3104 C C . VAL B 1 58 ? -19.109 -12.43 18.016 1 93.81 58 VAL B C 1
ATOM 3106 O O . VAL B 1 58 ? -18.844 -13.602 18.281 1 93.81 58 VAL B O 1
ATOM 3109 N N . ILE B 1 59 ? -20.312 -12.008 17.75 1 95.06 59 ILE B N 1
ATOM 3110 C CA . ILE B 1 59 ? -21.469 -12.883 17.922 1 95.06 59 ILE B CA 1
ATOM 3111 C C . ILE B 1 59 ? -21.422 -14 16.875 1 95.06 59 ILE B C 1
ATOM 3113 O O . ILE B 1 59 ? -21.797 -15.141 17.156 1 95.06 59 ILE B O 1
ATOM 3117 N N . SER B 1 60 ? -20.984 -13.625 15.711 1 93.75 60 SER B N 1
ATOM 3118 C CA . SER B 1 60 ? -20.969 -14.594 14.617 1 93.75 60 SER B CA 1
ATOM 3119 C C . SER B 1 60 ? -20.047 -15.766 14.945 1 93.75 60 SER B C 1
ATOM 3121 O O . SER B 1 60 ? -20.188 -16.859 14.383 1 93.75 60 SER B O 1
ATOM 3123 N N . ALA B 1 61 ? -19.078 -15.539 15.797 1 92.44 61 ALA B N 1
ATOM 3124 C CA . ALA B 1 61 ? -18.156 -16.609 16.188 1 92.44 61 ALA B CA 1
ATOM 3125 C C . ALA B 1 61 ? -18.922 -17.766 16.828 1 92.44 61 ALA B C 1
ATOM 3127 O O . ALA B 1 61 ? -18.5 -18.922 16.734 1 92.44 61 ALA B O 1
ATOM 3128 N N . PHE B 1 62 ? -20.109 -17.484 17.391 1 93.19 62 PHE B N 1
ATOM 3129 C CA . PHE B 1 62 ? -20.906 -18.484 18.078 1 93.19 62 PHE B CA 1
ATOM 3130 C C . PHE B 1 62 ? -21.953 -19.094 17.141 1 93.19 62 PHE B C 1
ATOM 3132 O O . PHE B 1 62 ? -22.375 -20.234 17.328 1 93.19 62 PHE B O 1
ATOM 3139 N N . VAL B 1 63 ? -22.328 -18.375 16.125 1 93.12 63 VAL B N 1
ATOM 3140 C CA . VAL B 1 63 ? -23.406 -18.812 15.242 1 93.12 63 VAL B CA 1
ATOM 3141 C C . VAL B 1 63 ? -22.828 -19.469 14 1 93.12 63 VAL B C 1
ATOM 3143 O O . VAL B 1 63 ? -23.422 -20.406 13.453 1 93.12 63 VAL B O 1
ATOM 3146 N N . VAL B 1 64 ? -21.719 -18.953 13.547 1 94.25 64 VAL B N 1
ATOM 3147 C CA . VAL B 1 64 ? -21.047 -19.453 12.359 1 94.25 64 VAL B CA 1
ATOM 3148 C C . VAL B 1 64 ? -19.594 -19.781 12.688 1 94.25 64 VAL B C 1
ATOM 3150 O O . VAL B 1 64 ? -18.672 -19.047 12.289 1 94.25 64 VAL B O 1
ATOM 3153 N N . PRO B 1 65 ? -19.422 -20.922 13.328 1 92.19 65 PRO B N 1
ATOM 3154 C CA . PRO B 1 65 ? -18.047 -21.312 13.609 1 92.19 65 PRO B CA 1
ATOM 3155 C C . PRO B 1 65 ? -17.234 -21.594 12.336 1 92.19 65 PRO B C 1
ATOM 3157 O O . PRO B 1 65 ? -17.812 -21.859 11.281 1 92.19 65 PRO B O 1
ATOM 3160 N N . GLN B 1 66 ? -16.016 -21.453 12.422 1 92.06 66 GLN B N 1
ATOM 3161 C CA . GLN B 1 66 ? -15.117 -21.656 11.289 1 92.06 66 GLN B CA 1
ATOM 3162 C C . GLN B 1 66 ? -15.305 -23.031 10.656 1 92.06 66 GLN B C 1
ATOM 3164 O O . GLN B 1 66 ? -15.195 -23.188 9.438 1 92.06 66 GLN B O 1
ATOM 3169 N N . SER B 1 67 ? -15.586 -23.984 11.484 1 92.19 67 SER B N 1
ATOM 3170 C CA . SER B 1 67 ? -15.758 -25.359 11.016 1 92.19 67 SER B CA 1
ATOM 3171 C C . SER B 1 67 ? -16.938 -25.453 10.055 1 92.19 67 SER B C 1
ATOM 3173 O O . SER B 1 67 ? -16.875 -26.172 9.055 1 92.19 67 SER B O 1
ATOM 3175 N N . LYS B 1 68 ? -17.984 -24.719 10.367 1 92 68 LYS B N 1
ATOM 3176 C CA . LYS B 1 68 ? -19.172 -24.734 9.5 1 92 68 LYS B CA 1
ATOM 3177 C C . LYS B 1 68 ? -18.875 -24.031 8.172 1 92 68 LYS B C 1
ATOM 3179 O O . LYS B 1 68 ? -19.359 -24.469 7.121 1 92 68 LYS B O 1
ATOM 3184 N N . ALA B 1 69 ? -18.078 -23.031 8.188 1 93.56 69 ALA B N 1
ATOM 3185 C CA . ALA B 1 69 ? -17.719 -22.281 6.988 1 93.56 69 ALA B CA 1
ATOM 3186 C C . ALA B 1 69 ? -16.766 -23.078 6.102 1 93.56 69 ALA B C 1
ATOM 3188 O O . ALA B 1 69 ? -16.766 -22.922 4.879 1 93.56 69 ALA B O 1
ATOM 3189 N N . ASN B 1 70 ? -15.992 -23.922 6.742 1 92.31 70 ASN B N 1
ATOM 3190 C CA . ASN B 1 70 ? -14.969 -24.672 6.016 1 92.31 70 ASN B CA 1
ATOM 3191 C C . ASN B 1 70 ? -15.508 -26.031 5.543 1 92.31 70 ASN B C 1
ATOM 3193 O O . ASN B 1 70 ? -14.852 -26.719 4.766 1 92.31 70 ASN B O 1
ATOM 3197 N N . TYR B 1 71 ? -16.672 -26.328 5.957 1 87 71 TYR B N 1
ATOM 3198 C CA . TYR B 1 71 ? -17.203 -27.656 5.699 1 87 71 TYR B CA 1
ATOM 3199 C C . TYR B 1 71 ? -17.703 -27.781 4.262 1 87 71 TYR B C 1
ATOM 3201 O O . TYR B 1 71 ? -18.297 -26.859 3.723 1 87 71 TYR B O 1
ATOM 3209 N N . PHE B 1 72 ? -17.281 -28.859 3.664 1 84.75 72 PHE B N 1
ATOM 3210 C CA . PHE B 1 72 ? -17.859 -29.25 2.391 1 84.75 72 PHE B CA 1
ATOM 3211 C C . PHE B 1 72 ? -17.844 -30.766 2.24 1 84.75 72 PHE B C 1
ATOM 3213 O O . PHE B 1 72 ? -17.109 -31.469 2.951 1 84.75 72 PHE B O 1
ATOM 3220 N N . ASN B 1 73 ? -18.781 -31.281 1.492 1 87.19 73 ASN B N 1
ATOM 3221 C CA . ASN B 1 73 ? -18.812 -32.719 1.165 1 87.19 73 ASN B CA 1
ATOM 3222 C C . ASN B 1 73 ? -18.031 -33 -0.118 1 87.19 73 ASN B C 1
ATOM 3224 O O . ASN B 1 73 ? -18.5 -32.688 -1.214 1 87.19 73 ASN B O 1
ATOM 3228 N N . PRO B 1 74 ? -16.891 -33.594 0.049 1 86.69 74 PRO B N 1
ATOM 3229 C CA . PRO B 1 74 ? -16.062 -33.844 -1.131 1 86.69 74 PRO B CA 1
ATOM 3230 C C . PRO B 1 74 ? -16.766 -34.688 -2.186 1 86.69 74 PRO B C 1
ATOM 3232 O O . PRO B 1 74 ? -16.469 -34.594 -3.377 1 86.69 74 PRO B O 1
ATOM 3235 N N . ASN B 1 75 ? -17.734 -35.5 -1.818 1 87.69 75 ASN B N 1
ATOM 3236 C CA . ASN B 1 75 ? -18.438 -36.375 -2.748 1 87.69 75 ASN B CA 1
ATOM 3237 C C . ASN B 1 75 ? -19.578 -35.656 -3.461 1 87.69 75 ASN B C 1
ATOM 3239 O O . ASN B 1 75 ? -20.156 -36.188 -4.414 1 87.69 75 ASN B O 1
ATOM 3243 N N . LYS B 1 76 ? -19.891 -34.469 -3.055 1 88.38 76 LYS B N 1
ATOM 3244 C CA . LYS B 1 76 ? -21 -33.719 -3.65 1 88.38 76 LYS B CA 1
ATOM 3245 C C . LYS B 1 76 ? -20.531 -32.375 -4.191 1 88.38 76 LYS B C 1
ATOM 3247 O O . LYS B 1 76 ? -21.312 -31.422 -4.238 1 88.38 76 LYS B O 1
ATOM 3252 N N . SER B 1 77 ? -19.266 -32.281 -4.449 1 87.75 77 SER B N 1
ATOM 3253 C CA . SER B 1 77 ? -18.719 -31.016 -4.941 1 87.75 77 SER B CA 1
ATOM 3254 C C . SER B 1 77 ? -19.297 -30.656 -6.305 1 87.75 77 SER B C 1
ATOM 3256 O O . SER B 1 77 ? -19.438 -29.484 -6.633 1 87.75 77 SER B O 1
ATOM 3258 N N . GLN B 1 78 ? -19.703 -31.641 -7.023 1 88.31 78 GLN B N 1
ATOM 3259 C CA . GLN B 1 78 ? -20.266 -31.391 -8.344 1 88.31 78 GLN B CA 1
ATOM 3260 C C . GLN B 1 78 ? -21.688 -30.859 -8.227 1 88.31 78 GLN B C 1
ATOM 3262 O O . GLN B 1 78 ? -22.125 -30.047 -9.055 1 88.31 78 GLN B O 1
ATOM 3267 N N . VAL B 1 79 ? -22.344 -31.297 -7.172 1 91.75 79 VAL B N 1
ATOM 3268 C CA . VAL B 1 79 ? -23.719 -30.891 -6.961 1 91.75 79 VAL B CA 1
ATOM 3269 C C . VAL B 1 79 ? -23.766 -29.5 -6.352 1 91.75 79 VAL B C 1
ATOM 3271 O O . VAL B 1 79 ? -24.531 -28.641 -6.797 1 91.75 79 VAL B O 1
ATOM 3274 N N . TYR B 1 80 ? -22.891 -29.266 -5.453 1 93.69 80 TYR B N 1
ATOM 3275 C CA . TYR B 1 80 ? -23.016 -28.047 -4.66 1 93.69 80 TYR B CA 1
ATOM 3276 C C . TYR B 1 80 ? -21.969 -27.016 -5.086 1 93.69 80 TYR B C 1
ATOM 3278 O O . TYR B 1 80 ? -21.969 -25.891 -4.586 1 93.69 80 TYR B O 1
ATOM 3286 N N . GLY B 1 81 ? -21.156 -27.359 -6.031 1 94 81 GLY B N 1
ATOM 3287 C CA . GLY B 1 81 ? -20.094 -26.469 -6.449 1 94 81 GLY B CA 1
ATOM 3288 C C . GLY B 1 81 ? -20.594 -25.328 -7.32 1 94 81 GLY B C 1
ATOM 3289 O O . GLY B 1 81 ? -21.469 -25.516 -8.172 1 94 81 GLY B O 1
ATOM 3290 N N . ASN B 1 82 ? -20.109 -24.078 -6.988 1 94.06 82 ASN B N 1
ATOM 3291 C CA . ASN B 1 82 ? -20.297 -22.891 -7.82 1 94.06 82 ASN B CA 1
ATOM 3292 C C . ASN B 1 82 ? -21.781 -22.578 -8.016 1 94.06 82 ASN B C 1
ATOM 3294 O O . ASN B 1 82 ? -22.203 -22.25 -9.125 1 94.06 82 ASN B O 1
ATOM 3298 N N . LEU B 1 83 ? -22.547 -22.75 -7.004 1 93.5 83 LEU B N 1
ATOM 3299 C CA . LEU B 1 83 ? -23.953 -22.359 -7.035 1 93.5 83 LEU B CA 1
ATOM 3300 C C . LEU B 1 83 ? -24.109 -20.844 -6.902 1 93.5 83 LEU B C 1
ATOM 3302 O O . LEU B 1 83 ? -23.469 -20.234 -6.039 1 93.5 83 LEU B O 1
ATOM 3306 N N . PRO B 1 84 ? -24.906 -20.219 -7.758 1 93.19 84 PRO B N 1
ATOM 3307 C CA . PRO B 1 84 ? -25.141 -18.781 -7.637 1 93.19 84 PRO B CA 1
ATOM 3308 C C . PRO B 1 84 ? -26 -18.422 -6.438 1 93.19 84 PRO B C 1
ATOM 3310 O O . PRO B 1 84 ? -26.609 -19.297 -5.824 1 93.19 84 PRO B O 1
ATOM 3313 N N . PRO B 1 85 ? -26.031 -17.141 -6.074 1 93.31 85 PRO B N 1
ATOM 3314 C CA . PRO B 1 85 ? -26.859 -16.719 -4.941 1 93.31 85 PRO B CA 1
ATOM 3315 C C . PRO B 1 85 ? -28.344 -17.016 -5.145 1 93.31 85 PRO B C 1
ATOM 3317 O O . PRO B 1 85 ? -28.859 -16.828 -6.246 1 93.31 85 PRO B O 1
ATOM 3320 N N . LYS B 1 86 ? -28.922 -17.516 -4.156 1 92.38 86 LYS B N 1
ATOM 3321 C CA . LYS B 1 86 ? -30.344 -17.844 -4.219 1 92.38 86 LYS B CA 1
ATOM 3322 C C . LYS B 1 86 ? -31 -17.656 -2.859 1 92.38 86 LYS B C 1
ATOM 3324 O O . LYS B 1 86 ? -30.516 -18.172 -1.85 1 92.38 86 LYS B O 1
ATOM 3329 N N . LEU B 1 87 ? -31.875 -16.812 -2.746 1 86.62 87 LEU B N 1
ATOM 3330 C CA . LEU B 1 87 ? -32.688 -16.609 -1.548 1 86.62 87 LEU B CA 1
ATOM 3331 C C . LEU B 1 87 ? -34.125 -16.984 -1.808 1 86.62 87 LEU B C 1
ATOM 3333 O O . LEU B 1 87 ? -34.75 -17.734 -1.029 1 86.62 87 LEU B O 1
ATOM 3337 N N . SER B 1 88 ? -34.625 -16.297 -2.855 1 81.5 88 SER B N 1
ATOM 3338 C CA . SER B 1 88 ? -36 -16.562 -3.293 1 81.5 88 SER B CA 1
ATOM 3339 C C . SER B 1 88 ? -36.125 -16.531 -4.812 1 81.5 88 SER B C 1
ATOM 3341 O O . SER B 1 88 ? -35.312 -15.883 -5.484 1 81.5 88 SER B O 1
ATOM 3343 N N . GLY B 1 89 ? -36.906 -17.281 -5.316 1 72 89 GLY B N 1
ATOM 3344 C CA . GLY B 1 89 ? -37.094 -17.359 -6.758 1 72 89 GLY B CA 1
ATOM 3345 C C . GLY B 1 89 ? -37.5 -16.031 -7.379 1 72 89 GLY B C 1
ATOM 3346 O O . GLY B 1 89 ? -37.281 -15.812 -8.57 1 72 89 GLY B O 1
ATOM 3347 N N . ASP B 1 90 ? -37.875 -15.148 -6.598 1 78 90 ASP B N 1
ATOM 3348 C CA . ASP B 1 90 ? -38.469 -13.938 -7.148 1 78 90 ASP B CA 1
ATOM 3349 C C . ASP B 1 90 ? -37.5 -12.758 -7.074 1 78 90 ASP B C 1
ATOM 3351 O O . ASP B 1 90 ? -37.781 -11.688 -7.613 1 78 90 ASP B O 1
ATOM 3355 N N . LEU B 1 91 ? -36.5 -12.984 -6.477 1 79.69 91 LEU B N 1
ATOM 3356 C CA . LEU B 1 91 ? -35.594 -11.852 -6.305 1 79.69 91 LEU B CA 1
ATOM 3357 C C . LEU B 1 91 ? -34.531 -11.82 -7.422 1 79.69 91 LEU B C 1
ATOM 3359 O O . LEU B 1 91 ? -33.812 -12.797 -7.637 1 79.69 91 LEU B O 1
ATOM 3363 N N . PRO B 1 92 ? -34.531 -10.633 -8.047 1 77.81 92 PRO B N 1
ATOM 3364 C CA . PRO B 1 92 ? -33.5 -10.516 -9.086 1 77.81 92 PRO B CA 1
ATOM 3365 C C . PRO B 1 92 ? -32.094 -10.641 -8.531 1 77.81 92 PRO B C 1
ATOM 3367 O O . PRO B 1 92 ? -31.828 -10.195 -7.41 1 77.81 92 PRO B O 1
ATOM 3370 N N . PHE B 1 93 ? -31.172 -11.422 -8.93 1 75.5 93 PHE B N 1
ATOM 3371 C CA . PHE B 1 93 ? -29.766 -11.617 -8.578 1 75.5 93 PHE B CA 1
ATOM 3372 C C . PHE B 1 93 ? -29.625 -12.664 -7.484 1 75.5 93 PHE B C 1
ATOM 3374 O O . PHE B 1 93 ? -28.5 -13.094 -7.172 1 75.5 93 PHE B O 1
ATOM 3381 N N . TRP B 1 94 ? -30.812 -13.055 -6.902 1 84.19 94 TRP B N 1
ATOM 3382 C CA . TRP B 1 94 ? -30.812 -14.055 -5.844 1 84.19 94 TRP B CA 1
ATOM 3383 C C . TRP B 1 94 ? -31.781 -15.188 -6.164 1 84.19 94 TRP B C 1
ATOM 3385 O O . TRP B 1 94 ? -32.5 -15.68 -5.277 1 84.19 94 TRP B O 1
ATOM 3395 N N . ASN B 1 95 ? -31.953 -15.375 -7.395 1 83.06 95 ASN B N 1
ATOM 3396 C CA . ASN B 1 95 ? -32.938 -16.391 -7.789 1 83.06 95 ASN B CA 1
ATOM 3397 C C . ASN B 1 95 ? -32.25 -17.688 -8.203 1 83.06 95 ASN B C 1
ATOM 3399 O O . ASN B 1 95 ? -32.938 -18.656 -8.578 1 83.06 95 ASN B O 1
ATOM 3403 N N . GLY B 1 96 ? -30.938 -17.703 -8.203 1 83.62 96 GLY B N 1
ATOM 3404 C CA . GLY B 1 96 ? -30.234 -18.922 -8.547 1 83.62 96 GLY B CA 1
ATOM 3405 C C . GLY B 1 96 ? -29.953 -19.047 -10.031 1 83.62 96 GLY B C 1
ATOM 3406 O O . GLY B 1 96 ? -29.234 -19.953 -10.453 1 83.62 96 GLY B O 1
ATOM 3407 N N . ASP B 1 97 ? -30.516 -18.062 -10.781 1 81.38 97 ASP B N 1
ATOM 3408 C CA . ASP B 1 97 ? -30.281 -18.078 -12.227 1 81.38 97 ASP B CA 1
ATOM 3409 C C . ASP B 1 97 ? -28.906 -17.531 -12.562 1 81.38 97 ASP B C 1
ATOM 3411 O O . ASP B 1 97 ? -28.453 -16.547 -11.977 1 81.38 97 ASP B O 1
ATOM 3415 N N . PHE B 1 98 ? -28.281 -18.312 -13.344 1 84.25 98 PHE B N 1
ATOM 3416 C CA . PHE B 1 98 ? -26.922 -17.922 -13.727 1 84.25 98 PHE B CA 1
ATOM 3417 C C . PHE B 1 98 ? -26.578 -18.469 -15.109 1 84.25 98 PHE B C 1
ATOM 3419 O O . PHE B 1 98 ? -27.047 -19.547 -15.492 1 84.25 98 PHE B O 1
ATOM 3426 N N . LYS B 1 99 ? -26 -17.578 -15.797 1 78.69 99 LYS B N 1
ATOM 3427 C CA . LYS B 1 99 ? -25.5 -18.047 -17.078 1 78.69 99 LYS B CA 1
ATOM 3428 C C . LYS B 1 99 ? -24.219 -18.859 -16.906 1 78.69 99 LYS B C 1
ATOM 3430 O O . LYS B 1 99 ? -23.141 -18.312 -16.719 1 78.69 99 LYS B O 1
ATOM 3435 N N . ALA B 1 100 ? -24.406 -20.188 -16.891 1 72.62 100 ALA B N 1
ATOM 3436 C CA . ALA B 1 100 ? -23.266 -21.062 -16.703 1 72.62 100 ALA B CA 1
ATOM 3437 C C . ALA B 1 100 ? -22.266 -20.922 -17.859 1 72.62 100 ALA B C 1
ATOM 3439 O O . ALA B 1 100 ? -22.656 -20.531 -18.969 1 72.62 100 ALA B O 1
ATOM 3440 N N . PRO B 1 101 ? -21 -21.094 -17.562 1 72.81 101 PRO B N 1
ATOM 3441 C CA . PRO B 1 101 ? -20.016 -21.016 -18.641 1 72.81 101 PRO B CA 1
ATOM 3442 C C . PRO B 1 101 ? -20.375 -21.906 -19.828 1 72.81 101 PRO B C 1
ATOM 3444 O O . PRO B 1 101 ? -20.672 -23.094 -19.656 1 72.81 101 PRO B O 1
ATOM 3447 N N . GLY B 1 102 ? -20.391 -21.328 -20.938 1 69.62 102 GLY B N 1
ATOM 3448 C CA . GLY B 1 102 ? -20.656 -22.109 -22.141 1 69.62 102 GLY B CA 1
ATOM 3449 C C . GLY B 1 102 ? -22.125 -22.125 -22.531 1 69.62 102 GLY B C 1
ATOM 3450 O O . GLY B 1 102 ? -22.469 -22.562 -23.625 1 69.62 102 GLY B O 1
ATOM 3451 N N . SER B 1 103 ? -22.938 -21.703 -21.531 1 72.88 103 SER B N 1
ATOM 3452 C CA . SER B 1 103 ? -24.375 -21.719 -21.828 1 72.88 103 SER B CA 1
ATOM 3453 C C . SER B 1 103 ? -24.844 -20.375 -22.375 1 72.88 103 SER B C 1
ATOM 3455 O O . SER B 1 103 ? -24.281 -19.328 -22.047 1 72.88 103 SER B O 1
ATOM 3457 N N . ALA B 1 104 ? -25.703 -20.391 -23.328 1 77.06 104 ALA B N 1
ATOM 3458 C CA . ALA B 1 104 ? -26.219 -19.188 -23.969 1 77.06 104 ALA B CA 1
ATOM 3459 C C . ALA B 1 104 ? -27.328 -18.547 -23.125 1 77.06 104 ALA B C 1
ATOM 3461 O O . ALA B 1 104 ? -27.609 -17.344 -23.266 1 77.06 104 ALA B O 1
ATOM 3462 N N . GLU B 1 105 ? -27.938 -19.438 -22.328 1 79.69 105 GLU B N 1
ATOM 3463 C CA . GLU B 1 105 ? -29.078 -18.906 -21.594 1 79.69 105 GLU B CA 1
ATOM 3464 C C . GLU B 1 105 ? -28.906 -19.109 -20.094 1 79.69 105 GLU B C 1
ATOM 3466 O O . GLU B 1 105 ? -28.125 -19.953 -19.656 1 79.69 105 GLU B O 1
ATOM 3471 N N . LYS B 1 106 ? -29.531 -18.172 -19.422 1 84.38 106 LYS B N 1
ATOM 3472 C CA . LYS B 1 106 ? -29.562 -18.312 -17.969 1 84.38 106 LYS B CA 1
ATOM 3473 C C . LYS B 1 106 ? -30.438 -19.5 -17.547 1 84.38 106 LYS B C 1
ATOM 3475 O O . LYS B 1 106 ? -31.5 -19.719 -18.125 1 84.38 106 LYS B O 1
ATOM 3480 N N . THR B 1 107 ? -29.922 -20.344 -16.766 1 83.69 107 THR B N 1
ATOM 3481 C CA . THR B 1 107 ? -30.656 -21.484 -16.25 1 83.69 107 THR B CA 1
ATOM 3482 C C . THR B 1 107 ? -30.625 -21.516 -14.727 1 83.69 107 THR B C 1
ATOM 3484 O O . THR B 1 107 ? -29.797 -20.828 -14.109 1 83.69 107 THR B O 1
ATOM 3487 N N . ASP B 1 108 ? -31.578 -22.172 -14.211 1 86.88 108 ASP B N 1
ATOM 3488 C CA . ASP B 1 108 ? -31.516 -22.438 -12.773 1 86.88 108 ASP B CA 1
ATOM 3489 C C . ASP B 1 108 ? -30.469 -23.484 -12.445 1 86.88 108 ASP B C 1
ATOM 3491 O O . ASP B 1 108 ? -30.703 -24.688 -12.586 1 86.88 108 ASP B O 1
ATOM 3495 N N . VAL B 1 109 ? -29.438 -23.141 -11.906 1 89.81 109 VAL B N 1
ATOM 3496 C CA . VAL B 1 109 ? -28.266 -23.984 -11.695 1 89.81 109 VAL B CA 1
ATOM 3497 C C . VAL B 1 109 ? -28.531 -24.984 -10.578 1 89.81 109 VAL B C 1
ATOM 3499 O O . VAL B 1 109 ? -28.047 -26.109 -10.609 1 89.81 109 VAL B O 1
ATOM 3502 N N . TYR B 1 110 ? -29.344 -24.594 -9.617 1 91.75 110 TYR B N 1
ATOM 3503 C CA . TYR B 1 110 ? -29.672 -25.484 -8.516 1 91.75 110 TYR B CA 1
ATOM 3504 C C . TYR B 1 110 ? -30.422 -26.719 -9.016 1 91.75 110 TYR B C 1
ATOM 3506 O O . TYR B 1 110 ? -30.094 -27.844 -8.617 1 91.75 110 TYR B O 1
ATOM 3514 N N . LYS B 1 111 ? -31.359 -26.469 -9.883 1 88.94 111 LYS B N 1
ATOM 3515 C CA . LYS B 1 111 ? -32.125 -27.578 -10.453 1 88.94 111 LYS B CA 1
ATOM 3516 C C . LYS B 1 111 ? -31.25 -28.406 -11.391 1 88.94 111 LYS B C 1
ATOM 3518 O O . LYS B 1 111 ? -31.312 -29.641 -11.367 1 88.94 111 LYS B O 1
ATOM 3523 N N . ALA B 1 112 ? -30.5 -27.703 -12.164 1 88.44 112 ALA B N 1
ATOM 3524 C CA . ALA B 1 112 ? -29.656 -28.375 -13.156 1 88.44 112 ALA B CA 1
ATOM 3525 C C . ALA B 1 112 ? -28.625 -29.281 -12.492 1 88.44 112 ALA B C 1
ATOM 3527 O O . ALA B 1 112 ? -28.266 -30.328 -13.031 1 88.44 112 ALA B O 1
ATOM 3528 N N . GLN B 1 113 ? -28.203 -28.906 -11.281 1 91.5 113 GLN B N 1
ATOM 3529 C CA . GLN B 1 113 ? -27.156 -29.656 -10.602 1 91.5 113 GLN B CA 1
ATOM 3530 C C . GLN B 1 113 ? -27.75 -30.625 -9.578 1 91.5 113 GLN B C 1
ATOM 3532 O O . GLN B 1 113 ? -27 -31.312 -8.867 1 91.5 113 GLN B O 1
ATOM 3537 N N . GLY B 1 114 ? -29.078 -30.594 -9.422 1 91.62 114 GLY B N 1
ATOM 3538 C CA . GLY B 1 114 ? -29.766 -31.562 -8.57 1 91.62 114 GLY B CA 1
ATOM 3539 C C . GLY B 1 114 ? -29.75 -31.172 -7.105 1 91.62 114 GLY B C 1
ATOM 3540 O O . GLY B 1 114 ? -29.75 -32.031 -6.23 1 91.62 114 GLY B O 1
ATOM 3541 N N . VAL B 1 115 ? -29.641 -29.969 -6.828 1 92.5 115 VAL B N 1
ATOM 3542 C CA . VAL B 1 115 ? -29.656 -29.5 -5.445 1 92.5 115 VAL B CA 1
ATOM 3543 C C . VAL B 1 115 ? -31.078 -29.609 -4.883 1 92.5 115 VAL B C 1
ATOM 3545 O O . VAL B 1 115 ? -32.031 -29.188 -5.527 1 92.5 115 VAL B O 1
ATOM 3548 N N . PRO B 1 116 ? -31.172 -30.188 -3.729 1 92.06 116 PRO B N 1
ATOM 3549 C CA . PRO B 1 116 ? -32.5 -30.234 -3.113 1 92.06 116 PRO B CA 1
ATOM 3550 C C . PRO B 1 116 ? -33.156 -28.859 -2.955 1 92.06 116 PRO B C 1
ATOM 3552 O O . PRO B 1 116 ? -32.438 -27.875 -2.676 1 92.06 116 PRO B O 1
ATOM 3555 N N . GLU B 1 117 ? -34.438 -28.75 -3.02 1 87.19 117 GLU B N 1
ATOM 3556 C CA . GLU B 1 117 ? -35.188 -27.484 -3.002 1 87.19 117 GLU B CA 1
ATOM 3557 C C . GLU B 1 117 ? -35 -26.75 -1.675 1 87.19 117 GLU B C 1
ATOM 3559 O O . GLU B 1 117 ? -35.031 -25.531 -1.628 1 87.19 117 GLU B O 1
ATOM 3564 N N . LYS B 1 118 ? -34.656 -27.5 -0.763 1 88.06 118 LYS B N 1
ATOM 3565 C CA . LYS B 1 118 ? -34.562 -26.906 0.567 1 88.06 118 LYS B CA 1
ATOM 3566 C C . LYS B 1 118 ? -33.219 -26.203 0.748 1 88.06 118 LYS B C 1
ATOM 3568 O O . LYS B 1 118 ? -33.094 -25.312 1.588 1 88.06 118 LYS B O 1
ATOM 3573 N N . ASP B 1 119 ? -32.312 -26.594 -0.034 1 90.38 119 ASP B N 1
ATOM 3574 C CA . ASP B 1 119 ? -30.953 -26.031 0.126 1 90.38 119 ASP B CA 1
ATOM 3575 C C . ASP B 1 119 ? -30.797 -24.766 -0.7 1 90.38 119 ASP B C 1
ATOM 3577 O O . ASP B 1 119 ? -30.953 -24.781 -1.922 1 90.38 119 ASP B O 1
ATOM 3581 N N . LYS B 1 120 ? -30.703 -23.641 -0.008 1 91.06 120 LYS B N 1
ATOM 3582 C CA . LYS B 1 120 ? -30.453 -22.344 -0.643 1 91.06 120 LYS B CA 1
ATOM 3583 C C . LYS B 1 120 ? -29.281 -21.625 0.012 1 91.06 120 LYS B C 1
ATOM 3585 O O . LYS B 1 120 ? -29.109 -21.688 1.23 1 91.06 120 LYS B O 1
ATOM 3590 N N . TYR B 1 121 ? -28.531 -21.047 -0.802 1 93.94 121 TYR B N 1
ATOM 3591 C CA . TYR B 1 121 ? -27.359 -20.312 -0.331 1 93.94 121 TYR B CA 1
ATOM 3592 C C . TYR B 1 121 ? -27.438 -18.844 -0.709 1 93.94 121 TYR B C 1
ATOM 3594 O O . TYR B 1 121 ? -27.375 -18.5 -1.89 1 93.94 121 TYR B O 1
ATOM 3602 N N . VAL B 1 122 ? -27.469 -18.047 0.2 1 93.75 122 VAL B N 1
ATOM 3603 C CA . VAL B 1 122 ? -27.719 -16.625 0.037 1 93.75 122 VAL B CA 1
ATOM 3604 C C . VAL B 1 122 ? -26.672 -16 -0.881 1 93.75 122 VAL B C 1
ATOM 3606 O O . VAL B 1 122 ? -27 -15.188 -1.75 1 93.75 122 VAL B O 1
ATOM 3609 N N . PHE B 1 123 ? -25.391 -16.391 -0.714 1 95.88 123 PHE B N 1
ATOM 3610 C CA . PHE B 1 123 ? -24.312 -15.82 -1.527 1 95.88 123 PHE B CA 1
ATOM 3611 C C . PHE B 1 123 ? -23.766 -16.859 -2.494 1 95.88 123 PHE B C 1
ATOM 3613 O O . PHE B 1 123 ? -22.734 -16.641 -3.133 1 95.88 123 PHE B O 1
ATOM 3620 N N . GLY B 1 124 ? -24.469 -17.938 -2.527 1 95.12 124 GLY B N 1
ATOM 3621 C CA . GLY B 1 124 ? -23.953 -19.016 -3.365 1 95.12 124 GLY B CA 1
ATOM 3622 C C . GLY B 1 124 ? -22.859 -19.828 -2.703 1 95.12 124 GLY B C 1
ATOM 3623 O O . GLY B 1 124 ? -22.688 -19.766 -1.482 1 95.12 124 GLY B O 1
ATOM 3624 N N . THR B 1 125 ? -22.188 -20.688 -3.531 1 95.5 125 THR B N 1
ATOM 3625 C CA . THR B 1 125 ? -21.125 -21.547 -3.018 1 95.5 125 THR B CA 1
ATOM 3626 C C . THR B 1 125 ? -19.859 -21.422 -3.857 1 95.5 125 THR B C 1
ATOM 3628 O O . THR B 1 125 ? -19.875 -20.812 -4.93 1 95.5 125 THR B O 1
ATOM 3631 N N . ASP B 1 126 ? -18.766 -21.812 -3.266 1 95.12 126 ASP B N 1
ATOM 3632 C CA . ASP B 1 126 ? -17.516 -21.797 -4.012 1 95.12 126 ASP B CA 1
ATOM 3633 C C . ASP B 1 126 ? -17.312 -23.094 -4.789 1 95.12 126 ASP B C 1
ATOM 3635 O O . ASP B 1 126 ? -18.25 -23.875 -4.945 1 95.12 126 ASP B O 1
ATOM 3639 N N . LYS B 1 127 ? -16.188 -23.312 -5.336 1 92.31 127 LYS B N 1
ATOM 3640 C CA . LYS B 1 127 ? -15.898 -24.438 -6.227 1 92.31 127 LYS B CA 1
ATOM 3641 C C . LYS B 1 127 ? -16.047 -25.766 -5.496 1 92.31 127 LYS B C 1
ATOM 3643 O O . LYS B 1 127 ? -16.328 -26.797 -6.117 1 92.31 127 LYS B O 1
ATOM 3648 N N . TYR B 1 128 ? -15.914 -25.75 -4.156 1 93.25 128 TYR B N 1
ATOM 3649 C CA . TYR B 1 128 ? -15.992 -26.969 -3.361 1 93.25 128 TYR B CA 1
ATOM 3650 C C . TYR B 1 128 ? -17.391 -27.156 -2.797 1 93.25 128 TYR B C 1
ATOM 3652 O O . TYR B 1 128 ? -17.703 -28.203 -2.205 1 93.25 128 TYR B O 1
ATOM 3660 N N . GLY B 1 129 ? -18.25 -26.156 -2.971 1 94.06 129 GLY B N 1
ATOM 3661 C CA . GLY B 1 129 ? -19.609 -26.25 -2.459 1 94.06 129 GLY B CA 1
ATOM 3662 C C . GLY B 1 129 ? -19.766 -25.625 -1.083 1 94.06 129 GLY B C 1
ATOM 3663 O O . GLY B 1 129 ? -20.797 -25.844 -0.422 1 94.06 129 GLY B O 1
ATOM 3664 N N . ARG B 1 130 ? -18.781 -24.938 -0.658 1 95.56 130 ARG B N 1
ATOM 3665 C CA . ARG B 1 130 ? -18.875 -24.281 0.642 1 95.56 130 ARG B CA 1
ATOM 3666 C C . ARG B 1 130 ? -19.703 -23 0.55 1 95.56 130 ARG B C 1
ATOM 3668 O O . ARG B 1 130 ? -19.625 -22.266 -0.435 1 95.56 130 ARG B O 1
ATOM 3675 N N . SER B 1 131 ? -20.438 -22.672 1.586 1 95.69 131 SER B N 1
ATOM 3676 C CA . SER B 1 131 ? -21.297 -21.5 1.625 1 95.69 131 SER B CA 1
ATOM 3677 C C . SER B 1 131 ? -20.484 -20.219 1.615 1 95.69 131 SER B C 1
ATOM 3679 O O . SER B 1 131 ? -19.734 -19.953 2.551 1 95.69 131 SER B O 1
ATOM 3681 N N . LEU B 1 132 ? -20.703 -19.422 0.622 1 96.94 132 LEU B N 1
ATOM 3682 C CA . LEU B 1 132 ? -19.969 -18.156 0.527 1 96.94 132 LEU B CA 1
ATOM 3683 C C . LEU B 1 132 ? -20.422 -17.188 1.622 1 96.94 132 LEU B C 1
ATOM 3685 O O . LEU B 1 132 ? -19.625 -16.391 2.115 1 96.94 132 LEU B O 1
ATOM 3689 N N . ALA B 1 133 ? -21.672 -17.344 1.995 1 96.56 133 ALA B N 1
ATOM 3690 C CA . ALA B 1 133 ? -22.172 -16.469 3.064 1 96.56 133 ALA B CA 1
ATOM 3691 C C . ALA B 1 133 ? -21.453 -16.766 4.379 1 96.56 133 ALA B C 1
ATOM 3693 O O . ALA B 1 133 ? -20.984 -15.844 5.055 1 96.56 133 ALA B O 1
ATOM 3694 N N . LYS B 1 134 ? -21.344 -18 4.723 1 96.75 134 LYS B N 1
ATOM 3695 C CA . LYS B 1 134 ? -20.672 -18.391 5.961 1 96.75 134 LYS B CA 1
ATOM 3696 C C . LYS B 1 134 ? -19.188 -18.047 5.914 1 96.75 134 LYS B C 1
ATOM 3698 O O . LYS B 1 134 ? -18.625 -17.547 6.891 1 96.75 134 LYS B O 1
ATOM 3703 N N . ARG B 1 135 ? -18.625 -18.266 4.781 1 97.25 135 ARG B N 1
ATOM 3704 C CA . ARG B 1 135 ? -17.203 -17.984 4.637 1 97.25 135 ARG B CA 1
ATOM 3705 C C . ARG B 1 135 ? -16.922 -16.484 4.664 1 97.25 135 ARG B C 1
ATOM 3707 O O . ARG B 1 135 ? -15.875 -16.047 5.145 1 97.25 135 ARG B O 1
ATOM 3714 N N . THR B 1 136 ? -17.828 -15.719 4.156 1 97.06 136 THR B N 1
ATOM 3715 C CA . THR B 1 136 ? -17.688 -14.266 4.199 1 97.06 136 THR B CA 1
ATOM 3716 C C . THR B 1 136 ? -17.797 -13.75 5.633 1 97.06 136 THR B C 1
ATOM 3718 O O . THR B 1 136 ? -17.047 -12.852 6.035 1 97.06 136 THR B O 1
ATOM 3721 N N . VAL B 1 137 ? -18.688 -14.352 6.387 1 97.19 137 VAL B N 1
ATOM 3722 C CA . VAL B 1 137 ? -18.859 -13.969 7.781 1 97.19 137 VAL B CA 1
ATOM 3723 C C . VAL B 1 137 ? -17.578 -14.258 8.562 1 97.19 137 VAL B C 1
ATOM 3725 O O . VAL B 1 137 ? -17.078 -13.398 9.297 1 97.19 137 VAL B O 1
ATOM 3728 N N . VAL B 1 138 ? -17.062 -15.414 8.367 1 96.56 138 VAL B N 1
ATOM 3729 C CA . VAL B 1 138 ? -15.828 -15.781 9.039 1 96.56 138 VAL B CA 1
ATOM 3730 C C . VAL B 1 138 ? -14.68 -14.914 8.523 1 96.56 138 VAL B C 1
ATOM 3732 O O . VAL B 1 138 ? -13.836 -14.469 9.305 1 96.56 138 VAL B O 1
ATOM 3735 N N . GLY B 1 139 ? -14.703 -14.68 7.23 1 96 139 GLY B N 1
ATOM 3736 C CA . GLY B 1 139 ? -13.695 -13.82 6.621 1 96 139 GLY B CA 1
ATOM 3737 C C . GLY B 1 139 ? -13.688 -12.414 7.184 1 96 139 GLY B C 1
ATOM 3738 O O . GLY B 1 139 ? -12.625 -11.836 7.406 1 96 139 GLY B O 1
ATOM 3739 N N . LEU B 1 140 ? -14.852 -11.922 7.391 1 96.25 140 LEU B N 1
ATOM 3740 C CA . LEU B 1 140 ? -14.984 -10.602 7.996 1 96.25 140 LEU B CA 1
ATOM 3741 C C . LEU B 1 140 ? -14.375 -10.578 9.391 1 96.25 140 LEU B C 1
ATOM 3743 O O . LEU B 1 140 ? -13.633 -9.656 9.734 1 96.25 140 LEU B O 1
ATOM 3747 N N . ARG B 1 141 ? -14.625 -11.555 10.156 1 96.25 141 ARG B N 1
ATOM 3748 C CA . ARG B 1 141 ? -14.109 -11.664 11.516 1 96.25 141 ARG B CA 1
ATOM 3749 C C . ARG B 1 141 ? -12.586 -11.727 11.523 1 96.25 141 ARG B C 1
ATOM 3751 O O . ARG B 1 141 ? -11.93 -11 12.266 1 96.25 141 ARG B O 1
ATOM 3758 N N . ILE B 1 142 ? -12.047 -12.539 10.672 1 95.06 142 ILE B N 1
ATOM 3759 C CA . ILE B 1 142 ? -10.602 -12.766 10.641 1 95.06 142 ILE B CA 1
ATOM 3760 C C . ILE B 1 142 ? -9.898 -11.508 10.141 1 95.06 142 ILE B C 1
ATOM 3762 O O . ILE B 1 142 ? -8.875 -11.102 10.703 1 95.06 142 ILE B O 1
ATOM 3766 N N . SER B 1 143 ? -10.414 -10.906 9.078 1 95.19 143 SER B N 1
ATOM 3767 C CA . SER B 1 143 ? -9.82 -9.68 8.547 1 95.19 143 SER B CA 1
ATOM 3768 C C . SER B 1 143 ? -9.836 -8.57 9.586 1 95.19 143 SER B C 1
ATOM 3770 O O . SER B 1 143 ? -8.875 -7.801 9.688 1 95.19 143 SER B O 1
ATOM 3772 N N . LEU B 1 144 ? -10.883 -8.508 10.359 1 95.81 144 LEU B N 1
ATOM 3773 C CA . LEU B 1 144 ? -10.977 -7.488 11.406 1 95.81 144 LEU B CA 1
ATOM 3774 C C . LEU B 1 144 ? -9.969 -7.762 12.516 1 95.81 144 LEU B C 1
ATOM 3776 O O . LEU B 1 144 ? -9.328 -6.832 13.023 1 95.81 144 LEU B O 1
ATOM 3780 N N . ILE B 1 145 ? -9.812 -8.984 12.875 1 95.19 145 ILE B N 1
ATOM 3781 C CA . ILE B 1 145 ? -8.844 -9.359 13.906 1 95.19 145 ILE B CA 1
ATOM 3782 C C . ILE B 1 145 ? -7.438 -8.969 13.461 1 95.19 145 ILE B C 1
ATOM 3784 O O . ILE B 1 145 ? -6.684 -8.367 14.234 1 95.19 145 ILE B O 1
ATOM 3788 N N . ILE B 1 146 ? -7.113 -9.266 12.234 1 95.06 146 ILE B N 1
ATOM 3789 C CA . ILE B 1 146 ? -5.793 -8.969 11.695 1 95.06 146 ILE B CA 1
ATOM 3790 C C . ILE B 1 146 ? -5.57 -7.461 11.672 1 95.06 146 ILE B C 1
ATOM 3792 O O . ILE B 1 146 ? -4.535 -6.969 12.133 1 95.06 146 ILE B O 1
ATOM 3796 N N . ALA B 1 147 ? -6.547 -6.758 11.164 1 95.81 147 ALA B N 1
ATOM 3797 C CA . ALA B 1 147 ? -6.422 -5.312 11.023 1 95.81 147 ALA B CA 1
ATOM 3798 C C . ALA B 1 147 ? -6.312 -4.637 12.391 1 95.81 147 ALA B C 1
ATOM 3800 O O . ALA B 1 147 ? -5.496 -3.734 12.578 1 95.81 147 ALA B O 1
ATOM 3801 N N . LEU B 1 148 ? -7.09 -5.062 13.359 1 95.94 148 LEU B N 1
ATOM 3802 C CA . LEU B 1 148 ? -7.094 -4.453 14.688 1 95.94 148 LEU B CA 1
ATOM 3803 C C . LEU B 1 148 ? -5.812 -4.785 15.438 1 95.94 148 LEU B C 1
ATOM 3805 O O . LEU B 1 148 ? -5.27 -3.943 16.156 1 95.94 148 LEU B O 1
ATOM 3809 N N . ALA B 1 149 ? -5.359 -5.98 15.297 1 96.5 149 ALA B N 1
ATOM 3810 C CA . ALA B 1 149 ? -4.09 -6.352 15.914 1 96.5 149 ALA B CA 1
ATOM 3811 C C . ALA B 1 149 ? -2.938 -5.539 15.336 1 96.5 149 ALA B C 1
ATOM 3813 O O . ALA B 1 149 ? -2.08 -5.047 16.078 1 96.5 149 ALA B O 1
ATOM 3814 N N . ALA B 1 150 ? -2.928 -5.43 14.016 1 96 150 ALA B N 1
ATOM 3815 C CA . ALA B 1 150 ? -1.901 -4.625 13.359 1 96 150 ALA B CA 1
ATOM 3816 C C . ALA B 1 150 ? -2.004 -3.16 13.773 1 96 150 ALA B C 1
ATOM 3818 O O . ALA B 1 150 ? -0.985 -2.486 13.945 1 96 150 ALA B O 1
ATOM 3819 N N . ALA B 1 151 ? -3.213 -2.697 13.883 1 96.5 151 ALA B N 1
ATOM 3820 C CA . ALA B 1 151 ? -3.441 -1.322 14.32 1 96.5 151 ALA B CA 1
ATOM 3821 C C . ALA B 1 151 ? -2.879 -1.093 15.727 1 96.5 151 ALA B C 1
ATOM 3823 O O . ALA B 1 151 ? -2.361 -0.014 16.016 1 96.5 151 ALA B O 1
ATOM 3824 N N . LEU B 1 152 ? -3.01 -2.08 16.562 1 96.69 152 LEU B N 1
ATOM 3825 C CA . LEU B 1 152 ? -2.475 -1.979 17.922 1 96.69 152 LEU B CA 1
ATOM 3826 C C . LEU B 1 152 ? -0.955 -1.866 17.891 1 96.69 152 LEU B C 1
ATOM 3828 O O . LEU B 1 152 ? -0.375 -1.076 18.641 1 96.69 152 LEU B O 1
ATOM 3832 N N . ILE B 1 153 ? -0.354 -2.598 17.062 1 96.12 153 ILE B N 1
ATOM 3833 C CA . ILE B 1 153 ? 1.094 -2.518 16.906 1 96.12 153 ILE B CA 1
ATOM 3834 C C . ILE B 1 153 ? 1.479 -1.136 16.391 1 96.12 153 ILE B C 1
ATOM 3836 O O . ILE B 1 153 ? 2.42 -0.515 16.891 1 96.12 153 ILE B O 1
ATOM 3840 N N . ASP B 1 154 ? 0.764 -0.738 15.414 1 96.06 154 ASP B N 1
ATOM 3841 C CA . ASP B 1 154 ? 0.956 0.587 14.836 1 96.06 154 ASP B CA 1
ATOM 3842 C C . ASP B 1 154 ? 0.875 1.672 15.906 1 96.06 154 ASP B C 1
ATOM 3844 O O . ASP B 1 154 ? 1.717 2.572 15.953 1 96.06 154 ASP B O 1
ATOM 3848 N N . LEU B 1 155 ? -0.077 1.521 16.734 1 95.44 155 LEU B N 1
ATOM 3849 C CA . LEU B 1 155 ? -0.316 2.502 17.781 1 95.44 155 LEU B CA 1
ATOM 3850 C C . LEU B 1 155 ? 0.799 2.467 18.828 1 95.44 155 LEU B C 1
ATOM 3852 O O . LEU B 1 155 ? 1.377 3.504 19.156 1 95.44 155 LEU B O 1
ATOM 3856 N N . VAL B 1 156 ? 1.16 1.356 19.281 1 95.94 156 VAL B N 1
ATOM 3857 C CA . VAL B 1 156 ? 2.113 1.215 20.375 1 95.94 156 VAL B CA 1
ATOM 3858 C C . VAL B 1 156 ? 3.518 1.57 19.891 1 95.94 156 VAL B C 1
ATOM 3860 O O . VAL B 1 156 ? 4.184 2.428 20.469 1 95.94 156 VAL B O 1
ATOM 3863 N N . ILE B 1 157 ? 3.908 1.015 18.812 1 96.81 157 ILE B N 1
ATOM 3864 C CA . ILE B 1 157 ? 5.266 1.227 18.312 1 96.81 157 ILE B CA 1
ATOM 3865 C C . ILE B 1 157 ? 5.367 2.596 17.656 1 96.81 157 ILE B C 1
ATOM 3867 O O . ILE B 1 157 ? 6.305 3.354 17.906 1 96.81 157 ILE B O 1
ATOM 3871 N N . GLY B 1 158 ? 4.406 2.9 16.797 1 96.88 158 GLY B N 1
ATOM 3872 C CA . GLY B 1 158 ? 4.441 4.156 16.078 1 96.88 158 GLY B CA 1
ATOM 3873 C C . GLY B 1 158 ? 4.402 5.375 16.969 1 96.88 158 GLY B C 1
ATOM 3874 O O . GLY B 1 158 ? 5.219 6.289 16.828 1 96.88 158 GLY B O 1
ATOM 3875 N N . VAL B 1 159 ? 3.5 5.375 17.875 1 94.44 159 VAL B N 1
ATOM 3876 C CA . VAL B 1 159 ? 3.348 6.516 18.781 1 94.44 159 VAL B CA 1
ATOM 3877 C C . VAL B 1 159 ? 4.578 6.637 19.672 1 94.44 159 VAL B C 1
ATOM 3879 O O . VAL B 1 159 ? 5.137 7.723 19.828 1 94.44 159 VAL B O 1
ATOM 3882 N N . THR B 1 160 ? 5.02 5.508 20.266 1 94.69 160 THR B N 1
ATOM 3883 C CA . THR B 1 160 ? 6.18 5.52 21.141 1 94.69 160 THR B CA 1
ATOM 3884 C C . THR B 1 160 ? 7.426 5.98 20.391 1 94.69 160 THR B C 1
ATOM 3886 O O . THR B 1 160 ? 8.164 6.84 20.875 1 94.69 160 THR B O 1
ATOM 3889 N N . TYR B 1 161 ? 7.645 5.449 19.234 1 96.56 161 TYR B N 1
ATOM 3890 C CA . TYR B 1 161 ? 8.789 5.812 18.406 1 96.56 161 TYR B CA 1
ATOM 3891 C C . TYR B 1 161 ? 8.734 7.289 18.016 1 96.56 161 TYR B C 1
ATOM 3893 O O . TYR B 1 161 ? 9.75 7.988 18.094 1 96.56 161 TYR B O 1
ATOM 3901 N N . GLY B 1 162 ? 7.547 7.762 17.625 1 95.31 162 GLY B N 1
ATOM 3902 C CA . GLY B 1 162 ? 7.379 9.156 17.234 1 95.31 162 GLY B CA 1
ATOM 3903 C C . GLY B 1 162 ? 7.629 10.125 18.375 1 95.31 162 GLY B C 1
ATOM 3904 O O . GLY B 1 162 ? 8.25 11.172 18.172 1 95.31 162 GLY B O 1
ATOM 3905 N N . ILE B 1 163 ? 7.16 9.781 19.516 1 92.56 163 ILE B N 1
ATOM 3906 C CA . ILE B 1 163 ? 7.344 10.633 20.688 1 92.56 163 ILE B CA 1
ATOM 3907 C C . ILE B 1 163 ? 8.828 10.734 21.031 1 92.56 163 ILE B C 1
ATOM 3909 O O . ILE B 1 163 ? 9.352 11.828 21.25 1 92.56 163 ILE B O 1
ATOM 3913 N N . ILE B 1 164 ? 9.516 9.602 21.047 1 93.69 164 ILE B N 1
ATOM 3914 C CA . ILE B 1 164 ? 10.938 9.578 21.391 1 93.69 164 ILE B CA 1
ATOM 3915 C C . ILE B 1 164 ? 11.727 10.391 20.359 1 93.69 164 ILE B C 1
ATOM 3917 O O . ILE B 1 164 ? 12.539 11.242 20.719 1 93.69 164 ILE B O 1
ATOM 3921 N N . SER B 1 165 ? 11.445 10.133 19.078 1 95.25 165 SER B N 1
ATOM 3922 C CA . SER B 1 165 ? 12.156 10.82 18.016 1 95.25 165 SER B CA 1
ATOM 3923 C C . SER B 1 165 ? 11.914 12.328 18.078 1 95.25 165 SER B C 1
ATOM 3925 O O . SER B 1 165 ? 12.867 13.109 18.031 1 95.25 165 SER B O 1
ATOM 3927 N N . GLY B 1 166 ? 10.711 12.734 18.234 1 91.5 166 GLY B N 1
ATOM 3928 C CA . GLY B 1 166 ? 10.375 14.148 18.281 1 91.5 166 GLY B CA 1
ATOM 3929 C C . GLY B 1 166 ? 10.875 14.836 19.531 1 91.5 166 GLY B C 1
ATOM 3930 O O . GLY B 1 166 ? 11.375 15.961 19.469 1 91.5 166 GLY B O 1
ATOM 3931 N N . TRP B 1 167 ? 10.797 14.188 20.609 1 88.81 167 TRP B N 1
ATOM 3932 C CA . TRP B 1 167 ? 11.117 14.797 21.891 1 88.81 167 TRP B CA 1
ATOM 3933 C C . TRP B 1 167 ? 12.625 14.945 22.062 1 88.81 167 TRP B C 1
ATOM 3935 O O . TRP B 1 167 ? 13.109 15.977 22.531 1 88.81 167 TRP B O 1
ATOM 3945 N N . MET B 1 168 ? 13.344 13.938 21.797 1 90 168 MET B N 1
ATOM 3946 C CA . MET B 1 168 ? 14.789 13.969 21.984 1 90 168 MET B CA 1
ATOM 3947 C C . MET B 1 168 ? 15.453 14.867 20.953 1 90 168 MET B C 1
ATOM 3949 O O . MET B 1 168 ? 16.344 15.656 21.297 1 90 168 MET B O 1
ATOM 3953 N N . GLY B 1 169 ? 15.055 14.742 19.734 1 89.69 169 GLY B N 1
ATOM 3954 C CA . GLY B 1 169 ? 15.625 15.57 18.672 1 89.69 169 GLY B CA 1
ATOM 3955 C C . GLY B 1 169 ? 17.078 15.258 18.406 1 89.69 169 GLY B C 1
ATOM 3956 O O . GLY B 1 169 ? 17.594 14.211 18.812 1 89.69 169 GLY B O 1
ATOM 3957 N N . GLY B 1 170 ? 17.781 16.062 17.547 1 91.88 170 GLY B N 1
ATOM 3958 C CA . GLY B 1 170 ? 19.219 15.977 17.312 1 91.88 170 GLY B CA 1
ATOM 3959 C C . GLY B 1 170 ? 19.641 14.68 16.656 1 91.88 170 GLY B C 1
ATOM 3960 O O . GLY B 1 170 ? 19.047 14.266 15.648 1 91.88 170 GLY B O 1
ATOM 3961 N N . LYS B 1 171 ? 20.641 14.102 17.266 1 95 171 LYS B N 1
ATOM 3962 C CA . LYS B 1 171 ? 21.219 12.898 16.672 1 95 171 LYS B CA 1
ATOM 3963 C C . LYS B 1 171 ? 20.281 11.703 16.828 1 95 171 LYS B C 1
ATOM 3965 O O . LYS B 1 171 ? 20.219 10.844 15.945 1 95 171 LYS B O 1
ATOM 3970 N N . VAL B 1 172 ? 19.578 11.719 17.938 1 95.88 172 VAL B N 1
ATOM 3971 C CA . VAL B 1 172 ? 18.656 10.617 18.156 1 95.88 172 VAL B CA 1
ATOM 3972 C C . VAL B 1 172 ? 17.547 10.648 17.109 1 95.88 172 VAL B C 1
ATOM 3974 O O . VAL B 1 172 ? 17.25 9.625 16.484 1 95.88 172 VAL B O 1
ATOM 3977 N N . ASP B 1 173 ? 17.016 11.773 16.844 1 95.38 173 ASP B N 1
ATOM 3978 C CA . ASP B 1 173 ? 16 11.953 15.812 1 95.38 173 ASP B CA 1
ATOM 3979 C C . ASP B 1 173 ? 16.547 11.57 14.438 1 95.38 173 ASP B C 1
ATOM 3981 O O . ASP B 1 173 ? 15.875 10.875 13.672 1 95.38 173 ASP B O 1
ATOM 3985 N N . MET B 1 174 ? 17.75 11.977 14.227 1 92.88 174 MET B N 1
ATOM 3986 C CA . MET B 1 174 ? 18.375 11.695 12.93 1 92.88 174 MET B CA 1
ATOM 3987 C C . MET B 1 174 ? 18.516 10.195 12.703 1 92.88 174 MET B C 1
ATOM 3989 O O . MET B 1 174 ? 18.156 9.688 11.641 1 92.88 174 MET B O 1
ATOM 3993 N N . VAL B 1 175 ? 18.969 9.539 13.68 1 96.5 175 VAL B N 1
ATOM 3994 C CA . VAL B 1 175 ? 19.188 8.102 13.562 1 96.5 175 VAL B CA 1
ATOM 3995 C C . VAL B 1 175 ? 17.844 7.383 13.438 1 96.5 175 VAL B C 1
ATOM 3997 O O . VAL B 1 175 ? 17.703 6.469 12.625 1 96.5 175 VAL B O 1
ATOM 4000 N N . MET B 1 176 ? 16.922 7.812 14.219 1 97.25 176 MET B N 1
ATOM 4001 C CA . MET B 1 176 ? 15.609 7.168 14.211 1 97.25 176 MET B CA 1
ATOM 4002 C C . MET B 1 176 ? 14.914 7.383 12.867 1 97.25 176 MET B C 1
ATOM 4004 O O . MET B 1 176 ? 14.273 6.469 12.344 1 97.25 176 MET B O 1
ATOM 4008 N N . GLN B 1 177 ? 15.094 8.492 12.266 1 94.19 177 GLN B N 1
ATOM 4009 C CA . GLN B 1 177 ? 14.516 8.758 10.953 1 94.19 177 GLN B CA 1
ATOM 4010 C C . GLN B 1 177 ? 15.211 7.938 9.867 1 94.19 177 GLN B C 1
ATOM 4012 O O . GLN B 1 177 ? 14.562 7.445 8.945 1 94.19 177 GLN B O 1
ATOM 4017 N N . ARG B 1 178 ? 16.547 7.777 10.062 1 93.88 178 ARG B N 1
ATOM 4018 C CA . ARG B 1 178 ? 17.281 6.945 9.117 1 93.88 178 ARG B CA 1
ATOM 4019 C C . ARG B 1 178 ? 16.781 5.504 9.148 1 93.88 178 ARG B C 1
ATOM 4021 O O . ARG B 1 178 ? 16.672 4.859 8.102 1 93.88 178 ARG B O 1
ATOM 4028 N N . ILE B 1 179 ? 16.484 5.055 10.258 1 96.5 179 ILE B N 1
ATOM 4029 C CA . ILE B 1 179 ? 15.984 3.693 10.414 1 96.5 179 ILE B CA 1
ATOM 4030 C C . ILE B 1 179 ? 14.648 3.555 9.695 1 96.5 179 ILE B C 1
ATOM 4032 O O . ILE B 1 179 ? 14.43 2.588 8.961 1 96.5 179 ILE B O 1
ATOM 4036 N N . ILE B 1 180 ? 13.758 4.5 9.852 1 95.44 180 ILE B N 1
ATOM 4037 C CA . ILE B 1 180 ? 12.453 4.484 9.195 1 95.44 180 ILE B CA 1
ATOM 4038 C C . ILE B 1 180 ? 12.641 4.504 7.68 1 95.44 180 ILE B C 1
ATOM 4040 O O . ILE B 1 180 ? 11.969 3.771 6.957 1 95.44 180 ILE B O 1
ATOM 4044 N N . GLU B 1 181 ? 13.602 5.277 7.211 1 91.69 181 GLU B N 1
ATOM 4045 C CA . GLU B 1 181 ? 13.836 5.395 5.777 1 91.69 181 GLU B CA 1
ATOM 4046 C C . GLU B 1 181 ? 14.352 4.078 5.195 1 91.69 181 GLU B C 1
ATOM 4048 O O . GLU B 1 181 ? 13.945 3.674 4.105 1 91.69 181 GLU B O 1
ATOM 4053 N N . ILE B 1 182 ? 15.141 3.441 5.914 1 92.94 182 ILE B N 1
ATOM 4054 C CA . ILE B 1 182 ? 15.672 2.154 5.48 1 92.94 182 ILE B CA 1
ATOM 4055 C C . ILE B 1 182 ? 14.547 1.122 5.43 1 92.94 182 ILE B C 1
ATOM 4057 O O . ILE B 1 182 ? 14.422 0.38 4.453 1 92.94 182 ILE B O 1
ATOM 4061 N N . ILE B 1 183 ? 13.758 1.09 6.434 1 93.12 183 ILE B N 1
ATOM 4062 C CA . ILE B 1 183 ? 12.641 0.148 6.484 1 93.12 183 ILE B CA 1
ATOM 4063 C C . ILE B 1 183 ? 11.703 0.395 5.309 1 93.12 183 ILE B C 1
ATOM 4065 O O . ILE B 1 183 ? 11.266 -0.55 4.645 1 93.12 183 ILE B O 1
ATOM 4069 N N . GLN B 1 184 ? 11.453 1.622 4.977 1 90.88 184 GLN B N 1
ATOM 4070 C CA . GLN B 1 184 ? 10.5 1.983 3.93 1 90.88 184 GLN B CA 1
ATOM 4071 C C . GLN B 1 184 ? 11.086 1.738 2.543 1 90.88 184 GLN B C 1
ATOM 4073 O O . GLN B 1 184 ? 10.359 1.702 1.55 1 90.88 184 GLN B O 1
ATOM 4078 N N . SER B 1 185 ? 12.375 1.559 2.484 1 90.75 185 SER B N 1
ATOM 4079 C CA . SER B 1 185 ? 13.023 1.396 1.188 1 90.75 185 SER B CA 1
ATOM 4080 C C . SER B 1 185 ? 13.039 -0.067 0.756 1 90.75 185 SER B C 1
ATOM 4082 O O . SER B 1 185 ? 13.281 -0.373 -0.414 1 90.75 185 SER B O 1
ATOM 4084 N N . VAL B 1 186 ? 12.812 -0.925 1.671 1 90.25 186 VAL B N 1
ATOM 4085 C CA . VAL B 1 186 ? 12.82 -2.355 1.378 1 90.25 186 VAL B CA 1
ATOM 4086 C C . VAL B 1 186 ? 11.469 -2.77 0.808 1 90.25 186 VAL B C 1
ATOM 4088 O O . VAL B 1 186 ? 10.422 -2.422 1.361 1 90.25 186 VAL B O 1
ATOM 4091 N N . PRO B 1 187 ? 11.492 -3.451 -0.271 1 87.31 187 PRO B N 1
ATOM 4092 C CA . PRO B 1 187 ? 10.219 -3.926 -0.814 1 87.31 187 PRO B CA 1
ATOM 4093 C C . PRO B 1 187 ? 9.453 -4.816 0.162 1 87.31 187 PRO B C 1
ATOM 4095 O O . PRO B 1 187 ? 9.969 -5.855 0.59 1 87.31 187 PRO B O 1
ATOM 4098 N N . ASN B 1 188 ? 8.312 -4.441 0.44 1 84.94 188 ASN B N 1
ATOM 4099 C CA . ASN B 1 188 ? 7.516 -5.141 1.443 1 84.94 188 ASN B CA 1
ATOM 4100 C C . ASN B 1 188 ? 7.305 -6.605 1.07 1 84.94 188 ASN B C 1
ATOM 4102 O O . ASN B 1 188 ? 7.27 -7.473 1.944 1 84.94 188 ASN B O 1
ATOM 4106 N N . LEU B 1 189 ? 7.215 -6.836 -0.195 1 81.56 189 LEU B N 1
ATOM 4107 C CA . LEU B 1 189 ? 6.969 -8.195 -0.662 1 81.56 189 LEU B CA 1
ATOM 4108 C C . LEU B 1 189 ? 8.117 -9.117 -0.27 1 81.56 189 LEU B C 1
ATOM 4110 O O . LEU B 1 189 ? 7.895 -10.281 0.066 1 81.56 189 LEU B O 1
ATOM 4114 N N . VAL B 1 190 ? 9.305 -8.586 -0.359 1 83.75 190 VAL B N 1
ATOM 4115 C CA . VAL B 1 190 ? 10.492 -9.375 -0.048 1 83.75 190 VAL B CA 1
ATOM 4116 C C . VAL B 1 190 ? 10.5 -9.734 1.438 1 83.75 190 VAL B C 1
ATOM 4118 O O . VAL B 1 190 ? 10.719 -10.891 1.805 1 83.75 190 VAL B O 1
ATOM 4121 N N . VAL B 1 191 ? 10.18 -8.828 2.197 1 84.5 191 VAL B N 1
ATOM 4122 C CA . VAL B 1 191 ? 10.211 -9.016 3.645 1 84.5 191 VAL B CA 1
ATOM 4123 C C . VAL B 1 191 ? 9.109 -9.992 4.062 1 84.5 191 VAL B C 1
ATOM 4125 O O . VAL B 1 191 ? 9.344 -10.898 4.863 1 84.5 191 VAL B O 1
ATOM 4128 N N . VAL B 1 192 ? 8.016 -9.82 3.51 1 81.81 192 VAL B N 1
ATOM 4129 C CA . VAL B 1 192 ? 6.875 -10.648 3.902 1 81.81 192 VAL B CA 1
ATOM 4130 C C . VAL B 1 192 ? 7.098 -12.086 3.445 1 81.81 192 VAL B C 1
ATOM 4132 O O . VAL B 1 192 ? 6.73 -13.031 4.148 1 81.81 192 VAL B O 1
ATOM 4135 N N . THR B 1 193 ? 7.645 -12.242 2.268 1 81.12 193 THR B N 1
ATOM 4136 C CA . THR B 1 193 ? 7.949 -13.578 1.775 1 81.12 193 THR B CA 1
ATOM 4137 C C . THR B 1 193 ? 8.984 -14.266 2.67 1 81.12 193 THR B C 1
ATOM 4139 O O . THR B 1 193 ? 8.836 -15.445 3 1 81.12 193 THR B O 1
ATOM 4142 N N . MET B 1 194 ? 9.977 -13.461 3.031 1 83.12 194 MET B N 1
ATOM 4143 C CA . MET B 1 194 ? 11 -14.016 3.918 1 83.12 194 MET B CA 1
ATOM 4144 C C . MET B 1 194 ? 10.398 -14.391 5.27 1 83.12 194 MET B C 1
ATOM 4146 O O . MET B 1 194 ? 10.758 -15.43 5.836 1 83.12 194 MET B O 1
ATOM 4150 N N . LEU B 1 195 ? 9.508 -13.633 5.723 1 84.44 195 LEU B N 1
ATOM 4151 C CA . LEU B 1 195 ? 8.852 -13.922 6.996 1 84.44 195 LEU B CA 1
ATOM 4152 C C . LEU B 1 195 ? 7.98 -15.164 6.891 1 84.44 195 LEU B C 1
ATOM 4154 O O . LEU B 1 195 ? 7.918 -15.961 7.828 1 84.44 195 LEU B O 1
ATOM 4158 N N . ALA B 1 196 ? 7.293 -15.234 5.773 1 79.25 196 ALA B N 1
ATOM 4159 C CA . ALA B 1 196 ? 6.461 -16.422 5.551 1 79.25 196 ALA B CA 1
ATOM 4160 C C . ALA B 1 196 ? 7.305 -17.688 5.531 1 79.25 196 ALA B C 1
ATOM 4162 O O . ALA B 1 196 ? 6.855 -18.75 5.984 1 79.25 196 ALA B O 1
ATOM 4163 N N . LEU B 1 197 ? 8.492 -17.609 5.012 1 79.62 197 LEU B N 1
ATOM 4164 C CA . LEU B 1 197 ? 9.391 -18.766 4.98 1 79.62 197 LEU B CA 1
ATOM 4165 C C . LEU B 1 197 ? 9.867 -19.109 6.387 1 79.62 197 LEU B C 1
ATOM 4167 O O . LEU B 1 197 ? 10.039 -20.281 6.711 1 79.62 197 LEU B O 1
ATOM 4171 N N . LEU B 1 198 ? 10.008 -18.109 7.223 1 83.88 198 LEU B N 1
ATOM 4172 C CA . LEU B 1 198 ? 10.555 -18.312 8.555 1 83.88 198 LEU B CA 1
ATOM 4173 C C . LEU B 1 198 ? 9.461 -18.734 9.539 1 83.88 198 LEU B C 1
ATOM 4175 O O . LEU B 1 198 ? 9.664 -19.625 10.359 1 83.88 198 LEU B O 1
ATOM 4179 N N . LEU B 1 199 ? 8.289 -18.094 9.445 1 86.12 199 LEU B N 1
ATOM 4180 C CA . LEU B 1 199 ? 7.238 -18.281 10.438 1 86.12 199 LEU B CA 1
ATOM 4181 C C . LEU B 1 199 ? 6.129 -19.172 9.891 1 86.12 199 LEU B C 1
ATOM 4183 O O . LEU B 1 199 ? 5.309 -19.688 10.656 1 86.12 199 LEU B O 1
ATOM 4187 N N . GLY B 1 200 ? 6.105 -19.359 8.57 1 82.31 200 GLY B N 1
ATOM 4188 C CA . GLY B 1 200 ? 5.008 -20.062 7.938 1 82.31 200 GLY B CA 1
ATOM 4189 C C . GLY B 1 200 ? 3.816 -19.188 7.629 1 82.31 200 GLY B C 1
ATOM 4190 O O . GLY B 1 200 ? 3.793 -18.016 8.008 1 82.31 200 GLY B O 1
ATOM 4191 N N . GLN B 1 201 ? 2.881 -19.703 6.891 1 82.81 201 GLN B N 1
ATOM 4192 C CA . GLN B 1 201 ? 1.634 -19 6.602 1 82.81 201 GLN B CA 1
ATOM 4193 C C . GLN B 1 201 ? 0.741 -18.938 7.836 1 82.81 201 GLN B C 1
ATOM 4195 O O . GLN B 1 201 ? 0.7 -19.875 8.625 1 82.81 201 GLN B O 1
ATOM 4200 N N . GLY B 1 202 ? 0.176 -17.719 8.117 1 86.38 202 GLY B N 1
ATOM 4201 C CA . GLY B 1 202 ? -0.718 -17.641 9.266 1 86.38 202 GLY B CA 1
ATOM 4202 C C . GLY B 1 202 ? -1.054 -16.219 9.672 1 86.38 202 GLY B C 1
ATOM 4203 O O . GLY B 1 202 ? -0.444 -15.273 9.18 1 86.38 202 GLY B O 1
ATOM 4204 N N . ILE B 1 203 ? -1.992 -16.188 10.531 1 89.88 203 ILE B N 1
ATOM 4205 C CA . ILE B 1 203 ? -2.525 -14.914 10.984 1 89.88 203 ILE B CA 1
ATOM 4206 C C . ILE B 1 203 ? -1.434 -14.125 11.711 1 89.88 203 ILE B C 1
ATOM 4208 O O . ILE B 1 203 ? -1.271 -12.93 11.477 1 89.88 203 ILE B O 1
ATOM 4212 N N . SER B 1 204 ? -0.637 -14.828 12.469 1 89.88 204 SER B N 1
ATOM 4213 C CA . SER B 1 204 ? 0.419 -14.156 13.219 1 89.88 204 SER B CA 1
ATOM 4214 C C . SER B 1 204 ? 1.476 -13.57 12.289 1 89.88 204 SER B C 1
ATOM 4216 O O . SER B 1 204 ? 1.958 -12.461 12.508 1 89.88 204 SER B O 1
ATOM 4218 N N . SER B 1 205 ? 1.822 -14.359 11.258 1 88.88 205 SER B N 1
ATOM 4219 C CA . SER B 1 205 ? 2.812 -13.891 10.289 1 88.88 205 SER B CA 1
ATOM 4220 C C . SER B 1 205 ? 2.33 -12.641 9.562 1 88.88 205 SER B C 1
ATOM 4222 O O . SER B 1 205 ? 3.109 -11.719 9.328 1 88.88 205 SER B O 1
ATOM 4224 N N . ILE B 1 206 ? 1.053 -12.594 9.281 1 90.75 206 ILE B N 1
ATOM 4225 C CA . ILE B 1 206 ? 0.466 -11.469 8.562 1 90.75 206 ILE B CA 1
ATOM 4226 C C . ILE B 1 206 ? 0.468 -10.234 9.453 1 90.75 206 ILE B C 1
ATOM 4228 O O . ILE B 1 206 ? 0.843 -9.141 9.016 1 90.75 206 ILE B O 1
ATOM 4232 N N . ILE B 1 207 ? 0.128 -10.438 10.703 1 93.62 207 ILE B N 1
ATOM 4233 C CA . ILE B 1 207 ? 0.066 -9.336 11.656 1 93.62 207 ILE B CA 1
ATOM 4234 C C . ILE B 1 207 ? 1.458 -8.734 11.836 1 93.62 207 ILE B C 1
ATOM 4236 O O . ILE B 1 207 ? 1.622 -7.512 11.812 1 93.62 207 ILE B O 1
ATOM 4240 N N . ILE B 1 208 ? 2.412 -9.547 11.898 1 91 208 ILE B N 1
ATOM 4241 C CA . ILE B 1 208 ? 3.785 -9.094 12.086 1 91 208 ILE B CA 1
ATOM 4242 C C . ILE B 1 208 ? 4.277 -8.391 10.828 1 91 208 ILE B C 1
ATOM 4244 O O . ILE B 1 208 ? 4.938 -7.352 10.906 1 91 208 ILE B O 1
ATOM 4248 N N . ALA B 1 209 ? 3.934 -8.984 9.688 1 90 209 ALA B N 1
ATOM 4249 C CA . ALA B 1 209 ? 4.344 -8.398 8.414 1 90 209 ALA B CA 1
ATOM 4250 C C . ALA B 1 209 ? 3.773 -6.992 8.242 1 90 209 ALA B C 1
ATOM 4252 O O . ALA B 1 209 ? 4.492 -6.066 7.855 1 90 209 ALA B O 1
ATOM 4253 N N . ILE B 1 210 ? 2.527 -6.848 8.555 1 91 210 ILE B N 1
ATOM 4254 C CA . ILE B 1 210 ? 1.876 -5.547 8.438 1 91 210 ILE B CA 1
ATOM 4255 C C . ILE B 1 210 ? 2.453 -4.586 9.477 1 91 210 ILE B C 1
ATOM 4257 O O . ILE B 1 210 ? 2.777 -3.439 9.156 1 91 210 ILE B O 1
ATOM 4261 N N . GLY B 1 211 ? 2.648 -5.109 10.672 1 91.44 211 GLY B N 1
ATOM 4262 C CA . GLY B 1 211 ? 3.148 -4.293 11.773 1 91.44 211 GLY B CA 1
ATOM 4263 C C . GLY B 1 211 ? 4.578 -3.83 11.562 1 91.44 211 GLY B C 1
ATOM 4264 O O . GLY B 1 211 ? 4.977 -2.789 12.094 1 91.44 211 GLY B O 1
ATOM 4265 N N . LEU B 1 212 ? 5.34 -4.48 10.758 1 90.06 212 LEU B N 1
ATOM 4266 C CA . LEU B 1 212 ? 6.742 -4.148 10.531 1 90.06 212 LEU B CA 1
ATOM 4267 C C . LEU B 1 212 ? 6.871 -2.855 9.734 1 90.06 212 LEU B C 1
ATOM 4269 O O . LEU B 1 212 ? 7.875 -2.148 9.844 1 90.06 212 LEU B O 1
ATOM 4273 N N . PHE B 1 213 ? 5.809 -2.531 8.961 1 89.62 213 PHE B N 1
ATOM 4274 C CA . PHE B 1 213 ? 5.91 -1.379 8.07 1 89.62 213 PHE B CA 1
ATOM 4275 C C . PHE B 1 213 ? 4.898 -0.305 8.461 1 89.62 213 PHE B C 1
ATOM 4277 O O . PHE B 1 213 ? 5.184 0.89 8.352 1 89.62 213 PHE B O 1
ATOM 4284 N N . ALA B 1 214 ? 3.812 -0.696 8.961 1 90.56 214 ALA B N 1
ATOM 4285 C CA . ALA B 1 214 ? 2.678 0.208 9.133 1 90.56 214 ALA B CA 1
ATOM 4286 C C . ALA B 1 214 ? 2.975 1.266 10.195 1 90.56 214 ALA B C 1
ATOM 4288 O O . ALA B 1 214 ? 2.482 2.393 10.109 1 90.56 214 ALA B O 1
ATOM 4289 N N . TRP B 1 215 ? 3.863 0.975 11.102 1 95.06 215 TRP B N 1
ATOM 4290 C CA . TRP B 1 215 ? 4.082 1.869 12.234 1 95.06 215 TRP B CA 1
ATOM 4291 C C . TRP B 1 215 ? 4.902 3.086 11.812 1 95.06 215 TRP B C 1
ATOM 4293 O O . TRP B 1 215 ? 4.91 4.105 12.508 1 95.06 215 TRP B O 1
ATOM 4303 N N . THR B 1 216 ? 5.613 3.061 10.742 1 94.44 216 THR B N 1
ATOM 4304 C CA . THR B 1 216 ? 6.531 4.125 10.352 1 94.44 216 THR B CA 1
ATOM 4305 C C . THR B 1 216 ? 5.77 5.406 10.023 1 94.44 216 THR B C 1
ATOM 4307 O O . THR B 1 216 ? 6.215 6.504 10.367 1 94.44 216 THR B O 1
ATOM 4310 N N . GLY B 1 217 ? 4.613 5.277 9.406 1 91.62 217 GLY B N 1
ATOM 4311 C CA . GLY B 1 217 ? 3.791 6.445 9.133 1 91.62 217 GLY B CA 1
ATOM 4312 C C . GLY B 1 217 ? 3.277 7.121 10.391 1 91.62 217 GLY B C 1
ATOM 4313 O O . GLY B 1 217 ? 3.342 8.344 10.516 1 91.62 217 GLY B O 1
ATOM 4314 N N . MET B 1 218 ? 2.809 6.324 11.266 1 94.5 218 MET B N 1
ATOM 4315 C CA . MET B 1 218 ? 2.346 6.828 12.555 1 94.5 218 MET B CA 1
ATOM 4316 C C . MET B 1 218 ? 3.484 7.5 13.312 1 94.5 218 MET B C 1
ATOM 4318 O O . MET B 1 218 ? 3.305 8.578 13.883 1 94.5 218 MET B O 1
ATOM 4322 N N . ALA B 1 219 ? 4.617 6.906 13.258 1 96.38 219 ALA B N 1
ATOM 4323 C CA . ALA B 1 219 ? 5.781 7.461 13.945 1 96.38 219 ALA B CA 1
ATOM 4324 C C . ALA B 1 219 ? 6.129 8.844 13.406 1 96.38 219 ALA B C 1
ATOM 4326 O O . ALA B 1 219 ? 6.383 9.773 14.18 1 96.38 219 ALA B O 1
ATOM 4327 N N . ARG B 1 220 ? 6.094 8.945 12.18 1 92.31 220 ARG B N 1
ATOM 4328 C CA . ARG B 1 220 ? 6.434 10.227 11.57 1 92.31 220 ARG B CA 1
ATOM 4329 C C . ARG B 1 220 ? 5.375 11.281 11.883 1 92.31 220 ARG B C 1
ATOM 4331 O O . ARG B 1 220 ? 5.703 12.445 12.125 1 92.31 220 ARG B O 1
ATOM 4338 N N . GLN B 1 221 ? 4.219 10.891 11.797 1 90.81 221 GLN B N 1
ATOM 4339 C CA . GLN B 1 221 ? 3.137 11.828 12.094 1 90.81 221 GLN B CA 1
ATOM 4340 C C . GLN B 1 221 ? 3.217 12.32 13.531 1 90.81 221 GLN B C 1
ATOM 4342 O O . GLN B 1 221 ? 3.123 13.523 13.789 1 90.81 221 GLN B O 1
ATOM 4347 N N . VAL B 1 222 ? 3.377 11.406 14.414 1 93.38 222 VAL B N 1
ATOM 4348 C CA . VAL B 1 222 ? 3.461 11.758 15.828 1 93.38 222 VAL B CA 1
ATOM 4349 C C . VAL B 1 222 ? 4.703 12.609 16.078 1 93.38 222 VAL B C 1
ATOM 4351 O O . VAL B 1 222 ? 4.648 13.602 16.797 1 93.38 222 VAL B O 1
ATOM 4354 N N . ARG B 1 223 ? 5.77 12.195 15.484 1 94.25 223 ARG B N 1
ATOM 4355 C CA . ARG B 1 223 ? 6.996 12.984 15.594 1 94.25 223 ARG B CA 1
ATOM 4356 C C . ARG B 1 223 ? 6.758 14.43 15.188 1 94.25 223 ARG B C 1
ATOM 4358 O O . ARG B 1 223 ? 7.199 15.359 15.867 1 94.25 223 ARG B O 1
ATOM 4365 N N . ASN B 1 224 ? 6.121 14.641 14.117 1 89.31 224 ASN B N 1
ATOM 4366 C CA . ASN B 1 224 ? 5.871 15.992 13.609 1 89.31 224 ASN B CA 1
ATOM 4367 C C . ASN B 1 224 ? 5.02 16.797 14.578 1 89.31 224 ASN B C 1
ATOM 4369 O O . ASN B 1 224 ? 5.25 18 14.758 1 89.31 224 ASN B O 1
ATOM 4373 N N . MET B 1 225 ? 4.137 16.172 15.18 1 89.25 225 MET B N 1
ATOM 4374 C CA . MET B 1 225 ? 3.303 16.844 16.172 1 89.25 225 MET B CA 1
ATOM 4375 C C . MET B 1 225 ? 4.109 17.188 17.406 1 89.25 225 MET B C 1
ATOM 4377 O O . MET B 1 225 ? 3.936 18.266 17.984 1 89.25 225 MET B O 1
ATOM 4381 N N . VAL B 1 226 ? 4.926 16.281 17.75 1 89.94 226 VAL B N 1
ATOM 4382 C CA . VAL B 1 226 ? 5.758 16.484 18.938 1 89.94 226 VAL B CA 1
ATOM 4383 C C . VAL B 1 226 ? 6.707 17.656 18.703 1 89.94 226 VAL B C 1
ATOM 4385 O O . VAL B 1 226 ? 6.902 18.5 19.594 1 89.94 226 VAL B O 1
ATOM 4388 N N . LEU B 1 227 ? 7.266 17.734 17.594 1 87.94 227 LEU B N 1
ATOM 4389 C CA . LEU B 1 227 ? 8.188 18.812 17.25 1 87.94 227 LEU B CA 1
ATOM 4390 C C . LEU B 1 227 ? 7.488 20.172 17.344 1 87.94 227 LEU B C 1
ATOM 4392 O O . LEU B 1 227 ? 8.07 21.141 17.828 1 87.94 227 LEU B O 1
ATOM 4396 N N . SER B 1 228 ? 6.293 20.188 16.875 1 85.25 228 SER B N 1
ATOM 4397 C CA . SER B 1 228 ? 5.523 21.422 16.922 1 85.25 228 SER B CA 1
ATOM 4398 C C . SER B 1 228 ? 5.09 21.75 18.344 1 85.25 228 SER B C 1
ATOM 4400 O O . SER B 1 228 ? 5.055 22.922 18.734 1 85.25 228 SER B O 1
ATOM 4402 N N . TYR B 1 229 ? 4.844 20.766 19.094 1 82.44 229 TYR B N 1
ATOM 4403 C CA . TYR B 1 229 ? 4.328 20.922 20.453 1 82.44 229 TYR B CA 1
ATOM 4404 C C . TYR B 1 229 ? 5.445 21.328 21.406 1 82.44 229 TYR B C 1
ATOM 4406 O O . TYR B 1 229 ? 5.219 22.094 22.344 1 82.44 229 TYR B O 1
ATOM 4414 N N . LYS B 1 230 ? 6.523 20.75 21.234 1 84.38 230 LYS B N 1
ATOM 4415 C CA . LYS B 1 230 ? 7.637 20.938 22.172 1 84.38 230 LYS B CA 1
ATOM 4416 C C . LYS B 1 230 ? 8.102 22.391 22.172 1 84.38 230 LYS B C 1
ATOM 4418 O O . LYS B 1 230 ? 8.758 22.828 23.125 1 84.38 230 LYS B O 1
ATOM 4423 N N . GLU B 1 231 ? 7.73 23.141 21.203 1 81.88 231 GLU B N 1
ATOM 4424 C CA . GLU B 1 231 ? 8.156 24.531 21.109 1 81.88 231 GLU B CA 1
ATOM 4425 C C . GLU B 1 231 ? 7.137 25.484 21.734 1 81.88 231 GLU B C 1
ATOM 4427 O O . GLU B 1 231 ? 7.348 26.688 21.781 1 81.88 231 GLU B O 1
ATOM 4432 N N . ARG B 1 232 ? 6.184 24.891 22.281 1 81 232 ARG B N 1
ATOM 4433 C CA . ARG B 1 232 ? 5.152 25.719 22.922 1 81 232 ARG B CA 1
ATOM 4434 C C . ARG B 1 232 ? 5.598 26.203 24.297 1 81 232 ARG B C 1
ATOM 4436 O O . ARG B 1 232 ? 6.336 25.5 24.984 1 81 232 ARG B O 1
ATOM 4443 N N . ASP B 1 233 ? 5.121 27.375 24.734 1 74.06 233 ASP B N 1
ATOM 4444 C CA . ASP B 1 233 ? 5.559 28.078 25.938 1 74.06 233 ASP B CA 1
ATOM 4445 C C . ASP B 1 233 ? 5.328 27.234 27.188 1 74.06 233 ASP B C 1
ATOM 4447 O O . ASP B 1 233 ? 6.176 27.188 28.078 1 74.06 233 ASP B O 1
ATOM 4451 N N . PHE B 1 234 ? 4.223 26.625 27.266 1 71.81 234 PHE B N 1
ATOM 4452 C CA . PHE B 1 234 ? 3.904 25.875 28.469 1 71.81 234 PHE B CA 1
ATOM 4453 C C . PHE B 1 234 ? 4.836 24.688 28.625 1 71.81 234 PHE B C 1
ATOM 4455 O O . PHE B 1 234 ? 5.152 24.281 29.75 1 71.81 234 PHE B O 1
ATOM 4462 N N . VAL B 1 235 ? 5.242 24.094 27.562 1 76.69 235 VAL B N 1
ATOM 4463 C CA . VAL B 1 235 ? 6.172 22.969 27.609 1 76.69 235 VAL B CA 1
ATOM 4464 C C . VAL B 1 235 ? 7.535 23.453 28.094 1 76.69 235 VAL B C 1
ATOM 4466 O O . VAL B 1 235 ? 8.164 22.812 28.938 1 76.69 235 VAL B O 1
ATOM 4469 N N . LEU B 1 236 ? 7.863 24.609 27.594 1 76.25 236 LEU B N 1
ATOM 4470 C CA . LEU B 1 236 ? 9.133 25.188 28.016 1 76.25 236 LEU B CA 1
ATOM 4471 C C . LEU B 1 236 ? 9.125 25.547 29.5 1 76.25 236 LEU B C 1
ATOM 4473 O O . LEU B 1 236 ? 10.117 25.328 30.203 1 76.25 236 LEU B O 1
ATOM 4477 N N . ALA B 1 237 ? 7.969 26.016 29.844 1 75.06 237 ALA B N 1
ATOM 4478 C CA . ALA B 1 237 ? 7.805 26.359 31.25 1 75.06 237 ALA B CA 1
ATOM 4479 C C . ALA B 1 237 ? 7.883 25.125 32.125 1 75.06 237 ALA B C 1
ATOM 4481 O O . ALA B 1 237 ? 8.523 25.141 33.188 1 75.06 237 ALA B O 1
ATOM 4482 N N . SER B 1 238 ? 7.316 24.047 31.688 1 78.31 238 SER B N 1
ATOM 4483 C CA . SER B 1 238 ? 7.305 22.812 32.469 1 78.31 238 SER B CA 1
ATOM 4484 C C . SER B 1 238 ? 8.703 22.203 32.562 1 78.31 238 SER B C 1
ATOM 4486 O O . SER B 1 238 ? 9.086 21.672 33.594 1 78.31 238 SER B O 1
ATOM 4488 N N . LYS B 1 239 ? 9.43 22.312 31.531 1 77.56 239 LYS B N 1
ATOM 4489 C CA . LYS B 1 239 ? 10.805 21.812 31.516 1 77.56 239 LYS B CA 1
ATOM 4490 C C . LYS B 1 239 ? 11.68 22.609 32.5 1 77.56 239 LYS B C 1
ATOM 4492 O O . LYS B 1 239 ? 12.523 22.047 33.188 1 77.56 239 LYS B O 1
ATOM 4497 N N . THR B 1 240 ? 11.344 23.875 32.531 1 76.88 240 THR B N 1
ATOM 4498 C CA . THR B 1 240 ? 12.102 24.75 33.438 1 76.88 240 THR B CA 1
ATOM 4499 C C . THR B 1 240 ? 11.789 24.438 34.875 1 76.88 240 THR B C 1
ATOM 4501 O O . THR B 1 240 ? 12.625 24.625 35.781 1 76.88 240 THR B O 1
ATOM 4504 N N . LEU B 1 241 ? 10.633 23.891 35.094 1 80.69 241 LEU B N 1
ATOM 4505 C CA . LEU B 1 241 ? 10.211 23.547 36.438 1 80.69 241 LEU B CA 1
ATOM 4506 C C . LEU B 1 241 ? 10.703 22.156 36.844 1 80.69 241 LEU B C 1
ATOM 4508 O O . LEU B 1 241 ? 10.406 21.672 37.938 1 80.69 241 LEU B O 1
ATOM 4512 N N . GLY B 1 242 ? 11.398 21.469 35.969 1 76.69 242 GLY B N 1
ATOM 4513 C CA . GLY B 1 242 ? 12.086 20.219 36.281 1 76.69 242 GLY B CA 1
ATOM 4514 C C . GLY B 1 242 ? 11.258 19 35.969 1 76.69 242 GLY B C 1
ATOM 4515 O O . GLY B 1 242 ? 11.57 17.891 36.438 1 76.69 242 GLY B O 1
ATOM 4516 N N . GLN B 1 243 ? 10.211 19.156 35.375 1 77.19 243 GLN B N 1
ATOM 4517 C CA . GLN B 1 243 ? 9.391 17.984 35.062 1 77.19 243 GLN B CA 1
ATOM 4518 C C . GLN B 1 243 ? 10.086 17.094 34.031 1 77.19 243 GLN B C 1
ATOM 4520 O O . GLN B 1 243 ? 10.773 17.578 33.125 1 77.19 243 GLN B O 1
ATOM 4525 N N . SER B 1 244 ? 9.898 15.758 34.344 1 81.44 244 SER B N 1
ATOM 4526 C CA . SER B 1 244 ? 10.492 14.789 33.438 1 81.44 244 SER B CA 1
ATOM 4527 C C . SER B 1 244 ? 9.852 14.844 32.031 1 81.44 244 SER B C 1
ATOM 4529 O O . SER B 1 244 ? 8.641 15.078 31.922 1 81.44 244 SER B O 1
ATOM 4531 N N . THR B 1 245 ? 10.617 14.703 31 1 76.38 245 THR B N 1
ATOM 4532 C CA . THR B 1 245 ? 10.188 14.797 29.594 1 76.38 245 THR B CA 1
ATOM 4533 C C . THR B 1 245 ? 9.086 13.789 29.297 1 76.38 245 THR B C 1
ATOM 4535 O O . THR B 1 245 ? 8.133 14.109 28.578 1 76.38 245 THR B O 1
ATOM 4538 N N . TRP B 1 246 ? 9.25 12.719 29.938 1 80.06 246 TRP B N 1
ATOM 4539 C CA . TRP B 1 246 ? 8.273 11.664 29.688 1 80.06 246 TRP B CA 1
ATOM 4540 C C . TRP B 1 246 ? 6.93 12.008 30.328 1 80.06 246 TRP B C 1
ATOM 4542 O O . TRP B 1 246 ? 5.875 11.75 29.75 1 80.06 246 TRP B O 1
ATOM 4552 N N . LYS B 1 247 ? 6.992 12.57 31.438 1 80.88 247 LYS B N 1
ATOM 4553 C CA . LYS B 1 247 ? 5.77 12.984 32.125 1 80.88 247 LYS B CA 1
ATOM 4554 C C . LYS B 1 247 ? 5.043 14.078 31.344 1 80.88 247 LYS B C 1
ATOM 4556 O O . LYS B 1 247 ? 3.814 14.07 31.25 1 80.88 247 LYS B O 1
ATOM 4561 N N . ILE B 1 248 ? 5.816 14.906 30.781 1 80 248 ILE B N 1
ATOM 4562 C CA . ILE B 1 248 ? 5.246 15.977 29.984 1 80 248 ILE B CA 1
ATOM 4563 C C . ILE B 1 248 ? 4.582 15.391 28.734 1 80 248 ILE B C 1
ATOM 4565 O O . ILE B 1 248 ? 3.471 15.789 28.375 1 80 248 ILE B O 1
ATOM 4569 N N . ALA B 1 249 ? 5.273 14.43 28.141 1 78.25 249 ALA B N 1
ATOM 4570 C CA . ALA B 1 249 ? 4.754 13.828 26.922 1 78.25 249 ALA B CA 1
ATOM 4571 C C . ALA B 1 249 ? 3.434 13.109 27.172 1 78.25 249 ALA B C 1
ATOM 4573 O O . ALA B 1 249 ? 2.459 13.305 26.453 1 78.25 249 ALA B O 1
ATOM 4574 N N . VAL B 1 250 ? 3.379 12.367 28.203 1 80.12 250 VAL B N 1
ATOM 4575 C CA . VAL B 1 250 ? 2.215 11.531 28.484 1 80.12 250 VAL B CA 1
ATOM 4576 C C . VAL B 1 250 ? 1.071 12.398 29.016 1 80.12 250 VAL B C 1
ATOM 4578 O O . VAL B 1 250 ? -0.089 12.188 28.656 1 80.12 250 VAL B O 1
ATOM 4581 N N . LYS B 1 251 ? 1.364 13.359 29.781 1 78.25 251 LYS B N 1
ATOM 4582 C CA . LYS B 1 251 ? 0.34 14.148 30.469 1 78.25 251 LYS B CA 1
ATOM 4583 C C . LYS B 1 251 ? -0.186 15.266 29.562 1 78.25 251 LYS B C 1
ATOM 4585 O O . LYS B 1 251 ? -1.374 15.594 29.609 1 78.25 251 LYS B O 1
ATOM 4590 N N . HIS B 1 252 ? 0.667 15.82 28.781 1 77.69 252 HIS B N 1
ATOM 4591 C CA . HIS B 1 252 ? 0.25 17.031 28.062 1 77.69 252 HIS B CA 1
ATOM 4592 C C . HIS B 1 252 ? 0.246 16.797 26.562 1 77.69 252 HIS B C 1
ATOM 4594 O O . HIS B 1 252 ? -0.642 17.281 25.859 1 77.69 252 HIS B O 1
ATOM 4600 N N . LEU B 1 253 ? 1.142 16.047 26.078 1 81.88 253 LEU B N 1
ATOM 4601 C CA . LEU B 1 253 ? 1.27 15.898 24.641 1 81.88 253 LEU B CA 1
ATOM 4602 C C . LEU B 1 253 ? 0.266 14.883 24.094 1 81.88 253 LEU B C 1
ATOM 4604 O O . LEU B 1 253 ? -0.445 15.156 23.125 1 81.88 253 LEU B O 1
ATOM 4608 N N . LEU B 1 254 ? 0.198 13.727 24.781 1 84.69 254 LEU B N 1
ATOM 4609 C CA . LEU B 1 254 ? -0.597 12.617 24.25 1 84.69 254 LEU B CA 1
ATOM 4610 C C . LEU B 1 254 ? -2.068 13.008 24.156 1 84.69 254 LEU B C 1
ATOM 4612 O O . LEU B 1 254 ? -2.713 12.766 23.141 1 84.69 254 LEU B O 1
ATOM 4616 N N . PRO B 1 255 ? -2.586 13.625 25.188 1 80.31 255 PRO B N 1
ATOM 4617 C CA . PRO B 1 255 ? -3.984 14.039 25.078 1 80.31 255 PRO B CA 1
ATOM 4618 C C . PRO B 1 255 ? -4.215 15.047 23.953 1 80.31 255 PRO B C 1
ATOM 4620 O O . PRO B 1 255 ? -5.262 15.031 23.312 1 80.31 255 PRO B O 1
ATOM 4623 N N . ASN B 1 256 ? -3.221 15.875 23.703 1 79.25 256 ASN B N 1
ATOM 4624 C CA . ASN B 1 256 ? -3.346 16.906 22.688 1 79.25 256 AS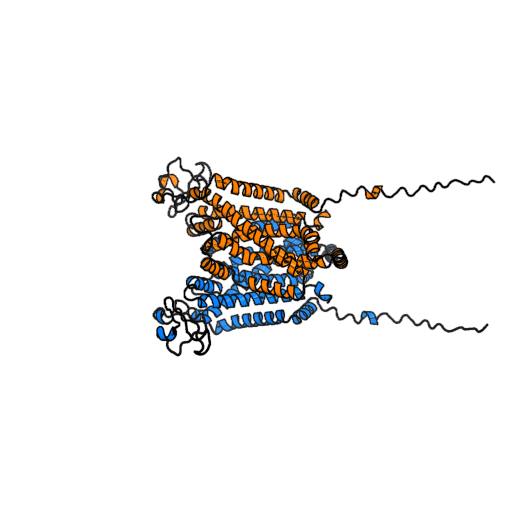N B CA 1
ATOM 4625 C C . ASN B 1 256 ? -3.213 16.344 21.281 1 79.25 256 ASN B C 1
ATOM 4627 O O . ASN B 1 256 ? -3.764 16.891 20.328 1 79.25 256 ASN B O 1
ATOM 4631 N N . VAL B 1 257 ? -2.537 15.227 21.203 1 86.06 257 VAL B N 1
ATOM 4632 C CA . VAL B 1 257 ? -2.291 14.695 19.875 1 86.06 257 VAL B CA 1
ATOM 4633 C C . VAL B 1 257 ? -3.143 13.445 19.641 1 86.06 257 VAL B C 1
ATOM 4635 O O . VAL B 1 257 ? -3.127 12.859 18.562 1 86.06 257 VAL B O 1
ATOM 4638 N N . SER B 1 258 ? -3.945 13.07 20.609 1 88.06 258 SER B N 1
ATOM 4639 C CA . SER B 1 258 ? -4.738 11.844 20.547 1 88.06 258 SER B CA 1
ATOM 4640 C C . SER B 1 258 ? -5.746 11.898 19.406 1 88.06 258 SER B C 1
ATOM 4642 O O . SER B 1 258 ? -6.027 10.883 18.766 1 88.06 258 SER B O 1
ATOM 4644 N N . GLY B 1 259 ? -6.297 13.078 19.172 1 86.19 259 GLY B N 1
ATOM 4645 C CA . GLY B 1 259 ? -7.227 13.219 18.062 1 86.19 259 GLY B CA 1
ATOM 4646 C C . GLY B 1 259 ? -6.621 12.844 16.719 1 86.19 259 GLY B C 1
ATOM 4647 O O . GLY B 1 259 ? -7.203 12.055 15.969 1 86.19 259 GLY B O 1
ATOM 4648 N N . VAL B 1 260 ? -5.445 13.305 16.516 1 86.75 260 VAL B N 1
ATOM 4649 C CA . VAL B 1 260 ? -4.758 13.047 15.258 1 86.75 260 VAL B CA 1
ATOM 4650 C C . VAL B 1 260 ? -4.395 11.57 15.156 1 86.75 260 VAL B C 1
ATOM 4652 O O . VAL B 1 260 ? -4.477 10.977 14.078 1 86.75 260 VAL B O 1
ATOM 4655 N N . ILE B 1 261 ? -4.051 10.984 16.234 1 93.06 261 ILE B N 1
ATOM 4656 C CA . ILE B 1 261 ? -3.646 9.586 16.281 1 93.06 261 ILE B CA 1
ATOM 4657 C C . ILE B 1 261 ? -4.84 8.695 15.945 1 93.06 261 ILE B C 1
ATOM 4659 O O . ILE B 1 261 ? -4.727 7.785 15.117 1 93.06 261 ILE B O 1
ATOM 4663 N N . VAL B 1 262 ? -5.969 9.016 16.547 1 91.5 262 VAL B N 1
ATOM 4664 C CA . VAL B 1 262 ? -7.16 8.195 16.344 1 91.5 262 VAL B CA 1
ATOM 4665 C C . VAL B 1 262 ? -7.625 8.328 14.891 1 91.5 262 VAL B C 1
ATOM 4667 O O . VAL B 1 262 ? -8.016 7.34 14.266 1 91.5 262 VAL B O 1
ATOM 4670 N N . VAL B 1 263 ? -7.574 9.508 14.391 1 90.69 263 VAL B N 1
ATOM 4671 C CA . VAL B 1 263 ? -7.957 9.75 13 1 90.69 263 VAL B CA 1
ATOM 4672 C C . VAL B 1 263 ? -7.055 8.945 12.07 1 90.69 263 VAL B C 1
ATOM 4674 O O . VAL B 1 263 ? -7.539 8.273 11.148 1 90.69 263 VAL B O 1
ATOM 4677 N N . GLN B 1 264 ? -5.824 8.914 12.352 1 92.44 264 GLN B N 1
ATOM 4678 C CA . GLN B 1 264 ? -4.875 8.203 11.508 1 92.44 264 GLN B CA 1
ATOM 4679 C C . GLN B 1 264 ? -5.133 6.699 11.531 1 92.44 264 GLN B C 1
ATOM 4681 O O . GLN B 1 264 ? -5.051 6.031 10.5 1 92.44 264 GLN B O 1
ATOM 4686 N N . ILE B 1 265 ? -5.43 6.227 12.617 1 94.25 265 ILE B N 1
ATOM 4687 C CA . ILE B 1 265 ? -5.672 4.793 12.758 1 94.25 265 ILE B CA 1
ATOM 4688 C C . ILE B 1 265 ? -6.895 4.391 11.938 1 94.25 265 ILE B C 1
ATOM 4690 O O . ILE B 1 265 ? -6.926 3.311 11.344 1 94.25 265 ILE B O 1
ATOM 4694 N N . MET B 1 266 ? -7.898 5.215 11.977 1 93.69 266 MET B N 1
ATOM 4695 C CA . MET B 1 266 ? -9.117 4.922 11.219 1 93.69 266 MET B CA 1
ATOM 4696 C C . MET B 1 266 ? -8.82 4.828 9.727 1 93.69 266 MET B C 1
ATOM 4698 O O . MET B 1 266 ? -9.445 4.035 9.016 1 93.69 266 MET B O 1
ATOM 4702 N N . PHE B 1 267 ? -7.883 5.539 9.289 1 89.88 267 PHE B N 1
ATOM 4703 C CA . PHE B 1 267 ? -7.52 5.5 7.879 1 89.88 267 PHE B CA 1
ATOM 4704 C C . PHE B 1 267 ? -6.566 4.348 7.594 1 89.88 267 PHE B C 1
ATOM 4706 O O . PHE B 1 267 ? -6.539 3.82 6.48 1 89.88 267 PHE B O 1
ATOM 4713 N N . ASP B 1 268 ? -5.816 3.9 8.57 1 93.88 268 ASP B N 1
ATOM 4714 C CA . ASP B 1 268 ? -4.844 2.828 8.383 1 93.88 268 ASP B CA 1
ATOM 4715 C C . ASP B 1 268 ? -5.535 1.468 8.312 1 93.88 268 ASP B C 1
ATOM 4717 O O . ASP B 1 268 ? -5.07 0.569 7.605 1 93.88 268 ASP B O 1
ATOM 4721 N N . ILE B 1 269 ? -6.625 1.375 8.992 1 94 269 ILE B N 1
ATOM 4722 C CA . ILE B 1 269 ? -7.281 0.078 9.133 1 94 269 ILE B CA 1
ATOM 4723 C C . ILE B 1 269 ? -7.691 -0.443 7.758 1 94 269 ILE B C 1
ATOM 4725 O O . ILE B 1 269 ? -7.359 -1.572 7.391 1 94 269 ILE B O 1
ATOM 4729 N N . PRO B 1 270 ? -8.359 0.359 6.934 1 92.56 270 PRO B N 1
ATOM 4730 C CA . PRO B 1 270 ? -8.672 -0.126 5.59 1 92.56 270 PRO B CA 1
ATOM 4731 C C . PRO B 1 270 ? -7.426 -0.541 4.805 1 92.56 270 PRO B C 1
ATOM 4733 O O . PRO B 1 270 ? -7.449 -1.55 4.094 1 92.56 270 PRO B O 1
ATOM 4736 N N . SER B 1 271 ? -6.387 0.192 4.949 1 90.81 271 SER B N 1
ATOM 4737 C CA . SER B 1 271 ? -5.141 -0.122 4.254 1 90.81 271 SER B CA 1
ATOM 4738 C C . SER B 1 271 ? -4.562 -1.451 4.73 1 90.81 271 SER B C 1
ATOM 4740 O O . SER B 1 271 ? -4 -2.209 3.939 1 90.81 271 SER B O 1
ATOM 4742 N N . MET B 1 272 ? -4.688 -1.693 5.957 1 93 272 MET B N 1
ATOM 4743 C CA . MET B 1 272 ? -4.191 -2.941 6.527 1 93 272 MET B CA 1
ATOM 4744 C C . MET B 1 272 ? -5.004 -4.129 6.023 1 93 272 MET B C 1
ATOM 4746 O O . MET B 1 272 ? -4.445 -5.191 5.738 1 93 272 MET B O 1
ATOM 4750 N N . ILE B 1 273 ? -6.27 -3.902 5.98 1 91.38 273 ILE B N 1
ATOM 4751 C CA . ILE B 1 273 ? -7.133 -4.961 5.461 1 91.38 273 ILE B CA 1
ATOM 4752 C C . ILE B 1 273 ? -6.777 -5.246 4.004 1 91.38 273 ILE B C 1
ATOM 4754 O O . ILE B 1 273 ? -6.664 -6.406 3.602 1 91.38 273 ILE B O 1
ATOM 4758 N N . MET B 1 274 ? -6.586 -4.25 3.281 1 88 274 MET B N 1
ATOM 4759 C CA . MET B 1 274 ? -6.238 -4.398 1.871 1 88 274 MET B CA 1
ATOM 4760 C C . MET B 1 274 ? -4.875 -5.066 1.715 1 88 274 MET B C 1
ATOM 4762 O O . MET B 1 274 ? -4.672 -5.867 0.799 1 88 274 MET B O 1
ATOM 4766 N N . TYR B 1 275 ? -3.953 -4.664 2.557 1 88.56 275 TYR B N 1
ATOM 4767 C CA . TYR B 1 275 ? -2.633 -5.281 2.518 1 88.56 275 TYR B CA 1
ATOM 4768 C C . TYR B 1 275 ? -2.721 -6.777 2.801 1 88.56 275 TYR B C 1
ATOM 4770 O O . TYR B 1 275 ? -2.023 -7.578 2.172 1 88.56 275 TYR B O 1
ATOM 4778 N N . GLU B 1 276 ? -3.553 -7.102 3.748 1 88.25 276 GLU B N 1
ATOM 4779 C CA . GLU B 1 276 ? -3.791 -8.516 4.031 1 88.25 276 GLU B CA 1
ATOM 4780 C C . GLU B 1 276 ? -4.34 -9.242 2.805 1 88.25 276 GLU B C 1
ATOM 4782 O O . GLU B 1 276 ? -3.949 -10.375 2.523 1 88.25 276 GLU B O 1
ATOM 4787 N N . ALA B 1 277 ? -5.203 -8.602 2.119 1 85.25 277 ALA B N 1
ATOM 4788 C CA . ALA B 1 277 ? -5.77 -9.195 0.909 1 85.25 277 ALA B CA 1
ATOM 4789 C C . ALA B 1 277 ? -4.691 -9.422 -0.147 1 85.25 277 ALA B C 1
ATOM 4791 O O . ALA B 1 277 ? -4.695 -10.445 -0.836 1 85.25 277 ALA B O 1
ATOM 4792 N N . VAL B 1 278 ? -3.801 -8.531 -0.205 1 82.5 278 VAL B N 1
ATOM 4793 C CA . VAL B 1 278 ? -2.707 -8.641 -1.164 1 82.5 278 VAL B CA 1
ATOM 4794 C C . VAL B 1 278 ? -1.802 -9.805 -0.784 1 82.5 278 VAL B C 1
ATOM 4796 O O . VAL B 1 278 ? -1.4 -10.594 -1.645 1 82.5 278 VAL B O 1
ATOM 4799 N N . LEU B 1 279 ? -1.524 -9.938 0.433 1 84.06 279 LEU B N 1
ATOM 4800 C CA . LEU B 1 279 ? -0.69 -11.039 0.9 1 84.06 279 LEU B CA 1
ATOM 4801 C C . LEU B 1 279 ? -1.362 -12.383 0.635 1 84.06 279 LEU B C 1
ATOM 4803 O O . LEU B 1 279 ? -0.696 -13.352 0.27 1 84.06 279 LEU B O 1
ATOM 4807 N N . SER B 1 280 ? -2.627 -12.375 0.807 1 80.94 280 SER B N 1
ATOM 4808 C CA . SER B 1 280 ? -3.383 -13.594 0.541 1 80.94 280 SER B CA 1
ATOM 4809 C C . SER B 1 280 ? -3.359 -13.945 -0.942 1 80.94 280 SER B C 1
ATOM 4811 O O . SER B 1 280 ? -3.305 -15.125 -1.304 1 80.94 280 SER B O 1
ATOM 4813 N N . ALA B 1 281 ? -3.342 -12.992 -1.723 1 75.06 281 ALA B N 1
ATOM 4814 C CA . ALA B 1 281 ? -3.348 -13.203 -3.168 1 75.06 281 ALA B CA 1
ATOM 4815 C C . ALA B 1 281 ? -2.031 -13.82 -3.639 1 75.06 281 ALA B C 1
ATOM 4817 O O . ALA B 1 281 ? -1.988 -14.5 -4.664 1 75.06 281 ALA B O 1
ATOM 4818 N N . ILE B 1 282 ? -0.974 -13.594 -2.906 1 73.75 282 ILE B N 1
ATOM 4819 C CA . ILE B 1 282 ? 0.303 -14.18 -3.295 1 73.75 282 ILE B CA 1
ATOM 4820 C C . ILE B 1 282 ? 0.59 -15.406 -2.434 1 73.75 282 ILE B C 1
ATOM 4822 O O . ILE B 1 282 ? 1.748 -15.789 -2.256 1 73.75 282 ILE B O 1
ATOM 4826 N N . ASN B 1 283 ? -0.46 -15.836 -1.814 1 75.25 283 ASN B N 1
ATOM 4827 C CA . ASN B 1 283 ? -0.442 -17.078 -1.039 1 75.25 283 ASN B CA 1
ATOM 4828 C C . ASN B 1 283 ? 0.394 -16.922 0.229 1 75.25 283 ASN B C 1
ATOM 4830 O O . ASN B 1 283 ? 1.058 -17.875 0.653 1 75.25 283 ASN B O 1
ATOM 4834 N N . LEU B 1 284 ? 0.447 -15.766 0.711 1 77.62 284 LEU B N 1
ATOM 4835 C CA . LEU B 1 284 ? 1.136 -15.531 1.975 1 77.62 284 LEU B CA 1
ATOM 4836 C C . LEU B 1 284 ? 0.155 -15.078 3.051 1 77.62 284 LEU B C 1
ATOM 4838 O O . LEU B 1 284 ? 0.564 -14.562 4.094 1 77.62 284 LEU B O 1
ATOM 4842 N N . GLY B 1 285 ? -1.057 -15.242 2.732 1 79.75 285 GLY B N 1
ATOM 4843 C CA . GLY B 1 285 ? -2.1 -14.82 3.656 1 79.75 285 GLY B CA 1
ATOM 4844 C C . GLY B 1 285 ? -2.51 -15.906 4.629 1 79.75 285 GLY B C 1
ATOM 4845 O O . GLY B 1 285 ? -1.675 -16.703 5.07 1 79.75 285 GLY B O 1
ATOM 4846 N N . VAL B 1 286 ? -3.715 -15.898 4.969 1 88.12 286 VAL B N 1
ATOM 4847 C CA . VAL B 1 286 ? -4.305 -16.859 5.902 1 88.12 286 VAL B CA 1
ATOM 4848 C C . VAL B 1 286 ? -4.285 -18.25 5.289 1 88.12 286 VAL B C 1
ATOM 4850 O O . VAL B 1 286 ? -4.562 -18.422 4.102 1 88.12 286 VAL B O 1
ATOM 4853 N N . LYS B 1 287 ? -3.924 -19.156 6.086 1 88.44 287 LYS B N 1
ATOM 4854 C CA . LYS B 1 287 ? -3.809 -20.547 5.617 1 88.44 287 LYS B CA 1
ATOM 4855 C C . LYS B 1 287 ? -5.184 -21.172 5.43 1 88.44 287 LYS B C 1
ATOM 4857 O O . LYS B 1 287 ? -6.031 -21.109 6.324 1 88.44 287 LYS B O 1
ATOM 4862 N N . PRO B 1 288 ? -5.375 -21.703 4.238 1 87.81 288 PRO B N 1
ATOM 4863 C CA . PRO B 1 288 ? -6.602 -22.5 4.066 1 87.81 288 PRO B CA 1
ATOM 4864 C C . PRO B 1 288 ? -6.727 -23.625 5.09 1 87.81 288 PRO B C 1
ATOM 4866 O O . PRO B 1 288 ? -5.719 -24.172 5.531 1 87.81 288 PRO B O 1
ATOM 4869 N N . PRO B 1 289 ? -8 -23.938 5.547 1 91.81 289 PRO B N 1
ATOM 4870 C CA . PRO B 1 289 ? -9.289 -23.594 4.945 1 91.81 289 PRO B CA 1
ATOM 4871 C C . PRO B 1 289 ? -9.891 -22.328 5.543 1 91.81 289 PRO B C 1
ATOM 4873 O O . PRO B 1 289 ? -10.977 -21.891 5.133 1 91.81 289 PRO B O 1
ATOM 4876 N N . THR B 1 290 ? -9.109 -21.781 6.445 1 90.12 290 THR B N 1
ATOM 4877 C CA . THR B 1 290 ? -9.609 -20.531 7.039 1 90.12 290 THR B CA 1
ATOM 4878 C C . THR B 1 290 ? -9.727 -19.438 5.984 1 90.12 290 THR B C 1
ATOM 4880 O O . THR B 1 290 ? -8.852 -19.297 5.129 1 90.12 290 THR B O 1
ATOM 4883 N N . SER B 1 291 ? -10.836 -18.75 6.109 1 92.44 291 SER B N 1
ATOM 4884 C CA . SER B 1 291 ? -11.047 -17.719 5.109 1 92.44 291 SER B CA 1
ATOM 4885 C C . SER B 1 291 ? -10.891 -16.328 5.719 1 92.44 291 SER B C 1
ATOM 4887 O O . SER B 1 291 ? -11.188 -16.125 6.895 1 92.44 291 SER B O 1
ATOM 4889 N N . SER B 1 292 ? -10.344 -15.453 4.984 1 94.62 292 SER B N 1
ATOM 4890 C CA . SER B 1 292 ? -10.414 -14.008 5.164 1 94.62 292 SER B CA 1
ATOM 4891 C C . SER B 1 292 ? -11.062 -13.328 3.959 1 94.62 292 SER B C 1
ATOM 4893 O O . SER B 1 292 ? -11.32 -13.977 2.941 1 94.62 292 SER B O 1
ATOM 4895 N N . LEU B 1 293 ? -11.43 -12.109 4.125 1 93.75 293 LEU B N 1
ATOM 4896 C CA . LEU B 1 293 ? -11.969 -11.414 2.957 1 93.75 293 LEU B CA 1
ATOM 4897 C C . LEU B 1 293 ? -10.945 -11.391 1.823 1 93.75 293 LEU B C 1
ATOM 4899 O O . LEU B 1 293 ? -11.312 -11.508 0.651 1 93.75 293 LEU B O 1
ATOM 4903 N N . GLY B 1 294 ? -9.719 -11.305 2.203 1 90.69 294 GLY B N 1
ATOM 4904 C CA . GLY B 1 294 ? -8.648 -11.32 1.217 1 90.69 294 GLY B CA 1
ATOM 4905 C C . GLY B 1 294 ? -8.523 -12.656 0.5 1 90.69 294 GLY B C 1
ATOM 4906 O O . GLY B 1 294 ? -8.375 -12.695 -0.723 1 90.69 294 GLY B O 1
ATOM 4907 N N . THR B 1 295 ? -8.562 -13.734 1.23 1 92.38 295 THR B N 1
ATOM 4908 C CA . THR B 1 295 ? -8.445 -15.047 0.6 1 92.38 295 THR B CA 1
ATOM 4909 C C . THR B 1 295 ? -9.656 -15.328 -0.287 1 92.38 295 THR B C 1
ATOM 4911 O O . THR B 1 295 ? -9.531 -15.984 -1.322 1 92.38 295 THR B O 1
ATOM 4914 N N . LEU B 1 296 ? -10.812 -14.812 0.165 1 94.31 296 LEU B N 1
ATOM 4915 C CA . LEU B 1 296 ? -12.008 -14.992 -0.656 1 94.31 296 LEU B CA 1
ATOM 4916 C C . LEU B 1 296 ? -11.875 -14.234 -1.973 1 94.31 296 LEU B C 1
ATOM 4918 O O . LEU B 1 296 ? -12.289 -14.734 -3.023 1 94.31 296 LEU B O 1
ATOM 4922 N N . ILE B 1 297 ? -11.328 -13.117 -1.923 1 91 297 ILE B N 1
ATOM 4923 C CA . ILE B 1 297 ? -11.086 -12.328 -3.125 1 91 297 ILE B CA 1
ATOM 4924 C C . ILE B 1 297 ? -10.078 -13.047 -4.023 1 91 297 ILE B C 1
ATOM 4926 O O . ILE B 1 297 ? -10.297 -13.164 -5.234 1 91 297 ILE B O 1
ATOM 4930 N N . ASN B 1 298 ? -9.078 -13.578 -3.41 1 87.44 298 ASN B N 1
ATOM 4931 C CA . ASN B 1 298 ? -8.078 -14.32 -4.168 1 87.44 298 ASN B CA 1
ATOM 4932 C C . ASN B 1 298 ? -8.688 -15.531 -4.863 1 87.44 298 ASN B C 1
ATOM 4934 O O . ASN B 1 298 ? -8.414 -15.781 -6.039 1 87.44 298 ASN B O 1
ATOM 4938 N N . ASP B 1 299 ? -9.469 -16.234 -4.129 1 90.44 299 ASP B N 1
ATOM 4939 C CA . ASP B 1 299 ? -10.148 -17.406 -4.699 1 90.44 299 ASP B CA 1
ATOM 4940 C C . ASP B 1 299 ? -11.102 -16.984 -5.82 1 90.44 299 ASP B C 1
ATOM 4942 O O . ASP B 1 299 ? -11.242 -17.703 -6.812 1 90.44 299 ASP B O 1
ATOM 4946 N N . GLY B 1 300 ? -11.727 -15.859 -5.609 1 90.5 300 GLY B N 1
ATOM 4947 C CA . GLY B 1 300 ? -12.664 -15.344 -6.598 1 90.5 300 GLY B CA 1
ATOM 4948 C C . GLY B 1 300 ? -11.992 -14.914 -7.887 1 90.5 300 GLY B C 1
ATOM 4949 O O . GLY B 1 300 ? -12.594 -14.992 -8.961 1 90.5 300 GLY B O 1
ATOM 4950 N N . ILE B 1 301 ? -10.781 -14.492 -7.816 1 85 301 ILE B N 1
ATOM 4951 C CA . ILE B 1 301 ? -10.039 -14.07 -9 1 85 301 ILE B CA 1
ATOM 4952 C C . ILE B 1 301 ? -9.844 -15.258 -9.938 1 85 301 ILE B C 1
ATOM 4954 O O . ILE B 1 301 ? -10.008 -15.125 -11.156 1 85 301 ILE B O 1
ATOM 4958 N N . ALA B 1 302 ? -9.617 -16.391 -9.383 1 83.06 302 ALA B N 1
ATOM 4959 C CA . ALA B 1 302 ? -9.383 -17.594 -10.172 1 83.06 302 ALA B CA 1
ATOM 4960 C C . ALA B 1 302 ? -10.633 -18 -10.938 1 83.06 302 ALA B C 1
ATOM 4962 O O . ALA B 1 302 ? -10.555 -18.609 -12 1 83.06 302 ALA B O 1
ATOM 4963 N N . SER B 1 303 ? -11.781 -17.594 -10.43 1 86.62 303 SER B N 1
ATOM 4964 C CA . SER B 1 303 ? -13.047 -18 -11.031 1 86.62 303 SER B CA 1
ATOM 4965 C C . SER B 1 303 ? -13.805 -16.812 -11.609 1 86.62 303 SER B C 1
ATOM 4967 O O . SER B 1 303 ? -15 -16.906 -11.891 1 86.62 303 SER B O 1
ATOM 4969 N N . LEU B 1 304 ? -13.164 -15.75 -11.758 1 85.12 304 LEU 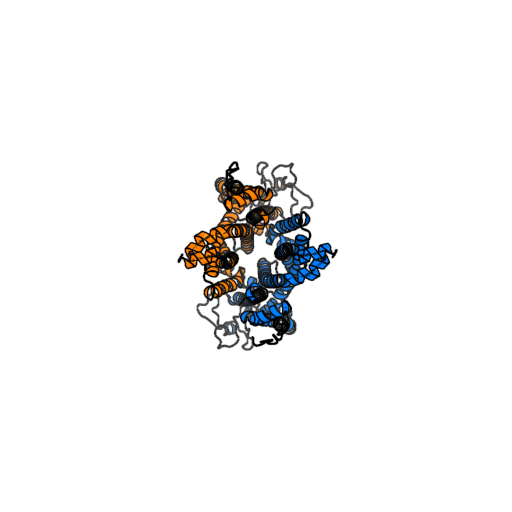B N 1
ATOM 4970 C CA . LEU B 1 304 ? -13.812 -14.492 -12.094 1 85.12 304 LEU B CA 1
ATOM 4971 C C . LEU B 1 304 ? -14.508 -14.578 -13.445 1 85.12 304 LEU B C 1
ATOM 4973 O O . LEU B 1 304 ? -15.617 -14.07 -13.617 1 85.12 304 LEU B O 1
ATOM 4977 N N . GLN B 1 305 ? -13.953 -15.273 -14.391 1 82.19 305 GLN B N 1
ATOM 4978 C CA . GLN B 1 305 ? -14.477 -15.336 -15.75 1 82.19 305 GLN B CA 1
ATOM 4979 C C . GLN B 1 305 ? -15.789 -16.109 -15.797 1 82.19 305 GLN B C 1
ATOM 4981 O O . GLN B 1 305 ? -16.641 -15.844 -16.641 1 82.19 305 GLN B O 1
ATOM 4986 N N . PHE B 1 306 ? -15.992 -16.984 -14.844 1 86.25 306 PHE B N 1
ATOM 4987 C CA . PHE B 1 306 ? -17.141 -17.891 -14.922 1 86.25 306 PHE B CA 1
ATOM 4988 C C . PHE B 1 306 ? -18.125 -17.609 -13.789 1 86.25 306 PHE B C 1
ATOM 4990 O O . PHE B 1 306 ? -19.344 -17.672 -13.992 1 86.25 306 PHE B O 1
ATOM 4997 N N . TYR B 1 307 ? -17.562 -17.25 -12.656 1 90.75 307 TYR B N 1
ATOM 4998 C CA . TYR B 1 307 ? -18.406 -17.062 -11.484 1 90.75 307 TYR B CA 1
ATOM 4999 C C . TYR B 1 307 ? -18.062 -15.742 -10.781 1 90.75 307 TYR B C 1
ATOM 5001 O O . TYR B 1 307 ? -17.594 -15.75 -9.641 1 90.75 307 TYR B O 1
ATOM 5009 N N . PRO B 1 308 ? -18.484 -14.609 -11.328 1 89.06 308 PRO B N 1
ATOM 5010 C CA . PRO B 1 308 ? -18.062 -13.305 -10.82 1 89.06 308 PRO B CA 1
ATOM 5011 C C . PRO B 1 308 ? -18.609 -13.008 -9.43 1 89.06 308 PRO B C 1
ATOM 5013 O O . PRO B 1 308 ? -18.031 -12.211 -8.688 1 89.06 308 PRO B O 1
ATOM 5016 N N . PHE B 1 309 ? -19.734 -13.672 -9.047 1 91.38 309 PHE B N 1
ATOM 5017 C CA . PHE B 1 309 ? -20.312 -13.375 -7.746 1 91.38 309 PHE B CA 1
ATOM 5018 C C . PHE B 1 309 ? -19.375 -13.797 -6.621 1 91.38 309 PHE B C 1
ATOM 5020 O O . PHE B 1 309 ? -19.438 -13.25 -5.52 1 91.38 309 PHE B O 1
ATOM 5027 N N . GLN B 1 310 ? -18.469 -14.742 -6.879 1 94 310 GLN B N 1
ATOM 5028 C CA . GLN B 1 310 ? -17.547 -15.227 -5.859 1 94 310 GLN B CA 1
ATOM 5029 C C . GLN B 1 310 ? -16.516 -14.164 -5.492 1 94 310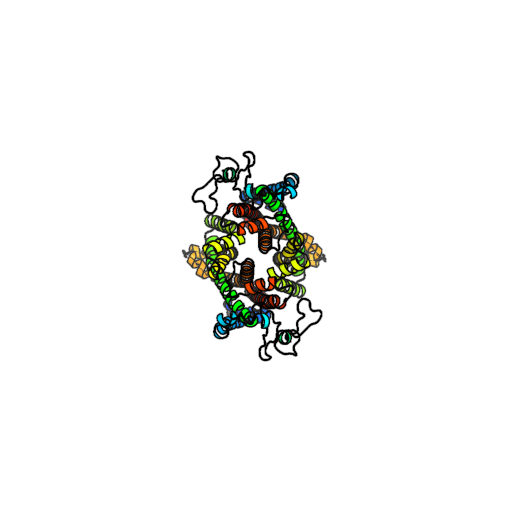 GLN B C 1
ATOM 5031 O O . GLN B 1 310 ? -15.992 -14.164 -4.379 1 94 310 GLN B O 1
ATOM 5036 N N . LEU B 1 311 ? -16.266 -13.289 -6.371 1 92 311 LEU B N 1
ATOM 5037 C CA . LEU B 1 311 ? -15.336 -12.195 -6.125 1 92 311 LEU B CA 1
ATOM 5038 C C . LEU B 1 311 ? -16.078 -10.945 -5.648 1 92 311 LEU B C 1
ATOM 5040 O O . LEU B 1 311 ? -15.625 -10.266 -4.723 1 92 311 LEU B O 1
ATOM 5044 N N . ILE B 1 312 ? -17.172 -10.672 -6.238 1 92 312 ILE B N 1
ATOM 5045 C CA . ILE B 1 312 ? -17.875 -9.414 -6.059 1 92 312 ILE B CA 1
ATOM 5046 C C . ILE B 1 312 ? -18.406 -9.32 -4.629 1 92 312 ILE B C 1
ATOM 5048 O O . ILE B 1 312 ? -18.344 -8.258 -4.004 1 92 312 ILE B O 1
ATOM 5052 N N . ILE B 1 313 ? -18.844 -10.375 -4.105 1 94 313 ILE B N 1
ATOM 5053 C CA . ILE B 1 313 ? -19.484 -10.359 -2.795 1 94 313 ILE B CA 1
ATOM 5054 C C . ILE B 1 313 ? -18.453 -10 -1.723 1 94 313 ILE B C 1
ATOM 5056 O O . ILE B 1 313 ? -18.625 -9.008 -1.005 1 94 313 ILE B O 1
ATOM 5060 N N . PRO B 1 314 ? -17.344 -10.766 -1.637 1 94.69 314 PRO B N 1
ATOM 5061 C CA . PRO B 1 314 ? -16.359 -10.359 -0.634 1 94.69 314 PRO B CA 1
ATOM 5062 C C . PRO B 1 314 ? -15.758 -8.977 -0.922 1 94.69 314 PRO B C 1
ATOM 5064 O O . PRO B 1 314 ? -15.414 -8.242 0.006 1 94.69 314 PRO B O 1
ATOM 5067 N N . ALA B 1 315 ? -15.68 -8.617 -2.141 1 93.75 315 ALA B N 1
ATOM 5068 C CA . ALA B 1 315 ? -15.148 -7.309 -2.51 1 93.75 315 ALA B CA 1
ATOM 5069 C C . ALA B 1 315 ? -16.062 -6.188 -2.016 1 93.75 315 ALA B C 1
ATOM 5071 O O . ALA B 1 315 ? -15.586 -5.16 -1.525 1 93.75 315 ALA B O 1
ATOM 5072 N N . ILE B 1 316 ? -17.344 -6.379 -2.143 1 95.25 316 ILE B N 1
ATOM 5073 C CA . ILE B 1 316 ? -18.312 -5.387 -1.688 1 95.25 316 ILE B CA 1
ATOM 5074 C C . ILE B 1 316 ? -18.266 -5.277 -0.166 1 95.25 316 ILE B C 1
ATOM 5076 O O . ILE B 1 316 ? -18.266 -4.176 0.384 1 95.25 316 ILE B O 1
ATOM 5080 N N . VAL B 1 317 ? -18.188 -6.434 0.449 1 95.62 317 VAL B N 1
ATOM 5081 C CA . VAL B 1 317 ? -18.125 -6.438 1.907 1 95.62 317 VAL B CA 1
ATOM 5082 C C . VAL B 1 317 ? -16.875 -5.691 2.371 1 95.62 317 VAL B C 1
ATOM 5084 O O . VAL B 1 317 ? -16.938 -4.852 3.27 1 95.62 317 VAL B O 1
ATOM 5087 N N . LEU B 1 318 ? -15.805 -5.973 1.746 1 94.81 318 LEU B N 1
ATOM 5088 C CA . LEU B 1 318 ? -14.555 -5.316 2.092 1 94.81 318 LEU B CA 1
ATOM 5089 C C . LEU B 1 318 ? -14.625 -3.822 1.799 1 94.81 318 LEU B C 1
ATOM 5091 O O . LEU B 1 318 ? -14.156 -3.006 2.598 1 94.81 318 LEU B O 1
ATOM 5095 N N . SER B 1 319 ? -15.172 -3.461 0.706 1 95.12 319 SER B N 1
ATOM 5096 C CA . SER B 1 319 ? -15.281 -2.061 0.31 1 95.12 319 SER B CA 1
ATOM 5097 C C . SER B 1 319 ? -16.156 -1.279 1.279 1 95.12 319 SER B C 1
ATOM 5099 O O . SER B 1 319 ? -15.812 -0.166 1.682 1 95.12 319 SER B O 1
ATOM 5101 N N . VAL B 1 320 ? -17.266 -1.844 1.626 1 95.38 320 VAL B N 1
ATOM 5102 C CA . VAL B 1 320 ? -18.188 -1.187 2.555 1 95.38 320 VAL B CA 1
ATOM 5103 C C . VAL B 1 320 ? -17.516 -1.021 3.914 1 95.38 320 VAL B C 1
ATOM 5105 O O . VAL B 1 320 ? -17.609 0.038 4.539 1 95.38 320 VAL B O 1
ATOM 5108 N N . LEU B 1 321 ? -16.859 -2.07 4.324 1 95.38 321 LEU B N 1
ATOM 5109 C CA . LEU B 1 321 ? -16.125 -2 5.578 1 95.38 321 LEU B CA 1
ATOM 5110 C C . LEU B 1 321 ? -15.078 -0.89 5.535 1 95.38 321 LEU B C 1
ATOM 5112 O O . LEU B 1 321 ? -14.992 -0.072 6.457 1 95.38 321 LEU B O 1
ATOM 5116 N N . SER B 1 322 ? -14.336 -0.85 4.488 1 94.81 322 SER B N 1
ATOM 5117 C CA . SER B 1 322 ? -13.297 0.156 4.324 1 94.81 322 SER B CA 1
ATOM 5118 C C . SER B 1 322 ? -13.883 1.562 4.277 1 94.81 322 SER B C 1
ATOM 5120 O O . SER B 1 322 ? -13.367 2.48 4.914 1 94.81 322 SER B O 1
ATOM 5122 N N . LEU B 1 323 ? -14.906 1.716 3.551 1 95 323 LEU B N 1
ATOM 5123 C CA . LEU B 1 323 ? -15.57 3.008 3.424 1 95 323 LEU B CA 1
ATOM 5124 C C . LEU B 1 323 ? -16.062 3.5 4.777 1 95 323 LEU B C 1
ATOM 5126 O O . LEU B 1 323 ? -15.977 4.691 5.082 1 95 323 LEU B O 1
ATOM 5130 N N . THR B 1 324 ? -16.594 2.6 5.488 1 96.69 324 THR B N 1
ATOM 5131 C CA . THR B 1 324 ? -17.125 2.949 6.805 1 96.69 324 THR B CA 1
ATOM 5132 C C . THR B 1 324 ? -16 3.486 7.699 1 96.69 324 THR B C 1
ATOM 5134 O O . THR B 1 324 ? -16.188 4.496 8.383 1 96.69 324 THR B O 1
ATOM 5137 N N . PHE B 1 325 ? -14.898 2.889 7.688 1 96.38 325 PHE B N 1
ATOM 5138 C CA . PHE B 1 325 ? -13.766 3.367 8.484 1 96.38 325 PHE B CA 1
ATOM 5139 C C . PHE B 1 325 ? -13.281 4.719 7.969 1 96.38 325 PHE B C 1
ATOM 5141 O O . PHE B 1 325 ? -12.93 5.594 8.758 1 96.38 325 PHE B O 1
ATOM 5148 N N . ILE B 1 326 ? -13.312 4.91 6.707 1 94.12 326 ILE B N 1
ATOM 5149 C CA . ILE B 1 326 ? -12.859 6.16 6.105 1 94.12 326 ILE B CA 1
ATOM 5150 C C . ILE B 1 326 ? -13.797 7.297 6.508 1 94.12 326 ILE B C 1
ATOM 5152 O O . ILE B 1 326 ? -13.344 8.359 6.945 1 94.12 326 ILE B O 1
ATOM 5156 N N . PHE B 1 327 ? -15.07 7.031 6.477 1 94.5 327 PHE B N 1
ATOM 5157 C CA . PHE B 1 327 ? -16.047 8.039 6.848 1 94.5 327 PHE B CA 1
ATOM 5158 C C . PHE B 1 327 ? -15.961 8.359 8.336 1 94.5 327 PHE B C 1
ATOM 5160 O O . PHE B 1 327 ? -16.078 9.516 8.742 1 94.5 327 PHE B O 1
ATOM 5167 N N . PHE B 1 328 ? -15.789 7.316 9.109 1 95.5 328 PHE B N 1
ATOM 5168 C CA . PHE B 1 328 ? -15.625 7.516 10.547 1 95.5 328 PHE B CA 1
ATOM 5169 C C . PHE B 1 328 ? -14.391 8.367 10.836 1 95.5 328 PHE B C 1
ATOM 5171 O O . PHE B 1 328 ? -14.445 9.289 11.648 1 95.5 328 PHE B O 1
ATOM 5178 N N . GLY B 1 329 ? -13.289 8.055 10.133 1 93.25 329 GLY B N 1
ATOM 5179 C CA . GLY B 1 329 ? -12.07 8.836 10.273 1 93.25 329 GLY B CA 1
ATOM 5180 C C . GLY B 1 329 ? -12.242 10.289 9.883 1 93.25 329 GLY B C 1
ATOM 5181 O O . GLY B 1 329 ? -11.766 11.188 10.578 1 93.25 329 GLY B O 1
ATOM 5182 N N . ASP B 1 330 ? -12.891 10.523 8.82 1 89.75 330 ASP B N 1
ATOM 5183 C CA . ASP B 1 330 ? -13.164 11.883 8.367 1 89.75 330 ASP B CA 1
ATOM 5184 C C . ASP B 1 330 ? -14.016 12.641 9.391 1 89.75 330 ASP B C 1
ATOM 5186 O O . ASP B 1 330 ? -13.773 13.828 9.648 1 89.75 330 ASP B O 1
ATOM 5190 N N . GLY B 1 331 ? -15.016 11.969 9.844 1 91.06 331 GLY B N 1
ATOM 5191 C CA . GLY B 1 331 ? -15.828 12.578 10.875 1 91.06 331 GLY B CA 1
ATOM 5192 C C . GLY B 1 331 ? -15.039 12.969 12.117 1 91.06 331 GLY B C 1
ATOM 5193 O O . GLY B 1 331 ? -15.234 14.055 12.672 1 91.06 331 GLY B O 1
ATOM 5194 N N . LEU B 1 332 ? -14.172 12.102 12.523 1 91.62 332 LEU B N 1
ATOM 5195 C CA . LEU B 1 332 ? -13.312 12.383 13.672 1 91.62 332 LEU B CA 1
ATOM 5196 C C . LEU B 1 332 ? -12.367 13.547 13.375 1 91.62 332 LEU B C 1
ATOM 5198 O O . LEU B 1 332 ? -12.156 14.406 14.227 1 91.62 332 LEU B O 1
ATOM 5202 N N . ARG B 1 333 ? -11.875 13.477 12.18 1 88.25 333 ARG B N 1
ATOM 5203 C CA . ARG B 1 333 ? -10.961 14.539 11.773 1 88.25 333 ARG B CA 1
ATOM 5204 C C . ARG B 1 333 ? -11.648 15.906 11.836 1 88.25 333 ARG B C 1
ATOM 5206 O O . ARG B 1 333 ? -11.086 16.875 12.352 1 88.25 333 ARG B O 1
ATOM 5213 N N . ASP B 1 334 ? -12.828 16.031 11.352 1 86.5 334 ASP B N 1
ATOM 5214 C CA . ASP B 1 334 ? -13.602 17.266 11.383 1 86.5 334 ASP B CA 1
ATOM 5215 C C . ASP B 1 334 ? -13.898 17.688 12.82 1 86.5 334 ASP B C 1
ATOM 5217 O O . ASP B 1 334 ? -13.891 18.875 13.141 1 86.5 334 ASP B O 1
ATOM 5221 N N . ALA B 1 335 ? -14.156 16.719 13.594 1 87.88 335 ALA B N 1
ATOM 5222 C CA . ALA B 1 335 ? -14.508 17 14.984 1 87.88 335 ALA B CA 1
ATOM 5223 C C . ALA B 1 335 ? -13.312 17.531 15.758 1 87.88 335 ALA B C 1
ATOM 5225 O O . ALA B 1 335 ? -13.469 18.359 16.656 1 87.88 335 ALA B O 1
ATOM 5226 N N . PHE B 1 336 ? -12.125 17.078 15.414 1 83.94 336 PHE B N 1
ATOM 5227 C CA . PHE B 1 336 ? -10.93 17.453 16.156 1 83.94 336 PHE B CA 1
ATOM 5228 C C . PHE B 1 336 ? -10.258 18.672 15.531 1 83.94 336 PHE B C 1
ATOM 5230 O O . PHE B 1 336 ? -9.305 19.219 16.094 1 83.94 336 PHE B O 1
ATOM 5237 N N . ASP B 1 337 ? -10.688 19.016 14.289 1 72.94 337 ASP B N 1
ATOM 5238 C CA . ASP B 1 337 ? -10.141 20.203 13.641 1 72.94 337 ASP B CA 1
ATOM 5239 C C . ASP B 1 337 ? -10.602 21.469 14.336 1 72.94 337 ASP B C 1
ATOM 5241 O O . ASP B 1 337 ? -11.805 21.75 14.414 1 72.94 337 ASP B O 1
ATOM 5245 N N . PRO B 1 338 ? -9.656 22.266 14.992 1 60.38 338 PRO B N 1
ATOM 5246 C CA . PRO B 1 338 ? -10.039 23.469 15.727 1 60.38 338 PRO B CA 1
ATOM 5247 C C . PRO B 1 338 ? -10.648 24.547 14.82 1 60.38 338 PRO B C 1
ATOM 5249 O O . PRO B 1 338 ? -11.352 25.438 15.305 1 60.38 338 PRO B O 1
ATOM 5252 N N . ARG B 1 339 ? -10.18 24.641 13.617 1 54.38 339 ARG B N 1
ATOM 5253 C CA . ARG B 1 339 ? -10.68 25.719 12.758 1 54.38 339 ARG B CA 1
ATOM 5254 C C . ARG B 1 339 ? -12.18 25.594 12.539 1 54.38 339 ARG B C 1
ATOM 5256 O O . ARG B 1 339 ? -12.828 26.531 12.086 1 54.38 339 ARG B O 1
ATOM 5263 N N . ALA B 1 340 ? -12.688 24.484 12.781 1 48 340 ALA B N 1
ATOM 5264 C CA . ALA B 1 340 ? -14.117 24.297 12.57 1 48 340 ALA B CA 1
ATOM 5265 C C . ALA B 1 340 ? -14.93 25 13.648 1 48 340 ALA B C 1
ATOM 5267 O O . ALA B 1 340 ? -16.156 25.094 13.547 1 48 340 ALA B O 1
ATOM 5268 N N . SER B 1 341 ? -14.383 25.328 14.664 1 44.91 341 SER B N 1
ATOM 5269 C CA . SER B 1 341 ? -15.094 25.969 15.766 1 44.91 341 SER B CA 1
ATOM 5270 C C . SER B 1 341 ? -15.602 27.344 15.367 1 44.91 341 SER B C 1
ATOM 5272 O O . SER B 1 341 ? -16.406 27.953 16.078 1 44.91 341 SER B O 1
ATOM 5274 N N . GLU B 1 342 ? -14.984 27.953 14.367 1 40.47 342 GLU B N 1
ATOM 5275 C CA . GLU B 1 342 ? -15.438 29.312 14.156 1 40.47 342 GLU B CA 1
ATOM 5276 C C . GLU B 1 342 ? -16.766 29.344 13.414 1 40.47 342 GLU B C 1
ATOM 5278 O O . GLU B 1 342 ? -17.375 30.406 13.242 1 40.47 342 GLU B O 1
ATOM 5283 N N . ASP B 1 343 ? -17.219 28.281 12.812 1 37.56 343 ASP B N 1
ATOM 5284 C CA . ASP B 1 343 ? -18.547 28.484 12.25 1 37.56 343 ASP B CA 1
ATOM 5285 C C . ASP B 1 343 ? -19.625 28.078 13.242 1 37.56 343 ASP B C 1
ATOM 5287 O O . ASP B 1 343 ? -19.469 27.094 13.977 1 37.56 343 ASP B O 1
#